Protein 2ICH (pdb70)

Nearest PDB structures (foldseek):
  2ich-assembly1_A  TM=1.003E+00  e=1.415E-58  Nitrosomonas europaea
  2ich-assembly2_B  TM=1.001E+00  e=3.469E-55  Nitrosomonas europaea
  3sy9-assembly4_D  TM=1.510E-01  e=5.036E-02  Pseudomonas aeruginosa
  3sy9-assembly1_A  TM=1.094E-01  e=2.149E-02  Pseudomonas aeruginosa
  3qq2-assembly1_A-2  TM=1.488E-01  e=9.314E-02  Bordetella pertussis

Sequence (635 aa):
LAPVVPGKALEFPQDFGAHNDFRIEWWYVTGWLETPTGKPLGFQITFFRTASHFAPDQLIIAHVALSDPAIGKLQHDQKIARAGFDLAYARTGNTDVKLDDWIFVRETDGRYRTRIEAEDFTLTFILTPSQPLLQGENGFSSRKGPGAPQASYYYSEPHLQVSGIINRQGEEDIPVTGTAWLDREWSSSEYLDPNAAGWDWISANLDDGSALAFQIRGKDDSKIWAYAALRDASGHTRLFTPDDQVSFHPIRTWRSARTQAVYPVATRVLTGETEWQITPLDDQELDSRASAGAVYWEGAVTTFTRDGQPAGRGYELTGYVLAPVVPGKALEFPQDFGAHNDFRIEWWYVTGWLETPTGKPLGFQITFFRTANPSHFAPDQLIIAHVALSDPAIGKLQHDQKIARAGFDLAYARTGNTDVKLDDWIFVRETDGRYRTRIEAEDFTLTFILTPSQPLLQGENGFSSRKGPGAPQASYYYSEPHLQVSGIIINRQGEDIPVTGTAWLDREWSSSEYLDPNAAGWDWISANLDDGSALAFQIRGKDDSKIWAYAALRDASGHTRLFTPDQVSFHPIRTWRSARTQAVYPVATRVLTGETEWQITPLDDQELDSRASAGAVYWEGAVTFTRDGQPAGRGYELTGYVR

Secondary structure (DSSP, 8-state):
-PPP-TT----TTGGGS--TTSSEEEEEEEEEEE-TT--EEEEEEEEEEE---S---EEEEEEEEEE-TTTSS-EEEEEEEEESS-TTTEEE-SSEEEETTEEEEE-TTS-EEEEEE-SSEEEEEEEE--S----TBTTEEE-SSSTT-EEEEEEEEEEEEEEEEEESS-EEEEEEEEEEEEEEESSPSPTTEEEEEE--EEETTS-B--EEEEETTS-EEEEEEEEE-TTSPEEEE-GGGEEEEEEEEEE-TTT--EEEEEEEEEETTEEEEEEE----EEE-TTBT--EEE---EEEEETTEEEEEE--EE---/-PPP-TT----TTGGGS--TTSSEEEEEEEEEEE-TT--EEEEEEEEEEE----SSS--EEEEEEEEEE-TTT-S-EEEEEEEEESS-TTTEEE-SSEEEETTEEEEE-TTS-EEEEEE-SSEEEEEEEE--S----TBTTEEE-SSSTT-EEEEEEEEEEEEEEEEEETTEEEEEEEEEEEEEEEESS-S-TTEEEEEE--EEETTS-B--EEEEETTS-EEEEEEEEE-TTS-EEEE-GGGEEEEEEEEEE-TTT--EEEEEEEEEETTEEEEEEE----EEE-TTBT--EEE---EEEEETTEEEEEE--EE----

CATH classification: 2.40.370.10 (+1 more: 2.40.370.10)

B-factor: mean 28.56, std 8.58, range [10.08, 81.12]

InterPro domains:
  IPR010791 AttH domain [PF07143] (47-218)
  IPR023374 AttH-like domain superfamily [G3DSA:2.40.370.10] (35-221)
  IPR023374 AttH-like domain superfamily [G3DSA:2.40.370.10] (222-356)

Radius of gyration: 27.07 Å; Cα contacts (8 Å, |Δi|>4): 1812; chains: 2; bounding box: 61×60×77 Å

Organism: Nitrosomonas europaea (strain ATCC 19718 / CIP 103999 / KCTC 2705 / NBRC 14298) (NCBI:txid228410)

Foldseek 3Di:
DDAQDPPDADDPPQVVADDVVAFKKKKKKWWWKQFPVRAIKIKIKIWMWGAPPDDQGIKIKMKMWMGHVVVPAIDMDIAMDRPPPDVVQADGGGFWGHHHPWIWGADPQGKIFTWDDDDFKIDTKIWAADDDKAPDPNQWAAAADDNRRTKRKIKGFFTWIWDWMAGPNDTTIIIITMMIMIITRRDDPDPQFLWKDDWWWCWPLRKIKWMFTAGPVRDTRFIWMWIQDNVRDIDIAGRVQKDKAAPDWDADPVPRFIDSQWIWIGRHPKIKTKHFVHHQWDAPVVNVDGIKRWTKIFIAIPRHGIGITIIIGNRD/DDAFDPPDADDPPQVVFDDVVAFKKKKKKWWWKQFPVGFIKIKMKIWMWGAVDDPDDQGIKIKIKMWIGHVVVPAIDMDIAMDREPPPVVQAYGGRFWGHHHHWIWGQDPVRWIWTWDDGDFKIDTKIWAADDDKAPDPNQWAAQFPDPQRTKRKMKRFFTWIWDWMAGPRDITIIITGMMIIIITRHDDPDPQWLWKDDWWWCWPLRKIKWMFTAGPVRDTRFMWMWIQDSVRDIDIAGRVQKDKAADDWDADPVQRFIGSQWIWMGRHPKIKTKDFVHHQWDAPVVNVDGIKRWTKIFIDIPNHGIGITIIIGNRGD

Solvent-accessible surface area: 25180 Å² total

Structure (mmCIF, N/CA/C/O backbone):
data_2ICH
#
_entry.id   2ICH
#
_cell.length_a   63.275
_cell.length_b   95.573
_cell.length_c   121.745
_cell.angle_alpha   90.000
_cell.angle_beta   90.000
_cell.angle_gamma   90.000
#
_symmetry.space_group_name_H-M   'P 21 21 21'
#
loop_
_entity.id
_entity.type
_entity.pdbx_description
1 polymer 'Putative AttH'
2 non-polymer 'SULFATE ION'
3 non-polymer '2-[N-CYCLOHEXYLAMINO]ETHANE SULFONIC ACID'
4 non-polymer GLYCEROL
5 water water
#
loop_
_atom_site.group_PDB
_atom_site.id
_atom_site.type_symbol
_atom_site.label_atom_id
_atom_site.label_alt_id
_atom_site.label_comp_id
_atom_site.label_asym_id
_atom_site.label_entity_id
_atom_site.label_seq_id
_atom_site.pdbx_PDB_ins_code
_atom_site.Cartn_x
_atom_site.Cartn_y
_atom_site.Cartn_z
_atom_site.occupancy
_atom_site.B_iso_or_equiv
_atom_site.auth_seq_id
_atom_site.auth_comp_id
_atom_site.auth_asym_id
_atom_site.auth_atom_id
_atom_site.pdbx_PDB_model_num
ATOM 1 N N . LEU A 1 3 ? -2.256 19.493 36.815 1.00 46.26 24 LEU A N 1
ATOM 2 C CA . LEU A 1 3 ? -3.370 18.726 37.467 1.00 45.97 24 LEU A CA 1
ATOM 3 C C . LEU A 1 3 ? -4.061 17.785 36.456 1.00 45.64 24 LEU A C 1
ATOM 4 O O . LEU A 1 3 ? -4.231 16.588 36.737 1.00 45.01 24 LEU A O 1
ATOM 5 N N . ALA A 1 4 ? -4.410 18.327 35.277 1.00 42.34 25 ALA A N 1
ATOM 6 C CA . ALA A 1 4 ? -5.343 17.672 34.342 1.00 39.55 25 ALA A CA 1
ATOM 7 C C . ALA A 1 4 ? -4.724 16.472 33.599 1.00 37.52 25 ALA A C 1
ATOM 8 O O . ALA A 1 4 ? -3.653 16.610 32.990 1.00 38.06 25 ALA A O 1
ATOM 10 N N . PRO A 1 5 ? -5.399 15.288 33.640 1.00 36.39 26 PRO A N 1
ATOM 11 C CA . PRO A 1 5 ? -4.882 14.091 32.953 1.00 33.67 26 PRO A CA 1
ATOM 12 C C . PRO A 1 5 ? -5.223 14.011 31.462 1.00 33.31 26 PRO A C 1
ATOM 13 O O . PRO A 1 5 ? -6.202 14.607 30.998 1.00 33.27 26 PRO A O 1
ATOM 17 N N . VAL A 1 6 ? -4.383 13.309 30.710 1.00 31.99 27 VAL A N 1
ATOM 18 C CA . VAL A 1 6 ? -4.647 13.067 29.302 1.00 30.37 27 VAL A CA 1
ATOM 19 C C . VAL A 1 6 ? -5.397 11.730 29.161 1.00 31.92 27 VAL A C 1
ATOM 20 O O . VAL A 1 6 ? -4.860 10.651 29.491 1.00 26.88 27 VAL A O 1
ATOM 24 N N . VAL A 1 7 ? -6.630 11.818 28.658 1.00 31.68 28 VAL A N 1
ATOM 25 C CA . VAL A 1 7 ? -7.489 10.635 28.500 1.00 31.51 28 VAL A CA 1
ATOM 26 C C . VAL A 1 7 ? -8.159 10.615 27.126 1.00 30.54 28 VAL A C 1
ATOM 27 O O . VAL A 1 7 ? -8.416 11.672 26.534 1.00 29.05 28 VAL A O 1
ATOM 31 N N . PRO A 1 8 ? -8.432 9.411 26.609 1.00 30.80 29 PRO A N 1
ATOM 32 C CA . PRO A 1 8 ? -9.091 9.365 25.330 1.00 29.28 29 PRO A CA 1
ATOM 33 C C . PRO A 1 8 ? -10.584 9.712 25.404 1.00 30.55 29 PRO A C 1
ATOM 34 O O . PRO A 1 8 ? -11.224 9.717 26.487 1.00 28.66 29 PRO A O 1
ATOM 38 N N . GLY A 1 9 ? -11.125 9.990 24.222 1.00 32.32 30 GLY A N 1
ATOM 39 C CA . GLY A 1 9 ? -12.526 10.359 24.067 1.00 32.49 30 GLY A CA 1
ATOM 40 C C . GLY A 1 9 ? -12.748 11.833 24.296 1.00 34.72 30 GLY A C 1
ATOM 41 O O . GLY A 1 9 ? -13.888 12.258 24.351 1.00 34.76 30 GLY A O 1
ATOM 42 N N . LYS A 1 10 ? -11.668 12.617 24.441 1.00 38.38 31 LYS A N 1
ATOM 43 C CA . LYS A 1 10 ? -11.805 14.072 24.562 1.00 41.69 31 LYS A CA 1
ATOM 44 C C . LYS A 1 10 ? -11.440 14.684 23.245 1.00 39.76 31 LYS A C 1
ATOM 45 O O . LYS A 1 10 ? -10.301 14.589 22.785 1.00 43.01 31 LYS A O 1
ATOM 51 N N . ALA A 1 11 ? -12.437 15.296 22.634 1.00 38.68 32 ALA A N 1
ATOM 52 C CA . ALA A 1 11 ? -12.305 15.862 21.308 1.00 39.03 32 ALA A CA 1
ATOM 53 C C . ALA A 1 11 ? -11.733 17.255 21.459 1.00 35.39 32 ALA A C 1
ATOM 54 O O . ALA A 1 11 ? -12.092 17.998 22.370 1.00 32.85 32 ALA A O 1
ATOM 56 N N . LEU A 1 12 ? -10.825 17.590 20.566 1.00 31.87 33 LEU A N 1
ATOM 57 C CA . LEU A 1 12 ? -10.249 18.895 20.558 1.00 30.48 33 LEU A CA 1
ATOM 58 C C . LEU A 1 12 ? -11.230 19.825 19.900 1.00 30.04 33 LEU A C 1
ATOM 59 O O . LEU A 1 12 ? -12.066 19.413 19.083 1.00 27.24 33 LEU A O 1
ATOM 64 N N . GLU A 1 13 ? -11.179 21.089 20.315 1.00 30.96 34 GLU A N 1
ATOM 65 C CA . GLU A 1 13 ? -12.105 22.080 19.775 1.00 31.30 34 GLU A CA 1
ATOM 66 C C . GLU A 1 13 ? -11.317 23.301 19.458 1.00 29.13 34 GLU A C 1
ATOM 67 O O . GLU A 1 13 ? -10.432 23.694 20.229 1.00 26.32 34 GLU A O 1
ATOM 73 N N . PHE A 1 14 ? -11.631 23.890 18.315 1.00 27.33 35 PHE A N 1
ATOM 74 C CA . PHE A 1 14 ? -10.902 25.041 17.854 1.00 28.42 35 PHE A CA 1
ATOM 75 C C . PHE A 1 14 ? -11.930 26.190 17.613 1.00 30.21 35 PHE A C 1
ATOM 76 O O . PHE A 1 14 ? -13.015 25.931 17.139 1.00 28.25 35 PHE A O 1
ATOM 84 N N . PRO A 1 15 ? -11.531 27.455 17.874 1.00 28.68 36 PRO A N 1
ATOM 85 C CA . PRO A 1 15 ? -10.120 27.801 18.132 1.00 29.38 36 PRO A CA 1
ATOM 86 C C . PRO A 1 15 ? -9.624 27.608 19.566 1.00 27.82 36 PRO A C 1
ATOM 87 O O . PRO A 1 15 ? -8.438 27.850 19.826 1.00 28.44 36 PRO A O 1
ATOM 91 N N . GLN A 1 16 ? -10.465 27.127 20.467 1.00 26.73 37 GLN A N 1
ATOM 92 C CA . GLN A 1 16 ? -10.054 27.013 21.873 1.00 30.00 37 GLN A CA 1
ATOM 93 C C . GLN A 1 16 ? -8.687 26.337 22.096 1.00 28.49 37 GLN A C 1
ATOM 94 O O . GLN A 1 16 ? -7.863 26.827 22.874 1.00 27.92 37 GLN A O 1
ATOM 100 N N . ASP A 1 17 ? -8.446 25.214 21.410 1.00 25.58 38 ASP A N 1
ATOM 101 C CA . ASP A 1 17 ? -7.254 24.399 21.658 1.00 23.33 38 ASP A CA 1
ATOM 102 C C . ASP A 1 17 ? -6.023 24.871 20.911 1.00 24.08 38 ASP A C 1
ATOM 103 O O . ASP A 1 17 ? -4.979 24.226 20.985 1.00 25.36 38 ASP A O 1
ATOM 108 N N . PHE A 1 18 ? -6.130 26.005 20.213 1.00 23.06 39 PHE A N 1
ATOM 109 C CA . PHE A 1 18 ? -4.928 26.760 19.796 1.00 24.14 39 PHE A CA 1
ATOM 110 C C . PHE A 1 18 ? -4.234 27.438 21.000 1.00 25.23 39 PHE A C 1
ATOM 111 O O . PHE A 1 18 ? -3.016 27.667 20.995 1.00 24.43 39 PHE A O 1
ATOM 119 N N . GLY A 1 19 ? -5.016 27.760 22.032 1.00 26.10 40 GLY A N 1
ATOM 120 C CA . GLY A 1 19 ? -4.515 28.547 23.176 1.00 25.65 40 GLY A CA 1
ATOM 121 C C . GLY A 1 19 ? -3.768 27.694 24.154 1.00 25.88 40 GLY A C 1
ATOM 122 O O . GLY A 1 19 ? -3.777 26.456 24.021 1.00 26.34 40 GLY A O 1
ATOM 123 N N . ALA A 1 20 ? -3.086 28.323 25.119 1.00 24.20 41 ALA A N 1
ATOM 124 C CA . ALA A 1 20 ? -2.327 27.540 26.094 1.00 24.89 41 ALA A CA 1
ATOM 125 C C . ALA A 1 20 ? -3.281 26.722 26.972 1.00 25.07 41 ALA A C 1
ATOM 126 O O . ALA A 1 20 ? -4.493 27.006 27.069 1.00 21.75 41 ALA A O 1
ATOM 128 N N . HIS A 1 21 ? -2.717 25.660 27.560 1.00 25.18 42 HIS A N 1
ATOM 129 C CA . HIS A 1 21 ? -3.460 24.720 28.364 1.00 22.95 42 HIS A CA 1
ATOM 130 C C . HIS A 1 21 ? -2.800 24.702 29.708 1.00 23.86 42 HIS A C 1
ATOM 131 O O . HIS A 1 21 ? -2.119 23.744 30.068 1.00 18.44 42 HIS A O 1
ATOM 138 N N . ASN A 1 22 ? -3.019 25.783 30.461 1.00 23.54 43 ASN A N 1
ATOM 139 C CA . ASN A 1 22 ? -2.308 26.005 31.709 1.00 25.74 43 ASN A CA 1
ATOM 140 C C . ASN A 1 22 ? -2.692 25.096 32.852 1.00 28.23 43 ASN A C 1
ATOM 141 O O . ASN A 1 22 ? -1.981 25.043 33.863 1.00 31.49 43 ASN A O 1
ATOM 146 N N . ASP A 1 23 ? -3.783 24.363 32.670 1.00 26.98 44 ASP A N 1
ATOM 147 C CA . ASP A 1 23 ? -4.188 23.308 33.591 1.00 31.63 44 ASP A CA 1
ATOM 148 C C . ASP A 1 23 ? -3.367 22.011 33.416 1.00 32.99 44 ASP A C 1
ATOM 149 O O . ASP A 1 23 ? -3.483 21.115 34.255 1.00 32.80 44 ASP A O 1
ATOM 154 N N . PHE A 1 24 ? -2.545 21.901 32.351 1.00 28.42 45 PHE A N 1
ATOM 155 C CA . PHE A 1 24 ? -1.665 20.740 32.198 1.00 27.02 45 PHE A CA 1
ATOM 156 C C . PHE A 1 24 ? -0.244 21.026 32.648 1.00 29.48 45 PHE A C 1
ATOM 157 O O . PHE A 1 24 ? 0.231 22.161 32.633 1.00 28.40 45 PHE A O 1
ATOM 165 N N . ARG A 1 25 ? 0.448 19.967 33.034 1.00 30.05 46 ARG A N 1
ATOM 166 C CA . ARG A 1 25 ? 1.773 20.112 33.547 1.00 31.42 46 ARG A CA 1
ATOM 167 C C . ARG A 1 25 ? 2.732 20.620 32.481 1.00 31.45 46 ARG A C 1
ATOM 168 O O . ARG A 1 25 ? 3.496 21.550 32.758 1.00 30.08 46 ARG A O 1
ATOM 176 N N . ILE A 1 26 ? 2.652 20.046 31.265 1.00 32.46 47 ILE A N 1
ATOM 177 C CA . ILE A 1 26 ? 3.609 20.271 30.175 1.00 29.90 47 ILE A CA 1
ATOM 178 C C . ILE A 1 26 ? 2.932 20.745 28.885 1.00 26.20 47 ILE A C 1
ATOM 179 O O . ILE A 1 26 ? 1.839 20.297 28.536 1.00 26.15 47 ILE A O 1
ATOM 184 N N . GLU A 1 27 ? 3.580 21.643 28.148 1.00 23.12 48 GLU A N 1
ATOM 185 C CA . GLU A 1 27 ? 3.043 22.057 26.839 1.00 23.82 48 GLU A CA 1
ATOM 186 C C . GLU A 1 27 ? 4.188 22.452 25.950 1.00 22.58 48 GLU A C 1
ATOM 187 O O . GLU A 1 27 ? 5.212 22.960 26.428 1.00 23.74 48 GLU A O 1
ATOM 193 N N . TRP A 1 28 ? 4.020 22.185 24.661 1.00 20.22 49 TRP A N 1
ATOM 194 C CA . TRP A 1 28 ? 5.040 22.463 23.656 1.00 20.66 49 TRP A CA 1
ATOM 195 C C . TRP A 1 28 ? 4.431 23.269 22.538 1.00 25.28 49 TRP A C 1
ATOM 196 O O . TRP A 1 28 ? 3.265 23.027 22.161 1.00 25.18 49 TRP A O 1
ATOM 207 N N . TRP A 1 29 ? 5.242 24.202 22.023 1.00 23.58 50 TRP A N 1
ATOM 208 C CA . TRP A 1 29 ? 5.024 24.848 20.743 1.00 21.75 50 TRP A CA 1
ATOM 209 C C . TRP A 1 29 ? 6.330 24.656 20.008 1.00 22.58 50 TRP A C 1
ATOM 210 O O . TRP A 1 29 ? 7.341 25.161 20.430 1.00 23.91 50 TRP A O 1
ATOM 221 N N . TYR A 1 30 ? 6.324 23.889 18.933 1.00 22.23 51 TYR A N 1
ATOM 222 C CA . TYR A 1 30 ? 7.581 23.513 18.234 1.00 20.84 51 TYR A CA 1
ATOM 223 C C . TYR A 1 30 ? 7.416 23.859 16.760 1.00 23.04 51 TYR A C 1
ATOM 224 O O . TYR A 1 30 ? 6.597 23.237 16.057 1.00 20.28 51 TYR A O 1
ATOM 233 N N . VAL A 1 31 ? 8.218 24.811 16.273 1.00 23.64 52 VAL A N 1
ATOM 234 C CA . VAL A 1 31 ? 8.179 25.223 14.847 1.00 22.97 52 VAL A CA 1
ATOM 235 C C . VAL A 1 31 ? 9.469 24.863 14.169 1.00 20.40 52 VAL A C 1
ATOM 236 O O . VAL A 1 31 ? 10.551 25.186 14.676 1.00 21.77 52 VAL A O 1
ATOM 240 N N . THR A 1 32 ? 9.345 24.170 13.038 1.00 23.73 53 THR A N 1
ATOM 241 C CA . THR A 1 32 ? 10.459 23.791 12.161 1.00 22.44 53 THR A CA 1
ATOM 242 C C . THR A 1 32 ? 10.180 24.205 10.708 1.00 24.37 53 THR A C 1
ATOM 243 O O . THR A 1 32 ? 9.023 24.203 10.231 1.00 24.93 53 THR A O 1
ATOM 247 N N . GLY A 1 33 ? 11.227 24.584 9.988 1.00 22.48 54 GLY A N 1
ATOM 248 C CA . GLY A 1 33 ? 11.030 24.946 8.607 1.00 23.66 54 GLY A CA 1
ATOM 249 C C . GLY A 1 33 ? 12.289 25.229 7.818 1.00 20.19 54 GLY A C 1
ATOM 250 O O . GLY A 1 33 ? 13.384 25.224 8.349 1.00 20.65 54 GLY A O 1
ATOM 251 N N . TRP A 1 34 ? 12.076 25.395 6.527 1.00 21.96 55 TRP A N 1
ATOM 252 C CA . TRP A 1 34 ? 13.099 25.742 5.538 1.00 24.19 55 TRP A CA 1
ATOM 253 C C . TRP A 1 34 ? 12.732 27.113 4.970 1.00 25.80 55 TRP A C 1
ATOM 254 O O . TRP A 1 34 ? 11.557 27.429 4.788 1.00 25.08 55 TRP A O 1
ATOM 265 N N . LEU A 1 35 ? 13.759 27.870 4.635 1.00 23.86 56 LEU A N 1
ATOM 266 C CA . LEU A 1 35 ? 13.616 29.194 4.077 1.00 24.44 56 LEU A CA 1
ATOM 267 C C . LEU A 1 35 ? 14.376 29.307 2.790 1.00 25.34 56 LEU A C 1
ATOM 268 O O . LEU A 1 35 ? 15.286 28.506 2.500 1.00 25.69 56 LEU A O 1
ATOM 273 N N . GLU A 1 36 ? 14.036 30.338 2.038 1.00 26.93 57 GLU A N 1
ATOM 274 C CA . GLU A 1 36 ? 14.783 30.700 0.832 1.00 27.02 57 GLU A CA 1
ATOM 275 C C . GLU A 1 36 ? 15.046 32.190 0.865 1.00 22.98 57 GLU A C 1
ATOM 276 O O . GLU A 1 36 ? 14.129 32.980 1.095 1.00 19.75 57 GLU A O 1
ATOM 282 N N . THR A 1 37 ? 16.307 32.562 0.657 1.00 21.93 58 THR A N 1
ATOM 283 C CA . THR A 1 37 ? 16.700 33.968 0.549 1.00 18.45 58 THR A CA 1
ATOM 284 C C . THR A 1 37 ? 16.536 34.484 -0.874 1.00 17.63 58 THR A C 1
ATOM 285 O O . THR A 1 37 ? 16.307 33.693 -1.782 1.00 20.32 58 THR A O 1
ATOM 289 N N . PRO A 1 38 ? 16.683 35.818 -1.077 1.00 18.29 59 PRO A N 1
ATOM 290 C CA . PRO A 1 38 ? 16.579 36.391 -2.394 1.00 21.13 59 PRO A CA 1
ATOM 291 C C . PRO A 1 38 ? 17.542 35.769 -3.400 1.00 20.74 59 PRO A C 1
ATOM 292 O O . PRO A 1 38 ? 17.271 35.848 -4.572 1.00 21.81 59 PRO A O 1
ATOM 296 N N . THR A 1 39 ? 18.656 35.177 -2.949 1.00 21.45 60 THR A N 1
ATOM 297 C CA . THR A 1 39 ? 19.645 34.578 -3.878 1.00 18.59 60 THR A CA 1
ATOM 298 C C . THR A 1 39 ? 19.300 33.117 -4.173 1.00 20.59 60 THR A C 1
ATOM 299 O O . THR A 1 39 ? 19.980 32.473 -4.960 1.00 24.38 60 THR A O 1
ATOM 303 N N . GLY A 1 40 ? 18.261 32.583 -3.519 1.00 21.22 61 GLY A N 1
ATOM 304 C CA . GLY A 1 40 ? 17.878 31.177 -3.685 1.00 20.61 61 GLY A CA 1
ATOM 305 C C . GLY A 1 40 ? 18.498 30.247 -2.673 1.00 20.61 61 GLY A C 1
ATOM 306 O O . GLY A 1 40 ? 18.204 29.053 -2.668 1.00 22.06 61 GLY A O 1
ATOM 307 N N . LYS A 1 41 ? 19.349 30.767 -1.791 1.00 21.28 62 LYS A N 1
ATOM 308 C CA . LYS A 1 41 ? 20.061 29.924 -0.860 1.00 21.89 62 LYS A CA 1
ATOM 309 C C . LYS A 1 41 ? 19.054 29.393 0.148 1.00 23.15 62 LYS A C 1
ATOM 310 O O . LYS A 1 41 ? 18.199 30.140 0.605 1.00 23.28 62 LYS A O 1
ATOM 316 N N . PRO A 1 42 ? 19.146 28.088 0.498 1.00 24.98 63 PRO A N 1
ATOM 317 C CA . PRO A 1 42 ? 18.342 27.576 1.616 1.00 25.75 63 PRO A CA 1
ATOM 318 C C . PRO A 1 42 ? 18.898 27.775 3.015 1.00 23.09 63 PRO A C 1
ATOM 319 O O . PRO A 1 42 ? 20.094 27.719 3.242 1.00 23.10 63 PRO A O 1
ATOM 323 N N . LEU A 1 43 ? 17.988 27.958 3.964 1.00 26.25 64 LEU A N 1
ATOM 324 C CA . LEU A 1 43 ? 18.330 27.949 5.389 1.00 23.41 64 LEU A CA 1
ATOM 325 C C . LEU A 1 43 ? 17.264 27.169 6.126 1.00 21.86 64 LEU A C 1
ATOM 326 O O . LEU A 1 43 ? 16.152 27.157 5.701 1.00 24.12 64 LEU A O 1
ATOM 331 N N . GLY A 1 44 ? 17.631 26.536 7.226 1.00 20.18 65 GLY A N 1
ATOM 332 C CA . GLY A 1 44 ? 16.697 25.860 8.072 1.00 19.61 65 GLY A CA 1
ATOM 333 C C . GLY A 1 44 ? 16.557 26.682 9.329 1.00 22.09 65 GLY A C 1
ATOM 334 O O . GLY A 1 44 ? 17.498 27.370 9.741 1.00 21.38 65 GLY A O 1
ATOM 335 N N . PHE A 1 45 ? 15.384 26.646 9.930 1.00 19.08 66 PHE A N 1
ATOM 336 C CA . PHE A 1 45 ? 15.273 27.195 11.269 1.00 22.95 66 PHE A CA 1
ATOM 337 C C . PHE A 1 45 ? 14.321 26.333 12.136 1.00 22.99 66 PHE A C 1
ATOM 338 O O . PHE A 1 45 ? 13.498 25.562 11.625 1.00 21.21 66 PHE A O 1
ATOM 346 N N . GLN A 1 46 ? 14.461 26.484 13.449 1.00 23.89 67 GLN A N 1
ATOM 347 C CA . GLN A 1 46 ? 13.477 26.005 14.380 1.00 23.10 67 GLN A CA 1
ATOM 348 C C . GLN A 1 46 ? 13.365 26.883 15.613 1.00 21.32 67 GLN A C 1
ATOM 349 O O . GLN A 1 46 ? 14.311 27.584 16.044 1.00 21.15 67 GLN A O 1
ATOM 355 N N . ILE A 1 47 ? 12.176 26.820 16.178 1.00 23.25 68 ILE A N 1
ATOM 356 C CA . ILE A 1 47 ? 11.846 27.531 17.415 1.00 21.91 68 ILE A CA 1
ATOM 357 C C . ILE A 1 47 ? 11.085 26.590 18.363 1.00 23.09 68 ILE A C 1
ATOM 358 O O . ILE A 1 47 ? 10.123 25.936 17.968 1.00 22.28 68 ILE A O 1
ATOM 363 N N . THR A 1 48 ? 11.542 26.521 19.609 1.00 19.32 69 THR A N 1
ATOM 364 C CA . THR A 1 48 ? 10.856 25.752 20.627 1.00 22.31 69 THR A CA 1
ATOM 365 C C . THR A 1 48 ? 10.532 26.610 21.822 1.00 22.68 69 THR A C 1
ATOM 366 O O . THR A 1 48 ? 11.406 27.332 22.328 1.00 23.88 69 THR A O 1
ATOM 370 N N . PHE A 1 49 ? 9.275 26.528 22.236 1.00 21.92 70 PHE A N 1
ATOM 371 C CA . PHE A 1 49 ? 8.817 26.905 23.604 1.00 24.26 70 PHE A CA 1
ATOM 372 C C . PHE A 1 49 ? 8.213 25.675 24.278 1.00 20.83 70 PHE A C 1
ATOM 373 O O . PHE A 1 49 ? 7.508 24.932 23.644 1.00 15.19 70 PHE A O 1
ATOM 381 N N . PHE A 1 50 ? 8.505 25.491 25.556 1.00 21.83 71 PHE A N 1
ATOM 382 C CA . PHE A 1 50 ? 8.122 24.313 26.345 1.00 23.94 71 PHE A CA 1
ATOM 383 C C . PHE A 1 50 ? 7.813 24.876 27.765 1.00 22.07 71 PHE A C 1
ATOM 384 O O . PHE A 1 50 ? 8.631 25.593 28.335 1.00 25.59 71 PHE A O 1
ATOM 392 N N . ARG A 1 51 ? 6.592 24.662 28.265 1.00 24.30 72 ARG A N 1
ATOM 393 C CA . ARG A 1 51 ? 6.216 25.060 29.636 1.00 24.07 72 ARG A CA 1
ATOM 394 C C . ARG A 1 51 ? 6.065 23.829 30.500 1.00 26.30 72 ARG A C 1
ATOM 395 O O . ARG A 1 51 ? 5.450 22.842 30.093 1.00 24.15 72 ARG A O 1
ATOM 403 N N . THR A 1 52 ? 6.607 23.884 31.698 1.00 26.73 73 THR A N 1
ATOM 404 C CA . THR A 1 52 ? 6.384 22.832 32.661 1.00 30.31 73 THR A CA 1
ATOM 405 C C . THR A 1 52 ? 6.191 23.430 34.083 1.00 32.20 73 THR A C 1
ATOM 406 O O . THR A 1 52 ? 6.642 24.531 34.361 1.00 29.61 73 THR A O 1
ATOM 410 N N . ALA A 1 53 ? 5.533 22.688 34.972 1.00 36.51 74 ALA A N 1
ATOM 411 C CA . ALA A 1 53 ? 5.050 23.215 36.262 1.00 38.68 74 ALA A CA 1
ATOM 412 C C . ALA A 1 53 ? 5.647 22.438 37.411 1.00 40.82 74 ALA A C 1
ATOM 413 O O . ALA A 1 53 ? 6.705 21.832 37.239 1.00 43.96 74 ALA A O 1
ATOM 415 N N . SER A 1 62 ? 5.722 33.432 43.931 1.00 53.84 83 SER A N 1
ATOM 416 C CA . SER A 1 62 ? 7.001 33.707 44.592 1.00 52.91 83 SER A CA 1
ATOM 417 C C . SER A 1 62 ? 7.853 34.693 43.777 1.00 53.64 83 SER A C 1
ATOM 418 O O . SER A 1 62 ? 8.044 34.485 42.572 1.00 51.95 83 SER A O 1
ATOM 421 N N . HIS A 1 63 ? 8.386 35.728 44.461 1.00 52.68 84 HIS A N 1
ATOM 422 C CA . HIS A 1 63 ? 9.229 36.812 43.855 1.00 51.19 84 HIS A CA 1
ATOM 423 C C . HIS A 1 63 ? 10.593 36.397 43.226 1.00 49.24 84 HIS A C 1
ATOM 424 O O . HIS A 1 63 ? 11.254 37.232 42.605 1.00 47.16 84 HIS A O 1
ATOM 431 N N . PHE A 1 64 ? 11.002 35.134 43.418 1.00 50.26 85 PHE A N 1
ATOM 432 C CA . PHE A 1 64 ? 12.259 34.566 42.840 1.00 50.24 85 PHE A CA 1
ATOM 433 C C . PHE A 1 64 ? 12.251 33.014 42.540 1.00 49.64 85 PHE A C 1
ATOM 434 O O . PHE A 1 64 ? 13.079 32.542 41.731 1.00 45.64 85 PHE A O 1
ATOM 442 N N . ALA A 1 65 ? 11.344 32.255 43.199 1.00 49.89 86 ALA A N 1
ATOM 443 C CA . ALA A 1 65 ? 11.332 30.761 43.210 1.00 49.29 86 ALA A CA 1
ATOM 444 C C . ALA A 1 65 ? 10.889 30.073 41.889 1.00 49.18 86 ALA A C 1
ATOM 445 O O . ALA A 1 65 ? 9.801 30.350 41.365 1.00 49.21 86 ALA A O 1
ATOM 447 N N . PRO A 1 66 ? 11.720 29.147 41.356 1.00 49.95 87 PRO A N 1
ATOM 448 C CA . PRO A 1 66 ? 11.420 28.545 40.016 1.00 49.62 87 PRO A CA 1
ATOM 449 C C . PRO A 1 66 ? 10.276 27.499 39.934 1.00 48.85 87 PRO A C 1
ATOM 450 O O . PRO A 1 66 ? 10.562 26.333 39.638 1.00 47.12 87 PRO A O 1
ATOM 454 N N . ASP A 1 67 ? 9.014 27.927 40.120 1.00 48.63 88 ASP A N 1
ATOM 455 C CA . ASP A 1 67 ? 7.847 26.995 40.309 1.00 47.57 88 ASP A CA 1
ATOM 456 C C . ASP A 1 67 ? 7.207 26.516 38.991 1.00 46.51 88 ASP A C 1
ATOM 457 O O . ASP A 1 67 ? 7.038 25.315 38.780 1.00 47.69 88 ASP A O 1
ATOM 462 N N . GLN A 1 68 ? 6.839 27.471 38.128 1.00 43.66 89 GLN A N 1
ATOM 463 C CA . GLN A 1 68 ? 6.406 27.223 36.748 1.00 40.78 89 GLN A CA 1
ATOM 464 C C . GLN A 1 68 ? 7.429 27.837 35.764 1.00 32.48 89 GLN A C 1
ATOM 465 O O . GLN A 1 68 ? 7.922 28.939 35.994 1.00 28.13 89 GLN A O 1
ATOM 471 N N . LEU A 1 69 ? 7.758 27.108 34.696 1.00 26.95 90 LEU A N 1
ATOM 472 C CA . LEU A 1 69 ? 8.869 27.464 33.831 1.00 25.54 90 LEU A CA 1
ATOM 473 C C . LEU A 1 69 ? 8.560 27.448 32.366 1.00 26.24 90 LEU A C 1
ATOM 474 O O . LEU A 1 69 ? 7.926 26.517 31.881 1.00 25.26 90 LEU A O 1
ATOM 479 N N . ILE A 1 70 ? 9.067 28.458 31.659 1.00 22.34 91 ILE A N 1
ATOM 480 C CA . ILE A 1 70 ? 9.020 28.467 30.229 1.00 22.21 91 ILE A CA 1
ATOM 481 C C . ILE A 1 70 ? 10.439 28.458 29.716 1.00 20.40 91 ILE A C 1
ATOM 482 O O . ILE A 1 70 ? 11.253 29.336 30.060 1.00 19.80 91 ILE A O 1
ATOM 487 N N . ILE A 1 71 ? 10.708 27.458 28.873 1.00 21.41 92 ILE A N 1
ATOM 488 C CA . ILE A 1 71 ? 12.022 27.188 28.326 1.00 23.19 92 ILE A CA 1
ATOM 489 C C . ILE A 1 71 ? 11.893 27.332 26.824 1.00 24.40 92 ILE A C 1
ATOM 490 O O . ILE A 1 71 ? 10.899 26.885 26.233 1.00 25.66 92 ILE A O 1
ATOM 495 N N . ALA A 1 72 ? 12.868 27.992 26.204 1.00 24.27 93 ALA A N 1
ATOM 496 C CA . ALA A 1 72 ? 12.827 28.175 24.758 1.00 24.57 93 ALA A CA 1
ATOM 497 C C . ALA A 1 72 ? 14.221 28.093 24.137 1.00 22.04 93 ALA A C 1
ATOM 498 O O . ALA A 1 72 ? 15.248 28.388 24.757 1.00 26.59 93 ALA A O 1
ATOM 500 N N . HIS A 1 73 ? 14.242 27.659 22.894 1.00 24.57 94 HIS A N 1
ATOM 501 C CA . HIS A 1 73 ? 15.436 27.703 22.130 1.00 23.49 94 HIS A CA 1
ATOM 502 C C . HIS A 1 73 ? 15.102 27.941 20.665 1.00 24.46 94 HIS A C 1
ATOM 503 O O . HIS A 1 73 ? 13.970 27.742 20.225 1.00 25.14 94 HIS A O 1
ATOM 510 N N . VAL A 1 74 ? 16.073 28.498 19.960 1.00 21.75 95 VAL A N 1
ATOM 511 C CA . VAL A 1 74 ? 15.929 28.802 18.576 1.00 23.06 95 VAL A CA 1
ATOM 512 C C . VAL A 1 74 ? 17.248 28.445 17.909 1.00 18.93 95 VAL A C 1
ATOM 513 O O . VAL A 1 74 ? 18.281 28.470 18.575 1.00 18.48 95 VAL A O 1
ATOM 517 N N . ALA A 1 75 ? 17.193 28.146 16.610 1.00 19.82 96 ALA A N 1
ATOM 518 C CA . ALA A 1 75 ? 18.394 27.909 15.778 1.00 23.55 96 ALA A CA 1
ATOM 519 C C . ALA A 1 75 ? 18.195 28.244 14.323 1.00 24.71 96 ALA A C 1
ATOM 520 O O . ALA A 1 75 ? 17.087 28.153 13.816 1.00 20.49 96 ALA A O 1
ATOM 522 N N . LEU A 1 76 ? 19.307 28.592 13.681 1.00 20.24 97 LEU A N 1
ATOM 523 C CA . LEU A 1 76 ? 19.376 28.824 12.275 1.00 25.85 97 LEU A CA 1
ATOM 524 C C . LEU A 1 76 ? 20.467 27.937 11.724 1.00 23.41 97 LEU A C 1
ATOM 525 O O . LEU A 1 76 ? 21.627 27.879 12.267 1.00 20.85 97 LEU A O 1
ATOM 530 N N . SER A 1 77 ? 20.090 27.243 10.656 1.00 21.89 98 SER A N 1
ATOM 531 C CA . SER A 1 77 ? 20.962 26.314 9.980 1.00 20.32 98 SER A CA 1
ATOM 532 C C . SER A 1 77 ? 21.353 26.866 8.571 1.00 23.42 98 SER A C 1
ATOM 533 O O . SER A 1 77 ? 20.574 26.859 7.631 1.00 23.81 98 SER A O 1
ATOM 536 N N . ASP A 1 78 ? 22.601 27.319 8.505 1.00 22.46 99 ASP A N 1
ATOM 537 C CA . ASP A 1 78 ? 23.215 27.879 7.327 1.00 24.10 99 ASP A CA 1
ATOM 538 C C . ASP A 1 78 ? 24.412 27.018 6.955 1.00 22.38 99 ASP A C 1
ATOM 539 O O . ASP A 1 78 ? 25.370 26.922 7.743 1.00 23.55 99 ASP A O 1
ATOM 544 N N . PRO A 1 79 ? 24.381 26.340 5.778 1.00 26.24 100 PRO A N 1
ATOM 545 C CA . PRO A 1 79 ? 25.532 25.491 5.416 1.00 27.83 100 PRO A CA 1
ATOM 546 C C . PRO A 1 79 ? 26.815 26.271 5.257 1.00 24.67 100 PRO A C 1
ATOM 547 O O . PRO A 1 79 ? 27.896 25.698 5.291 1.00 28.62 100 PRO A O 1
ATOM 551 N N . ALA A 1 80 ? 26.702 27.553 5.002 1.00 24.26 101 ALA A N 1
ATOM 552 C CA . ALA A 1 80 ? 27.902 28.372 4.834 1.00 25.16 101 ALA A CA 1
ATOM 553 C C . ALA A 1 80 ? 28.606 28.515 6.184 1.00 26.05 101 ALA A C 1
ATOM 554 O O . ALA A 1 80 ? 29.779 28.716 6.186 1.00 26.97 101 ALA A O 1
ATOM 556 N N . ILE A 1 81 ? 27.876 28.394 7.312 1.00 28.17 102 ILE A N 1
ATOM 557 C CA . ILE A 1 81 ? 28.484 28.384 8.659 1.00 26.45 102 ILE A CA 1
ATOM 558 C C . ILE A 1 81 ? 28.954 26.978 9.038 1.00 26.09 102 ILE A C 1
ATOM 559 O O . ILE A 1 81 ? 30.025 26.809 9.672 1.00 25.33 102 ILE A O 1
ATOM 564 N N . GLY A 1 82 ? 28.184 25.965 8.671 1.00 22.70 103 GLY A N 1
ATOM 565 C CA . GLY A 1 82 ? 28.602 24.577 8.945 1.00 21.62 103 GLY A CA 1
ATOM 566 C C . GLY A 1 82 ? 28.288 24.067 10.350 1.00 26.06 103 GLY A C 1
ATOM 567 O O . GLY A 1 82 ? 28.611 22.915 10.688 1.00 25.90 103 GLY A O 1
ATOM 568 N N . LYS A 1 83 ? 27.640 24.913 11.155 1.00 22.75 104 LYS A N 1
ATOM 569 C CA . LYS A 1 83 ? 27.140 24.553 12.478 1.00 23.39 104 LYS A CA 1
ATOM 570 C C . LYS A 1 83 ? 26.031 25.530 12.831 1.00 23.93 104 LYS A C 1
ATOM 571 O O . LYS A 1 83 ? 25.813 26.550 12.164 1.00 26.33 104 LYS A O 1
ATOM 577 N N . LEU A 1 84 ? 25.267 25.192 13.853 1.00 27.04 105 LEU A N 1
ATOM 578 C CA . LEU A 1 84 ? 24.104 26.007 14.183 1.00 24.75 105 LEU A CA 1
ATOM 579 C C . LEU A 1 84 ? 24.546 27.356 14.690 1.00 23.14 105 LEU A C 1
ATOM 580 O O . LEU A 1 84 ? 25.573 27.483 15.362 1.00 24.17 105 LEU A O 1
ATOM 585 N N . GLN A 1 85 ? 23.733 28.345 14.407 1.00 22.95 106 GLN A N 1
ATOM 586 C CA . GLN A 1 85 ? 23.685 29.534 15.231 1.00 24.02 106 GLN A CA 1
ATOM 587 C C . GLN A 1 85 ? 22.452 29.319 16.097 1.00 22.64 106 GLN A C 1
ATOM 588 O O . GLN A 1 85 ? 21.395 28.992 15.581 1.00 22.83 106 GLN A O 1
ATOM 594 N N . HIS A 1 86 ? 22.594 29.462 17.404 1.00 20.52 107 HIS A N 1
ATOM 595 C CA . HIS A 1 86 ? 21.509 29.158 18.297 1.00 22.71 107 HIS A CA 1
ATOM 596 C C . HIS A 1 86 ? 21.502 30.054 19.529 1.00 23.13 107 HIS A C 1
ATOM 597 O O . HIS A 1 86 ? 22.478 30.680 19.850 1.00 24.34 107 HIS A O 1
ATOM 604 N N . ASP A 1 87 ? 20.365 30.082 20.203 1.00 24.36 108 ASP A N 1
ATOM 605 C CA . ASP A 1 87 ? 20.222 30.797 21.445 1.00 24.56 108 ASP A CA 1
ATOM 606 C C . ASP A 1 87 ? 19.143 30.042 22.223 1.00 21.76 108 ASP A C 1
ATOM 607 O O . ASP A 1 87 ? 18.382 29.250 21.652 1.00 21.32 108 ASP A O 1
ATOM 612 N N . GLN A 1 88 ? 19.107 30.295 23.521 1.00 23.05 109 GLN A N 1
ATOM 613 C CA . GLN A 1 88 ? 18.304 29.540 24.457 1.00 22.54 109 GLN A CA 1
ATOM 614 C C . GLN A 1 88 ? 18.085 30.340 25.732 1.00 21.12 109 GLN A C 1
ATOM 615 O O . GLN A 1 88 ? 18.911 31.142 26.111 1.00 19.33 109 GLN A O 1
ATOM 621 N N . LYS A 1 89 ? 16.901 30.167 26.334 1.00 22.55 110 LYS A N 1
ATOM 622 C CA . LYS A 1 89 ? 16.458 30.989 27.486 1.00 22.23 110 LYS A CA 1
ATOM 623 C C . LYS A 1 89 ? 15.500 30.202 28.365 1.00 22.78 110 LYS A C 1
ATOM 624 O O . LYS A 1 89 ? 14.877 29.237 27.919 1.00 23.11 110 LYS A O 1
ATOM 630 N N . ILE A 1 90 ? 15.393 30.626 29.620 1.00 22.34 111 ILE A N 1
ATOM 631 C CA . ILE A 1 90 ? 14.378 30.122 30.489 1.00 22.68 111 ILE A CA 1
ATOM 632 C C . ILE A 1 90 ? 13.937 31.162 31.482 1.00 21.88 111 ILE A C 1
ATOM 633 O O . ILE A 1 90 ? 14.776 31.886 32.061 1.00 21.18 111 ILE A O 1
ATOM 638 N N . ALA A 1 91 ? 12.615 31.219 31.708 1.00 23.17 112 ALA A N 1
ATOM 639 C CA . ALA A 1 91 ? 12.053 32.120 32.706 1.00 21.47 112 ALA A CA 1
ATOM 640 C C . ALA A 1 91 ? 11.047 31.442 33.601 1.00 23.69 112 ALA A C 1
ATOM 641 O O . ALA A 1 91 ? 10.380 30.520 33.202 1.00 25.51 112 ALA A O 1
ATOM 643 N N . ARG A 1 92 ? 10.937 31.946 34.815 1.00 23.04 113 ARG A N 1
ATOM 644 C CA . ARG A 1 92 ? 9.827 31.627 35.705 1.00 26.25 113 ARG A CA 1
ATOM 645 C C . ARG A 1 92 ? 8.540 32.262 35.150 1.00 24.60 113 ARG A C 1
ATOM 646 O O . ARG A 1 92 ? 8.537 33.430 34.787 1.00 22.77 113 ARG A O 1
ATOM 654 N N . ALA A 1 93 ? 7.478 31.471 35.044 1.00 25.56 114 ALA A N 1
ATOM 655 C CA . ALA A 1 93 ? 6.197 31.957 34.538 1.00 29.46 114 ALA A CA 1
ATOM 656 C C . ALA A 1 93 ? 5.214 32.038 35.674 1.00 32.86 114 ALA A C 1
ATOM 657 O O . ALA A 1 93 ? 5.473 31.498 36.755 1.00 33.80 114 ALA A O 1
ATOM 659 N N . GLY A 1 94 ? 4.109 32.745 35.455 1.00 35.51 115 GLY A N 1
ATOM 660 C CA . GLY A 1 94 ? 3.139 33.001 36.520 1.00 38.80 115 GLY A CA 1
ATOM 661 C C . GLY A 1 94 ? 3.382 34.233 37.401 1.00 39.85 115 GLY A C 1
ATOM 662 O O . GLY A 1 94 ? 2.483 34.664 38.131 1.00 40.66 115 GLY A O 1
ATOM 663 N N . PHE A 1 95 ? 4.584 34.808 37.318 1.00 41.42 116 PHE A N 1
ATOM 664 C CA . PHE A 1 95 ? 5.008 35.881 38.226 1.00 42.37 116 PHE A CA 1
ATOM 665 C C . PHE A 1 95 ? 4.801 37.294 37.617 1.00 40.30 116 PHE A C 1
ATOM 666 O O . PHE A 1 95 ? 4.184 38.178 38.222 1.00 39.20 116 PHE A O 1
ATOM 674 N N . ASP A 1 96 ? 5.376 37.498 36.441 1.00 35.30 117 ASP A N 1
ATOM 675 C CA . ASP A 1 96 ? 5.224 38.726 35.705 1.00 33.82 117 ASP A CA 1
ATOM 676 C C . ASP A 1 96 ? 4.772 38.339 34.282 1.00 32.29 117 ASP A C 1
ATOM 677 O O . ASP A 1 96 ? 5.589 38.049 33.421 1.00 28.76 117 ASP A O 1
ATOM 682 N N . LEU A 1 97 ? 3.460 38.326 34.068 1.00 30.96 118 LEU A N 1
ATOM 683 C CA . LEU A 1 97 ? 2.885 37.893 32.792 1.00 34.71 118 LEU A CA 1
ATOM 684 C C . LEU A 1 97 ? 3.359 38.782 31.636 1.00 32.76 118 LEU A C 1
ATOM 685 O O . LEU A 1 97 ? 3.479 38.331 30.514 1.00 31.94 118 LEU A O 1
ATOM 690 N N . ALA A 1 98 ? 3.696 40.027 31.941 1.00 31.29 119 ALA A N 1
ATOM 691 C CA . ALA A 1 98 ? 4.328 40.902 30.973 1.00 30.20 119 ALA A CA 1
ATOM 692 C C . ALA A 1 98 ? 5.680 40.341 30.501 1.00 30.85 119 ALA A C 1
ATOM 693 O O . ALA A 1 98 ? 5.996 40.457 29.318 1.00 32.77 119 ALA A O 1
ATOM 695 N N . TYR A 1 99 ? 6.463 39.741 31.408 1.00 26.07 120 TYR A N 1
ATOM 696 C CA . TYR A 1 99 ? 7.784 39.201 31.050 1.00 26.84 120 TYR A CA 1
ATOM 697 C C . TYR A 1 99 ? 7.762 37.823 30.384 1.00 26.38 120 TYR A C 1
ATOM 698 O O . TYR A 1 99 ? 8.439 37.580 29.349 1.00 26.45 120 TYR A O 1
ATOM 707 N N . ALA A 1 100 ? 7.022 36.902 31.017 1.00 26.52 121 ALA A N 1
ATOM 708 C CA . ALA A 1 100 ? 6.946 35.518 30.553 1.00 24.54 121 ALA A CA 1
ATOM 709 C C . ALA A 1 100 ? 5.594 34.875 30.894 1.00 24.68 121 ALA A C 1
ATOM 710 O O . ALA A 1 100 ? 5.162 34.873 32.045 1.00 26.83 121 ALA A O 1
ATOM 712 N N . ARG A 1 101 ? 4.921 34.366 29.861 1.00 24.65 122 ARG A N 1
ATOM 713 C CA . ARG A 1 101 ? 3.567 33.806 29.935 1.00 21.30 122 ARG A CA 1
ATOM 714 C C . ARG A 1 101 ? 3.250 32.870 28.729 1.00 23.60 122 ARG A C 1
ATOM 715 O O . ARG A 1 101 ? 3.884 32.944 27.662 1.00 22.46 122 ARG A O 1
ATOM 723 N N . THR A 1 102 ? 2.294 31.973 28.950 1.00 22.51 123 THR A N 1
ATOM 724 C CA . THR A 1 102 ? 1.640 31.178 27.915 1.00 25.07 123 THR A CA 1
ATOM 725 C C . THR A 1 102 ? 0.170 31.418 28.135 1.00 24.21 123 THR A C 1
ATOM 726 O O . THR A 1 102 ? -0.382 31.097 29.208 1.00 26.11 123 THR A O 1
ATOM 730 N N . GLY A 1 103 ? -0.480 32.072 27.184 1.00 25.82 124 GLY A N 1
ATOM 731 C CA . GLY A 1 103 ? -1.883 32.431 27.392 1.00 23.36 124 GLY A CA 1
ATOM 732 C C . GLY A 1 103 ? -2.767 32.029 26.221 1.00 23.79 124 GLY A C 1
ATOM 733 O O . GLY A 1 103 ? -2.430 31.131 25.473 1.00 24.39 124 GLY A O 1
ATOM 734 N N . ASN A 1 104 ? -3.845 32.778 26.027 1.00 23.35 125 ASN A N 1
ATOM 735 C CA . ASN A 1 104 ? -4.884 32.431 25.066 1.00 25.91 125 ASN A CA 1
ATOM 736 C C . ASN A 1 104 ? -4.437 32.664 23.635 1.00 25.06 125 ASN A C 1
ATOM 737 O O . ASN A 1 104 ? -4.860 31.961 22.741 1.00 27.49 125 ASN A O 1
ATOM 742 N N . THR A 1 105 ? -3.576 33.640 23.406 1.00 23.76 126 THR A N 1
ATOM 743 C CA . THR A 1 105 ? -3.168 33.943 22.035 1.00 26.49 126 THR A CA 1
ATOM 744 C C . THR A 1 105 ? -1.678 33.953 21.823 1.00 26.55 126 THR A C 1
ATOM 745 O O . THR A 1 105 ? -1.251 33.939 20.697 1.00 27.39 126 THR A O 1
ATOM 749 N N . ASP A 1 106 ? -0.876 33.963 22.893 1.00 26.60 127 ASP A N 1
ATOM 750 C CA . ASP A 1 106 ? 0.539 33.965 22.716 1.00 28.13 127 ASP A CA 1
ATOM 751 C C . ASP A 1 106 ? 1.355 33.260 23.801 1.00 26.95 127 ASP A C 1
ATOM 752 O O . ASP A 1 106 ? 0.862 32.802 24.854 1.00 24.40 127 ASP A O 1
ATOM 757 N N . VAL A 1 107 ? 2.628 33.182 23.460 1.00 24.05 128 VAL A N 1
ATOM 758 C CA . VAL A 1 107 ? 3.693 32.711 24.320 1.00 25.79 128 VAL A CA 1
ATOM 759 C C . VAL A 1 107 ? 4.762 33.756 24.220 1.00 24.68 128 VAL A C 1
ATOM 760 O O . VAL A 1 107 ? 5.037 34.192 23.092 1.00 21.75 128 VAL A O 1
ATOM 764 N N . LYS A 1 108 ? 5.401 34.086 25.356 1.00 22.92 129 LYS A N 1
ATOM 765 C CA . LYS A 1 108 ? 6.393 35.139 25.481 1.00 23.48 129 LYS A CA 1
ATOM 766 C C . LYS A 1 108 ? 7.422 34.714 26.552 1.00 22.87 129 LYS A C 1
ATOM 767 O O . LYS A 1 108 ? 7.059 34.252 27.641 1.00 22.33 129 LYS A O 1
ATOM 773 N N . LEU A 1 109 ? 8.685 34.795 26.193 1.00 19.54 130 LEU A N 1
ATOM 774 C CA . LEU A 1 109 ? 9.808 34.702 27.150 1.00 21.98 130 LEU A CA 1
ATOM 775 C C . LEU A 1 109 ? 10.675 35.927 26.890 1.00 19.35 130 LEU A C 1
ATOM 776 O O . LEU A 1 109 ? 11.328 36.044 25.825 1.00 20.15 130 LEU A O 1
ATOM 781 N N . ASP A 1 110 ? 10.696 36.861 27.834 1.00 22.73 131 ASP A N 1
ATOM 782 C CA . ASP A 1 110 ? 11.408 38.142 27.644 1.00 22.25 131 ASP A CA 1
ATOM 783 C C . ASP A 1 110 ? 10.915 38.735 26.321 1.00 21.14 131 ASP A C 1
ATOM 784 O O . ASP A 1 110 ? 9.708 38.825 26.137 1.00 21.72 131 ASP A O 1
ATOM 789 N N . ASP A 1 111 ? 11.794 39.075 25.377 1.00 23.33 132 ASP A N 1
ATOM 790 C CA . ASP A 1 111 ? 11.336 39.656 24.093 1.00 24.35 132 ASP A CA 1
ATOM 791 C C . ASP A 1 111 ? 10.916 38.568 23.114 1.00 24.78 132 ASP A C 1
ATOM 792 O O . ASP A 1 111 ? 10.323 38.866 22.092 1.00 21.83 132 ASP A O 1
ATOM 797 N N . TRP A 1 112 ? 11.305 37.316 23.357 1.00 25.38 133 TRP A N 1
ATOM 798 C CA . TRP A 1 112 ? 10.938 36.254 22.412 1.00 24.46 133 TRP A CA 1
ATOM 799 C C . TRP A 1 112 ? 9.442 36.049 22.428 1.00 25.36 133 TRP A C 1
ATOM 800 O O . TRP A 1 112 ? 8.881 35.740 23.474 1.00 25.67 133 TRP A O 1
ATOM 811 N N . ILE A 1 113 ? 8.772 36.204 21.286 1.00 26.50 134 ILE A N 1
ATOM 812 C CA . ILE A 1 113 ? 7.333 36.015 21.281 1.00 26.21 134 ILE A CA 1
ATOM 813 C C . ILE A 1 113 ? 6.739 35.205 20.110 1.00 25.49 134 ILE A C 1
ATOM 814 O O . ILE A 1 113 ? 7.198 35.249 18.959 1.00 26.42 134 ILE A O 1
ATOM 819 N N . PHE A 1 114 ? 5.673 34.483 20.411 1.00 24.34 135 PHE A N 1
ATOM 820 C CA . PHE A 1 114 ? 4.992 33.674 19.439 1.00 23.71 135 PHE A CA 1
ATOM 821 C C . PHE A 1 114 ? 3.495 33.822 19.674 1.00 23.64 135 PHE A C 1
ATOM 822 O O . PHE A 1 114 ? 3.003 33.533 20.749 1.00 22.02 135 PHE A O 1
ATOM 830 N N . VAL A 1 115 ? 2.777 34.278 18.645 1.00 23.39 136 VAL A N 1
ATOM 831 C CA . VAL A 1 115 ? 1.424 34.813 18.803 1.00 24.73 136 VAL A CA 1
ATOM 832 C C . VAL A 1 115 ? 0.541 34.246 17.715 1.00 22.97 136 VAL A C 1
ATOM 833 O O . VAL A 1 115 ? 0.962 34.221 16.543 1.00 22.97 136 VAL A O 1
ATOM 837 N N . ARG A 1 116 ? -0.671 33.816 18.059 1.00 23.96 137 ARG A N 1
ATOM 838 C CA . ARG A 1 116 ? -1.656 33.461 17.003 1.00 22.42 137 ARG A CA 1
ATOM 839 C C . ARG A 1 116 ? -2.697 34.544 16.807 1.00 22.52 137 ARG A C 1
ATOM 840 O O . ARG A 1 116 ? -3.486 34.839 17.712 1.00 23.73 137 ARG A O 1
ATOM 848 N N . GLU A 1 117 ? -2.723 35.074 15.594 1.00 24.42 138 GLU A N 1
ATOM 849 C CA . GLU A 1 117 ? -3.738 36.060 15.190 1.00 30.14 138 GLU A CA 1
ATOM 850 C C . GLU A 1 117 ? -5.129 35.419 15.056 1.00 28.98 138 GLU A C 1
ATOM 851 O O . GLU A 1 117 ? -5.256 34.208 14.909 1.00 26.31 138 GLU A O 1
ATOM 857 N N . THR A 1 118 ? -6.161 3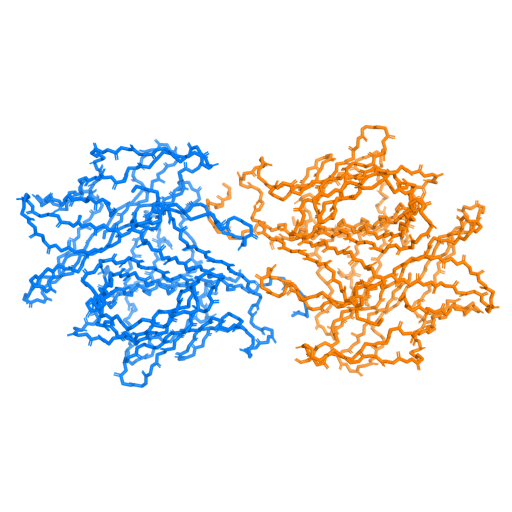6.247 15.111 1.00 29.52 139 THR A N 1
ATOM 858 C CA . THR A 1 118 ? -7.541 35.786 14.944 1.00 31.75 139 THR A CA 1
ATOM 859 C C . THR A 1 118 ? -7.753 35.064 13.621 1.00 30.45 139 THR A C 1
ATOM 860 O O . THR A 1 118 ? -8.469 34.073 13.566 1.00 33.30 139 THR A O 1
ATOM 864 N N . ASP A 1 119 ? -7.126 35.555 12.560 1.00 28.16 140 ASP A N 1
ATOM 865 C CA . ASP A 1 119 ? -7.246 34.906 11.248 1.00 25.96 140 ASP A CA 1
ATOM 866 C C . ASP A 1 119 ? -6.467 33.605 11.078 1.00 24.13 140 ASP A C 1
ATOM 867 O O . ASP A 1 119 ? -6.601 32.964 10.054 1.00 23.42 140 ASP A O 1
ATOM 872 N N . GLY A 1 120 ? -5.650 33.209 12.062 1.00 24.24 141 GLY A N 1
ATOM 873 C CA . GLY A 1 120 ? -4.977 31.908 12.015 1.00 23.46 141 GLY A CA 1
ATOM 874 C C . GLY A 1 120 ? -3.508 31.995 11.720 1.00 23.33 141 GLY A C 1
ATOM 875 O O . GLY A 1 120 ? -2.768 31.006 11.885 1.00 23.41 141 GLY A O 1
ATOM 876 N N . ARG A 1 121 ? -3.071 33.169 11.280 1.00 22.99 142 ARG A N 1
ATOM 877 C CA . ARG A 1 121 ? -1.680 33.376 11.016 1.00 24.40 142 ARG A CA 1
ATOM 878 C C . ARG A 1 121 ? -0.886 33.443 12.353 1.00 23.23 142 ARG A C 1
ATOM 879 O O . ARG A 1 121 ? -1.369 33.992 13.359 1.00 23.32 142 ARG A O 1
ATOM 887 N N . TYR A 1 122 ? 0.334 32.908 12.336 1.00 22.43 143 TYR A N 1
ATOM 888 C CA . TYR A 1 122 ? 1.248 33.010 13.471 1.00 22.14 143 TYR A CA 1
ATOM 889 C C . TYR A 1 122 ? 2.223 34.109 13.110 1.00 24.60 143 TYR A C 1
ATOM 890 O O . TYR A 1 122 ? 2.696 34.195 11.953 1.00 22.95 143 TYR A O 1
ATOM 899 N N . ARG A 1 123 ? 2.483 34.980 14.073 1.00 28.44 144 ARG A N 1
ATOM 900 C CA . ARG A 1 123 ? 3.580 35.951 14.010 1.00 31.20 144 ARG A CA 1
ATOM 901 C C . ARG A 1 123 ? 4.576 35.672 15.138 1.00 29.97 144 ARG A C 1
ATOM 902 O O . ARG A 1 123 ? 4.201 35.377 16.289 1.00 29.47 144 ARG A O 1
ATOM 907 N N . THR A 1 124 ? 5.848 35.799 14.814 1.00 27.03 145 THR A N 1
ATOM 908 C CA . THR A 1 124 ? 6.876 35.545 15.791 1.00 28.41 145 THR A CA 1
ATOM 909 C C . THR A 1 124 ? 8.053 36.495 15.613 1.00 26.73 145 THR A C 1
ATOM 910 O O . THR A 1 124 ? 8.447 36.810 14.500 1.00 25.00 145 THR A O 1
ATOM 914 N N . ARG A 1 125 ? 8.546 37.002 16.738 1.00 26.07 146 ARG A N 1
ATOM 915 C CA . ARG A 1 125 ? 9.766 37.764 16.766 1.00 27.51 146 ARG A CA 1
ATOM 916 C C . ARG A 1 125 ? 10.697 37.109 17.789 1.00 25.33 146 ARG A C 1
ATOM 917 O O . ARG A 1 125 ? 10.345 36.967 18.960 1.00 23.43 146 ARG A O 1
ATOM 925 N N . ILE A 1 126 ? 11.870 36.698 17.300 1.00 24.98 147 ILE A N 1
ATOM 926 C CA . ILE A 1 126 ? 12.843 36.017 18.095 1.00 23.92 147 ILE A CA 1
ATOM 927 C C . ILE A 1 126 ? 14.162 36.668 17.816 1.00 25.64 147 ILE A C 1
ATOM 928 O O . ILE A 1 126 ? 14.872 36.325 16.831 1.00 22.55 147 ILE A O 1
ATOM 933 N N . GLU A 1 127 ? 14.520 37.590 18.701 1.00 27.95 148 GLU A N 1
ATOM 934 C CA . GLU A 1 127 ? 15.816 38.252 18.627 1.00 29.79 148 GLU A CA 1
ATOM 935 C C . GLU A 1 127 ? 16.867 37.476 19.406 1.00 27.95 148 GLU A C 1
ATOM 936 O O . GLU A 1 127 ? 16.913 37.542 20.638 1.00 25.14 148 GLU A O 1
ATOM 942 N N . ALA A 1 128 ? 17.753 36.803 18.678 1.00 25.45 149 ALA A N 1
ATOM 943 C CA . ALA A 1 128 ? 18.827 36.040 19.275 1.00 25.65 149 ALA A CA 1
ATOM 944 C C . ALA A 1 128 ? 20.131 36.791 19.190 1.00 25.95 149 ALA A C 1
ATOM 945 O O . ALA A 1 128 ? 20.204 37.880 18.654 1.00 26.57 149 ALA A O 1
ATOM 947 N N . GLU A 1 129 ? 21.175 36.190 19.724 1.00 29.01 150 GLU A N 1
ATOM 948 C CA . GLU A 1 129 ? 22.496 36.812 19.718 1.00 32.91 150 GLU A CA 1
ATOM 949 C C . GLU A 1 129 ? 23.008 37.205 18.329 1.00 32.86 150 GLU A C 1
ATOM 950 O O . GLU A 1 129 ? 23.478 38.333 18.139 1.00 32.27 150 GLU A O 1
ATOM 956 N N . ASP A 1 130 ? 22.926 36.284 17.377 1.00 30.75 151 ASP A N 1
ATOM 957 C CA . ASP A 1 130 ? 23.538 36.479 16.061 1.00 32.69 151 ASP A CA 1
ATOM 958 C C . ASP A 1 130 ? 22.545 36.578 14.902 1.00 28.03 151 ASP A C 1
ATOM 959 O O . ASP A 1 130 ? 22.942 36.778 13.763 1.00 28.34 151 ASP A O 1
ATOM 964 N N . PHE A 1 131 ? 21.267 36.418 15.184 1.00 26.15 152 PHE A N 1
ATOM 965 C CA . PHE A 1 131 ? 20.236 36.664 14.195 1.00 26.25 152 PHE A CA 1
ATOM 966 C C . PHE A 1 131 ? 18.939 37.061 14.883 1.00 28.34 152 PHE A C 1
ATOM 967 O O . PHE A 1 131 ? 18.764 36.803 16.096 1.00 24.95 152 PHE A O 1
ATOM 975 N N . THR A 1 132 ? 18.042 37.660 14.088 1.00 23.21 153 THR A N 1
ATOM 976 C CA . THR A 1 132 ? 16.640 37.884 14.494 1.00 25.54 153 THR A CA 1
ATOM 977 C C . THR A 1 132 ? 15.706 37.255 13.440 1.00 24.73 153 THR A C 1
ATOM 978 O O . THR A 1 132 ? 15.911 37.459 12.218 1.00 25.19 153 THR A O 1
ATOM 982 N N . LEU A 1 133 ? 14.713 36.516 13.914 1.00 25.79 154 LEU A N 1
ATOM 983 C CA . LEU A 1 133 ? 13.622 36.036 13.090 1.00 26.70 154 LEU A CA 1
ATOM 984 C C . LEU A 1 133 ? 12.321 36.818 13.335 1.00 27.01 154 LEU A C 1
ATOM 985 O O . LEU A 1 133 ? 11.778 36.813 14.423 1.00 29.90 154 LEU A O 1
ATOM 990 N N . THR A 1 134 ? 11.789 37.432 12.284 1.00 27.04 155 THR A N 1
ATOM 991 C CA . THR A 1 134 ? 10.505 38.101 12.355 1.00 24.40 155 THR A CA 1
ATOM 992 C C . THR A 1 134 ? 9.602 37.604 11.249 1.00 23.52 155 THR A C 1
ATOM 993 O O . THR A 1 134 ? 9.644 38.083 10.147 1.00 22.47 155 THR A O 1
ATOM 997 N N . PHE A 1 135 ? 8.756 36.640 11.558 1.00 23.49 156 PHE A N 1
ATOM 998 C CA . PHE A 1 135 ? 8.084 35.875 10.537 1.00 22.88 156 PHE A CA 1
ATOM 999 C C . PHE A 1 135 ? 6.610 35.852 10.730 1.00 24.62 156 PHE A C 1
ATOM 1000 O O . PHE A 1 135 ? 6.095 35.900 11.869 1.00 23.32 156 PHE A O 1
ATOM 1008 N N . ILE A 1 136 ? 5.931 35.664 9.602 1.00 23.13 157 ILE A N 1
ATOM 1009 C CA . ILE A 1 136 ? 4.538 35.284 9.614 1.00 24.66 157 ILE A CA 1
ATOM 1010 C C . ILE A 1 136 ? 4.440 33.868 9.048 1.00 24.37 157 ILE A C 1
ATOM 1011 O O . ILE A 1 136 ? 5.053 33.536 8.012 1.00 24.93 157 ILE A O 1
ATOM 1016 N N . LEU A 1 137 ? 3.660 33.030 9.720 1.00 24.02 158 LEU A N 1
ATOM 1017 C CA . LEU A 1 137 ? 3.480 31.645 9.317 1.00 20.02 158 LEU A CA 1
ATOM 1018 C C . LEU A 1 137 ? 1.992 31.455 9.007 1.00 23.17 158 LEU A C 1
ATOM 1019 O O . LEU A 1 137 ? 1.185 31.601 9.907 1.00 24.02 158 LEU A O 1
ATOM 1024 N N . THR A 1 138 ? 1.637 31.198 7.740 1.00 19.79 159 THR A N 1
ATOM 1025 C CA . THR A 1 138 ? 0.221 31.259 7.306 1.00 21.88 159 THR A CA 1
ATOM 1026 C C . THR A 1 138 ? -0.238 29.855 6.968 1.00 22.31 159 THR A C 1
ATOM 1027 O O . THR A 1 138 ? 0.356 29.195 6.080 1.00 21.00 159 THR A O 1
ATOM 1031 N N . PRO A 1 139 ? -1.243 29.354 7.689 1.00 22.41 160 PRO A N 1
ATOM 1032 C CA . PRO A 1 139 ? -1.736 28.025 7.359 1.00 24.77 160 PRO A CA 1
ATOM 1033 C C . PRO A 1 139 ? -2.213 27.897 5.943 1.00 25.72 160 PRO A C 1
ATOM 1034 O O . PRO A 1 139 ? -2.715 28.866 5.374 1.00 26.66 160 PRO A O 1
ATOM 1038 N N . SER A 1 140 ? -2.061 26.704 5.384 1.00 27.34 161 SER A N 1
ATOM 1039 C CA . SER A 1 140 ? -2.551 26.413 4.048 1.00 26.85 161 SER A CA 1
ATOM 1040 C C . SER A 1 140 ? -3.453 25.184 3.953 1.00 27.52 161 SER A C 1
ATOM 1041 O O . SER A 1 140 ? -4.032 24.959 2.920 1.00 26.37 161 SER A O 1
ATOM 1044 N N . GLN A 1 141 ? -3.547 24.401 5.018 1.00 26.95 162 GLN A N 1
ATOM 1045 C CA . GLN A 1 141 ? -4.351 23.207 5.071 1.00 25.20 162 GLN A CA 1
ATOM 1046 C C . GLN A 1 141 ? -5.066 23.114 6.407 1.00 26.42 162 GLN A C 1
ATOM 1047 O O . GLN A 1 141 ? -4.655 23.767 7.393 1.00 23.52 162 GLN A O 1
ATOM 1053 N N . PRO A 1 142 ? -6.111 22.265 6.473 1.00 23.78 163 PRO A N 1
ATOM 1054 C CA . PRO A 1 142 ? -6.640 21.990 7.811 1.00 24.93 163 PRO A CA 1
ATOM 1055 C C . PRO A 1 142 ? -5.526 21.409 8.718 1.00 26.85 163 PRO A C 1
ATOM 1056 O O . PRO A 1 142 ? -4.559 20.818 8.249 1.00 25.80 163 PRO A O 1
ATOM 1060 N N . LEU A 1 143 ? -5.653 21.649 10.011 1.00 24.91 164 LEU A N 1
ATOM 1061 C CA . LEU A 1 143 ? -4.706 21.171 10.958 1.00 25.18 164 LEU A CA 1
ATOM 1062 C C . LEU A 1 143 ? -4.826 19.632 10.971 1.00 25.76 164 LEU A C 1
ATOM 1063 O O . LEU A 1 143 ? -5.827 19.079 10.530 1.00 23.50 164 LEU A O 1
ATOM 1076 N N . LEU A 1 145 ? -4.735 16.445 13.306 1.00 22.26 166 LEU A N 1
ATOM 1077 C CA . LEU A 1 145 ? -4.800 15.759 14.580 1.00 23.07 166 LEU A CA 1
ATOM 1078 C C . LEU A 1 145 ? -3.819 14.623 14.528 1.00 25.25 166 LEU A C 1
ATOM 1079 O O . LEU A 1 145 ? -3.726 13.956 13.495 1.00 27.93 166 LEU A O 1
ATOM 1084 N N . GLN A 1 146 ? -3.050 14.408 15.594 1.00 25.47 167 GLN A N 1
ATOM 1085 C CA . GLN A 1 146 ? -2.257 13.156 15.695 1.00 24.97 167 GLN A CA 1
ATOM 1086 C C . GLN A 1 146 ? -2.973 12.146 16.537 1.00 25.62 167 GLN A C 1
ATOM 1087 O O . GLN A 1 146 ? -3.931 12.456 17.274 1.00 24.95 167 GLN A O 1
ATOM 1093 N N . GLY A 1 147 ? -2.516 10.905 16.401 1.00 28.64 168 GLY A N 1
ATOM 1094 C CA . GLY A 1 147 ? -3.150 9.751 17.030 1.00 28.45 168 GLY A CA 1
ATOM 1095 C C . GLY A 1 147 ? -4.641 9.596 16.753 1.00 30.83 168 GLY A C 1
ATOM 1096 O O . GLY A 1 147 ? -5.111 9.755 15.615 1.00 29.21 168 GLY A O 1
ATOM 1097 N N . GLU A 1 148 ? -5.371 9.272 17.823 1.00 27.22 169 GLU A N 1
ATOM 1098 C CA . GLU A 1 148 ? -6.770 9.016 17.781 1.00 29.92 169 GLU A CA 1
ATOM 1099 C C . GLU A 1 148 ? -7.468 10.303 18.106 1.00 30.80 169 GLU A C 1
ATOM 1100 O O . GLU A 1 148 ? -7.774 10.597 19.269 1.00 32.21 169 GLU A O 1
ATOM 1103 N N . ASN A 1 149 ? -7.728 11.087 17.070 1.00 30.57 170 ASN A N 1
ATOM 1104 C CA . ASN A 1 149 ? -8.420 12.365 17.200 1.00 30.05 170 ASN A CA 1
ATOM 1105 C C . ASN A 1 149 ? -7.728 13.306 18.209 1.00 28.85 170 ASN A C 1
ATOM 1106 O O . ASN A 1 149 ? -8.368 14.006 18.999 1.00 28.96 170 ASN A O 1
ATOM 1111 N N . GLY A 1 150 ? -6.400 13.295 18.174 1.00 26.46 171 GLY A N 1
ATOM 1112 C CA . GLY A 1 150 ? -5.616 14.146 19.020 1.00 22.09 171 GLY A CA 1
ATOM 1113 C C . GLY A 1 150 ? -5.087 13.449 20.248 1.00 24.79 171 GLY A C 1
ATOM 1114 O O . GLY A 1 150 ? -4.239 14.013 20.921 1.00 27.18 171 GLY A O 1
ATOM 1115 N N . PHE A 1 151 ? -5.606 12.267 20.594 1.00 25.05 172 PHE A N 1
ATOM 1116 C CA . PHE A 1 151 ? -5.046 11.496 21.723 1.00 25.45 172 PHE A CA 1
ATOM 1117 C C . PHE A 1 151 ? -3.927 10.674 21.168 1.00 24.29 172 PHE A C 1
ATOM 1118 O O . PHE A 1 151 ? -4.155 9.756 20.400 1.00 26.51 172 PHE A O 1
ATOM 1126 N N A SER A 1 152 ? -2.703 11.001 21.542 0.50 23.41 173 SER A N 1
ATOM 1127 N N B SER A 1 152 ? -2.710 11.013 21.566 0.50 24.35 173 SER A N 1
ATOM 1128 C CA A SER A 1 152 ? -1.542 10.361 20.962 0.50 23.69 173 SER A CA 1
ATOM 1129 C CA B SER A 1 152 ? -1.491 10.458 21.007 0.50 25.45 173 SER A CA 1
ATOM 1130 C C A SER A 1 152 ? -0.656 9.716 22.037 0.50 25.69 173 SER A C 1
ATOM 1131 C C B SER A 1 152 ? -0.687 9.717 22.091 0.50 26.45 173 SER A C 1
ATOM 1132 O O A SER A 1 152 ? -0.082 10.395 22.907 0.50 23.86 173 SER A O 1
ATOM 1133 O O B SER A 1 152 ? -0.184 10.348 23.033 0.50 24.48 173 SER A O 1
ATOM 1138 N N . ARG A 1 153 ? -0.574 8.392 21.955 1.00 24.89 174 ARG A N 1
ATOM 1139 C CA . ARG A 1 153 ? 0.106 7.573 22.918 1.00 26.40 174 ARG A CA 1
ATOM 1140 C C . ARG A 1 153 ? 1.631 7.634 22.651 1.00 26.60 174 ARG A C 1
ATOM 1141 O O . ARG A 1 153 ? 2.048 7.834 21.499 1.00 25.19 174 ARG A O 1
ATOM 1149 N N . LYS A 1 154 ? 2.429 7.502 23.720 1.00 25.08 175 LYS A N 1
ATOM 1150 C CA . LYS A 1 154 ? 3.886 7.667 23.665 1.00 25.38 175 LYS A CA 1
ATOM 1151 C C . LYS A 1 154 ? 4.609 6.628 24.495 1.00 26.91 175 LYS A C 1
ATOM 1152 O O . LYS A 1 154 ? 5.803 6.757 24.788 1.00 27.79 175 LYS A O 1
ATOM 1158 N N . GLY A 1 155 ? 3.891 5.571 24.851 1.00 27.01 176 GLY A N 1
ATOM 1159 C CA . GLY A 1 155 ? 4.445 4.509 25.677 1.00 26.68 176 GLY A CA 1
ATOM 1160 C C . GLY A 1 155 ? 3.361 3.508 25.992 1.00 28.53 176 GLY A C 1
ATOM 1161 O O . GLY A 1 155 ? 2.178 3.810 25.858 1.00 26.54 176 GLY A O 1
ATOM 1162 N N . PRO A 1 156 ? 3.748 2.331 26.482 1.00 31.53 177 PRO A N 1
ATOM 1163 C CA . PRO A 1 156 ? 2.749 1.306 26.770 1.00 33.73 177 PRO A CA 1
ATOM 1164 C C . PRO A 1 156 ? 1.879 1.579 28.011 1.00 35.10 177 PRO A C 1
ATOM 1165 O O . PRO A 1 156 ? 0.759 1.105 28.051 1.00 35.43 177 PRO A O 1
ATOM 1169 N N . GLY A 1 157 ? 2.393 2.306 29.006 1.00 37.48 178 GLY A N 1
ATOM 1170 C CA . GLY A 1 157 ? 1.603 2.618 30.189 1.00 38.66 178 GLY A CA 1
ATOM 1171 C C . GLY A 1 157 ? 0.360 3.444 29.852 1.00 40.17 178 GLY A C 1
ATOM 1172 O O . GLY A 1 157 ? 0.394 4.297 28.968 1.00 34.73 178 GLY A O 1
ATOM 1173 N N . ALA A 1 158 ? -0.728 3.209 30.587 1.00 41.61 179 ALA A N 1
ATOM 1174 C CA . ALA A 1 158 ? -2.012 3.880 30.329 1.00 42.10 179 ALA A CA 1
ATOM 1175 C C . ALA A 1 158 ? -1.889 5.405 30.349 1.00 40.69 179 ALA A C 1
ATOM 1176 O O . ALA A 1 158 ? -2.440 6.107 29.489 1.00 40.48 179 ALA A O 1
ATOM 1178 N N . PRO A 1 159 ? -1.154 5.927 31.336 1.00 38.99 180 PRO A N 1
ATOM 1179 C CA . PRO A 1 159 ? -0.991 7.375 31.390 1.00 37.67 180 PRO A CA 1
ATOM 1180 C C . PRO A 1 159 ? -0.049 7.972 30.351 1.00 35.06 180 PRO A C 1
ATOM 1181 O O . PRO A 1 159 ? 0.099 9.184 30.331 1.00 33.85 180 PRO A O 1
ATOM 1185 N N . GLN A 1 160 ? 0.603 7.147 29.531 1.00 34.16 181 GLN A N 1
ATOM 1186 C CA . GLN A 1 160 ? 1.702 7.632 28.672 1.00 31.69 181 GLN A CA 1
ATOM 1187 C C . GLN A 1 160 ? 1.151 8.116 27.370 1.00 27.84 181 GLN A C 1
ATOM 1188 O O . GLN A 1 160 ? 1.220 7.422 26.355 1.00 29.39 181 GLN A O 1
ATOM 1194 N N . ALA A 1 161 ? 0.612 9.327 27.425 1.00 24.32 182 ALA A N 1
ATOM 1195 C CA . ALA A 1 161 ? -0.026 9.972 26.266 1.00 24.80 182 ALA A CA 1
ATOM 1196 C C . ALA A 1 161 ? -0.051 11.518 26.338 1.00 24.42 182 ALA A C 1
ATOM 1197 O O . ALA A 1 161 ? 0.175 12.141 27.419 1.00 21.42 182 ALA A O 1
ATOM 1199 N N . SER A 1 162 ? -0.306 12.115 25.170 1.00 23.38 183 SER A N 1
ATOM 1200 C CA . SER A 1 162 ? -0.343 13.574 24.986 1.00 22.13 183 SER A CA 1
ATOM 1201 C C . SER A 1 162 ? -1.545 13.894 24.180 1.00 21.32 183 SER A C 1
ATOM 1202 O O . SER A 1 162 ? -2.050 13.028 23.479 1.00 18.31 183 SER A O 1
ATOM 1205 N N . TYR A 1 163 ? -2.069 15.106 24.343 1.00 23.27 184 TYR A N 1
ATOM 1206 C CA . TYR A 1 163 ? -2.919 15.695 23.296 1.00 24.06 184 TYR A CA 1
ATOM 1207 C C . TYR A 1 163 ? -1.953 16.371 22.347 1.00 23.85 184 TYR A C 1
ATOM 1208 O O . TYR A 1 163 ? -0.987 17.001 22.792 1.00 23.60 184 TYR A O 1
ATOM 1217 N N . TYR A 1 164 ? -2.196 16.219 21.054 1.00 23.21 185 TYR A N 1
ATOM 1218 C CA . TYR A 1 164 ? -1.183 16.507 20.034 1.00 21.42 185 TYR A CA 1
ATOM 1219 C C . TYR A 1 164 ? -1.833 16.736 18.656 1.00 22.71 185 TYR A C 1
ATOM 1220 O O . TYR A 1 164 ? -2.642 15.921 18.171 1.00 20.15 185 TYR A O 1
ATOM 1229 N N . TYR A 1 165 ? -1.538 17.896 18.065 1.00 22.25 186 TYR A N 1
ATOM 1230 C CA . TYR A 1 165 ? -1.891 18.149 16.695 1.00 21.87 186 TYR A CA 1
ATOM 1231 C C . TYR A 1 165 ? -0.750 18.898 16.066 1.00 21.32 186 TYR A C 1
ATOM 1232 O O . TYR A 1 165 ? 0.182 19.388 16.759 1.00 22.15 186 TYR A O 1
ATOM 1241 N N . SER A 1 166 ? -0.844 18.999 14.747 1.00 21.16 187 SER A N 1
ATOM 1242 C CA . SER A 1 166 ? 0.141 19.717 13.960 1.00 22.12 187 SER A CA 1
ATOM 1243 C C . SER A 1 166 ? -0.564 20.662 12.957 1.00 24.91 187 SER A C 1
ATOM 1244 O O . SER A 1 166 ? -1.727 20.402 12.520 1.00 23.34 187 SER A O 1
ATOM 1247 N N . GLU A 1 167 ? 0.146 21.742 12.605 1.00 24.30 188 GLU A N 1
ATOM 1248 C CA . GLU A 1 167 ? -0.183 22.542 11.418 1.00 24.18 188 GLU A CA 1
ATOM 1249 C C . GLU A 1 167 ? 0.961 22.429 10.418 1.00 23.30 188 GLU A C 1
ATOM 1250 O O . GLU A 1 167 ? 2.028 23.048 10.565 1.00 21.86 188 GLU A O 1
ATOM 1256 N N . PRO A 1 168 ? 0.761 21.565 9.425 1.00 23.52 189 PRO A N 1
ATOM 1257 C CA . PRO A 1 168 ? 1.755 21.358 8.403 1.00 23.44 189 PRO A CA 1
ATOM 1258 C C . PRO A 1 168 ? 1.631 22.400 7.304 1.00 23.59 189 PRO A C 1
ATOM 1259 O O . PRO A 1 168 ? 0.600 23.074 7.182 1.00 21.03 189 PRO A O 1
ATOM 1263 N N . HIS A 1 169 ? 2.649 22.510 6.467 1.00 24.70 190 HIS A N 1
ATOM 1264 C CA . HIS A 1 169 ? 2.558 23.364 5.270 1.00 20.36 190 HIS A CA 1
ATOM 1265 C C . HIS A 1 169 ? 2.210 24.836 5.569 1.00 24.53 190 HIS A C 1
ATOM 1266 O O . HIS A 1 169 ? 1.427 25.503 4.857 1.00 24.64 190 HIS A O 1
ATOM 1273 N N . LEU A 1 170 ? 2.792 25.335 6.644 1.00 20.50 191 LEU A N 1
ATOM 1274 C CA . LEU A 1 170 ? 2.750 26.738 6.954 1.00 20.49 191 LEU A CA 1
ATOM 1275 C C . LEU A 1 170 ? 3.572 27.479 5.943 1.00 23.99 191 LEU A C 1
ATOM 1276 O O . LEU A 1 170 ? 4.744 27.136 5.742 1.00 25.50 191 LEU A O 1
ATOM 1281 N N . GLN A 1 171 ? 2.993 28.515 5.339 1.00 23.41 192 GLN A N 1
ATOM 1282 C CA . GLN A 1 171 ? 3.748 29.375 4.455 1.00 23.25 192 GLN A CA 1
ATOM 1283 C C . GLN A 1 171 ? 4.461 30.457 5.255 1.00 23.60 192 GLN A C 1
ATOM 1284 O O . GLN A 1 171 ? 3.867 31.111 6.133 1.00 26.01 192 GLN A O 1
ATOM 1290 N N . VAL A 1 172 ? 5.761 30.613 4.971 1.00 23.30 193 VAL A N 1
ATOM 1291 C CA . VAL A 1 172 ? 6.612 31.538 5.689 1.00 23.43 193 VAL A CA 1
ATOM 1292 C C . VAL A 1 172 ? 6.873 32.776 4.884 1.00 24.11 193 VAL A C 1
ATOM 1293 O O . VAL A 1 172 ? 7.313 32.717 3.685 1.00 21.23 193 VAL A O 1
ATOM 1297 N N . SER A 1 173 ? 6.617 33.915 5.541 1.00 25.42 194 SER A N 1
ATOM 1298 C CA . SER A 1 173 ? 7.076 35.193 5.003 1.00 25.46 194 SER A CA 1
ATOM 1299 C C . SER A 1 173 ? 7.749 35.976 6.087 1.00 24.01 194 SER A C 1
ATOM 1300 O O . SER A 1 173 ? 7.626 35.655 7.271 1.00 26.55 194 SER A O 1
ATOM 1303 N N . GLY A 1 174 ? 8.522 36.966 5.677 1.00 22.64 195 GLY A N 1
ATOM 1304 C CA . GLY A 1 174 ? 9.076 37.915 6.646 1.00 22.86 195 GLY A CA 1
ATOM 1305 C C . GLY A 1 174 ? 10.561 38.109 6.485 1.00 23.00 195 GLY A C 1
ATOM 1306 O O . GLY A 1 174 ? 11.056 37.978 5.380 1.00 23.83 195 GLY A O 1
ATOM 1307 N N . ILE A 1 175 ? 11.241 38.425 7.600 1.00 19.48 196 ILE A N 1
ATOM 1308 C CA . ILE A 1 175 ? 12.594 39.029 7.581 1.00 22.50 196 ILE A CA 1
ATOM 1309 C C . ILE A 1 175 ? 13.524 38.384 8.593 1.00 22.05 196 ILE A C 1
ATOM 1310 O O . ILE A 1 175 ? 13.120 38.214 9.752 1.00 21.46 196 ILE A O 1
ATOM 1315 N N . ILE A 1 176 ? 14.743 38.050 8.156 1.00 26.91 197 ILE A N 1
ATOM 1316 C CA . ILE A 1 176 ? 15.822 37.606 9.041 1.00 28.64 197 ILE A CA 1
ATOM 1317 C C . ILE A 1 176 ? 16.820 38.735 9.074 1.00 27.20 197 ILE A C 1
ATOM 1318 O O . ILE A 1 176 ? 17.179 39.242 8.022 1.00 24.55 197 ILE A O 1
ATOM 1323 N N . ASN A 1 177 ? 17.279 39.111 10.275 1.00 26.72 198 ASN A N 1
ATOM 1324 C CA . ASN A 1 177 ? 18.378 40.034 10.444 1.00 24.65 198 ASN A CA 1
ATOM 1325 C C . ASN A 1 177 ? 19.594 39.247 10.874 1.00 28.73 198 ASN A C 1
ATOM 1326 O O . ASN A 1 177 ? 19.515 38.508 11.833 1.00 25.87 198 ASN A O 1
ATOM 1331 N N . ARG A 1 178 ? 20.699 39.393 10.159 1.00 29.97 199 ARG A N 1
ATOM 1332 C CA . ARG A 1 178 ? 21.988 38.824 10.565 1.00 34.67 199 ARG A CA 1
ATOM 1333 C C . ARG A 1 178 ? 23.085 39.832 10.186 1.00 40.51 199 ARG A C 1
ATOM 1334 O O . ARG A 1 178 ? 23.008 40.454 9.134 1.00 41.53 199 ARG A O 1
ATOM 1342 N N . GLN A 1 179 ? 24.101 39.999 11.034 1.00 45.46 200 GLN A N 1
ATOM 1343 C CA . GLN A 1 179 ? 25.236 40.909 10.724 1.00 47.28 200 GLN A CA 1
ATOM 1344 C C . GLN A 1 179 ? 24.676 42.313 10.541 1.00 48.20 200 GLN A C 1
ATOM 1345 O O . GLN A 1 179 ? 25.184 43.105 9.724 1.00 47.23 200 GLN A O 1
ATOM 1347 N N . GLY A 1 180 ? 23.610 42.597 11.297 1.00 48.37 201 GLY A N 1
ATOM 1348 C CA . GLY A 1 180 ? 22.886 43.864 11.178 1.00 48.74 201 GLY A CA 1
ATOM 1349 C C . GLY A 1 180 ? 22.484 44.129 9.733 1.00 46.96 201 GLY A C 1
ATOM 1350 O O . GLY A 1 180 ? 22.786 45.205 9.178 1.00 47.85 201 GLY A O 1
ATOM 1351 N N A GLU A 1 181 ? 21.818 43.150 9.120 0.50 44.30 202 GLU A N 1
ATOM 1352 N N B GLU A 1 181 ? 21.836 43.133 9.128 0.50 43.72 202 GLU A N 1
ATOM 1353 C CA A GLU A 1 181 ? 21.380 43.257 7.725 0.50 41.23 202 GLU A CA 1
ATOM 1354 C CA B GLU A 1 181 ? 21.371 43.209 7.743 0.50 40.23 202 GLU A CA 1
ATOM 1355 C C A GLU A 1 181 ? 20.083 42.481 7.513 0.50 38.14 202 GLU A C 1
ATOM 1356 C C B GLU A 1 181 ? 20.043 42.490 7.621 0.50 37.29 202 GLU A C 1
ATOM 1357 O O A GLU A 1 181 ? 20.041 41.265 7.679 0.50 35.30 202 GLU A O 1
ATOM 1358 O O B GLU A 1 181 ? 19.947 41.305 7.929 0.50 33.40 202 GLU A O 1
ATOM 1369 N N . ASP A 1 182 ? 19.032 43.210 7.153 1.00 36.33 203 ASP A N 1
ATOM 1370 C CA . ASP A 1 182 ? 17.708 42.641 6.986 1.00 35.52 203 ASP A CA 1
ATOM 1371 C C . ASP A 1 182 ? 17.572 41.933 5.598 1.00 31.35 203 ASP A C 1
ATOM 1372 O O . ASP A 1 182 ? 17.839 42.491 4.545 1.00 25.20 203 ASP A O 1
ATOM 1377 N N . ILE A 1 183 ? 17.161 40.679 5.619 1.00 28.18 204 ILE A N 1
ATOM 1378 C CA . ILE A 1 183 ? 16.896 39.948 4.398 1.00 29.99 204 ILE A CA 1
ATOM 1379 C C . ILE A 1 183 ? 15.460 39.358 4.444 1.00 26.35 204 ILE A C 1
ATOM 1380 O O . ILE A 1 183 ? 15.116 38.681 5.383 1.00 25.65 204 ILE A O 1
ATOM 1385 N N . PRO A 1 184 ? 14.647 39.584 3.402 1.00 23.97 205 PRO A N 1
ATOM 1386 C CA . PRO A 1 184 ? 13.357 38.924 3.280 1.00 24.27 205 PRO A CA 1
ATOM 1387 C C . PRO A 1 184 ? 13.491 37.497 2.734 1.00 23.75 205 PRO A C 1
ATOM 1388 O O . PRO A 1 184 ? 14.326 37.208 1.867 1.00 22.23 205 PRO A O 1
ATOM 1392 N N . VAL A 1 185 ? 12.622 36.638 3.258 1.00 23.75 206 VAL A N 1
ATOM 1393 C CA . VAL A 1 185 ? 12.676 35.201 3.027 1.00 22.99 206 VAL A CA 1
ATOM 1394 C C . VAL A 1 185 ? 11.269 34.689 2.725 1.00 25.24 206 VAL A C 1
ATOM 1395 O O . VAL A 1 185 ? 10.290 35.302 3.087 1.00 26.57 206 VAL A O 1
ATOM 1399 N N . THR A 1 186 ? 11.207 33.566 2.038 1.00 23.51 207 THR A N 1
ATOM 1400 C CA . THR A 1 186 ? 10.012 32.791 1.916 1.00 24.14 207 THR A CA 1
ATOM 1401 C C . THR A 1 186 ? 10.394 31.410 2.443 1.00 24.10 207 THR A C 1
ATOM 1402 O O . THR A 1 186 ? 11.538 31.172 2.742 1.00 26.11 207 THR A O 1
ATOM 1406 N N . GLY A 1 187 ? 9.427 30.513 2.534 1.00 24.28 208 GLY A N 1
ATOM 1407 C CA . GLY A 1 187 ? 9.672 29.214 3.082 1.00 24.02 208 GLY A CA 1
ATOM 1408 C C . GLY A 1 187 ? 8.409 28.463 3.442 1.00 23.88 208 GLY A C 1
ATOM 1409 O O . GLY A 1 187 ? 7.269 28.911 3.208 1.00 24.11 208 GLY A O 1
ATOM 1410 N N . THR A 1 188 ? 8.631 27.284 3.996 1.00 25.41 209 THR A N 1
ATOM 1411 C CA . THR A 1 188 ? 7.553 26.428 4.466 1.00 26.42 209 THR A CA 1
ATOM 1412 C C . THR A 1 188 ? 8.000 25.844 5.779 1.00 25.91 209 THR A C 1
ATOM 1413 O O . THR A 1 188 ? 9.201 25.555 5.989 1.00 24.04 209 THR A O 1
ATOM 1417 N N . ALA A 1 189 ? 7.010 25.700 6.659 1.00 25.23 210 ALA A N 1
ATOM 1418 C CA . ALA A 1 189 ? 7.222 25.345 8.026 1.00 26.08 210 ALA A CA 1
ATOM 1419 C C . ALA A 1 189 ? 6.154 24.375 8.535 1.00 24.31 210 ALA A C 1
ATOM 1420 O O . ALA A 1 189 ? 5.171 24.083 7.858 1.00 23.53 210 ALA A O 1
ATOM 1422 N N . TRP A 1 190 ? 6.373 23.932 9.758 1.00 21.11 211 TRP A N 1
ATOM 1423 C CA . TRP A 1 190 ? 5.567 22.932 10.418 1.00 23.99 211 TRP A CA 1
ATOM 1424 C C . TRP A 1 190 ? 5.483 23.318 11.903 1.00 24.03 211 TRP A C 1
ATOM 1425 O O . TRP A 1 190 ? 6.507 23.657 12.513 1.00 23.48 211 TRP A O 1
ATOM 1436 N N . LEU A 1 191 ? 4.274 23.258 12.460 1.00 23.32 212 LEU A N 1
ATOM 1437 C CA . LEU A 1 191 ? 4.015 23.559 13.878 1.00 24.92 212 LEU A CA 1
ATOM 1438 C C . LEU A 1 191 ? 3.456 22.297 14.589 1.00 23.88 212 LEU A C 1
ATOM 1439 O O . LEU A 1 191 ? 2.433 21.773 14.149 1.00 23.61 212 LEU A O 1
ATOM 1444 N N . ASP A 1 192 ? 4.108 21.854 15.660 1.00 19.39 213 ASP A N 1
ATOM 1445 C CA . ASP A 1 192 ? 3.575 20.792 16.533 1.00 22.30 213 ASP A CA 1
ATOM 1446 C C . ASP A 1 192 ? 3.055 21.486 17.782 1.00 23.31 213 ASP A C 1
ATOM 1447 O O . ASP A 1 192 ? 3.672 22.375 18.317 1.00 22.85 213 ASP A O 1
ATOM 1452 N N . ARG A 1 193 ? 1.941 21.012 18.264 1.00 25.07 214 ARG A N 1
ATOM 1453 C CA . ARG A 1 193 ? 1.363 21.508 19.500 1.00 25.17 214 ARG A CA 1
ATOM 1454 C C . ARG A 1 193 ? 1.012 20.237 20.305 1.00 25.49 214 ARG A C 1
ATOM 1455 O O . ARG A 1 193 ? 0.236 19.423 19.832 1.00 21.95 214 ARG A O 1
ATOM 1463 N N . GLU A 1 194 ? 1.546 20.139 21.518 1.00 23.11 215 GLU A N 1
ATOM 1464 C CA . GLU A 1 194 ? 1.443 18.962 22.342 1.00 25.79 215 GLU A CA 1
ATOM 1465 C C . GLU A 1 194 ? 1.325 19.408 23.794 1.00 24.87 215 GLU A C 1
ATOM 1466 O O . GLU A 1 194 ? 2.020 20.340 24.217 1.00 24.24 215 GLU A O 1
ATOM 1472 N N . TRP A 1 195 ? 0.422 18.792 24.553 1.00 25.11 216 TRP A N 1
ATOM 1473 C CA . TRP A 1 195 ? 0.351 19.020 26.001 1.00 25.53 216 TRP A CA 1
ATOM 1474 C C . TRP A 1 195 ? 0.001 17.718 26.701 1.00 27.69 216 TRP A C 1
ATOM 1475 O O . TRP A 1 195 ? -0.664 16.871 26.120 1.00 26.91 216 TRP A O 1
ATOM 1486 N N . SER A 1 196 ? 0.447 17.600 27.951 1.00 26.47 217 SER A N 1
ATOM 1487 C CA . SER A 1 196 ? 0.245 16.397 28.760 1.00 28.76 217 SER A CA 1
ATOM 1488 C C . SER A 1 196 ? 0.483 16.610 30.264 1.00 26.41 217 SER A C 1
ATOM 1489 O O . SER A 1 196 ? 1.028 17.626 30.688 1.00 25.19 217 SER A O 1
ATOM 1492 N N A SER A 1 197 ? 0.049 15.686 31.112 0.50 27.48 218 SER A N 1
ATOM 1493 N N B SER A 1 197 ? 0.053 15.592 31.009 0.50 27.45 218 SER A N 1
ATOM 1494 C CA A SER A 1 197 ? 0.450 15.797 32.522 0.50 28.03 218 SER A CA 1
ATOM 1495 C CA B SER A 1 197 ? 0.197 15.478 32.457 0.50 28.23 218 SER A CA 1
ATOM 1496 C C A SER A 1 197 ? 1.463 14.700 32.911 0.50 29.01 218 SER A C 1
ATOM 1497 C C B SER A 1 197 ? 1.489 14.757 32.872 0.50 28.96 218 SER A C 1
ATOM 1498 O O A SER A 1 197 ? 1.679 14.451 34.095 0.50 28.41 218 SER A O 1
ATOM 1499 O O B SER A 1 197 ? 1.912 14.828 34.027 0.50 27.82 218 SER A O 1
ATOM 1504 N N . GLU A 1 198 ? 2.114 14.078 31.922 1.00 27.33 219 GLU A N 1
ATOM 1505 C CA . GLU A 1 198 ? 3.160 13.108 32.224 1.00 30.45 219 GLU A CA 1
ATOM 1506 C C . GLU A 1 198 ? 4.272 13.241 31.183 1.00 29.96 219 GLU A C 1
ATOM 1507 O O . GLU A 1 198 ? 3.972 13.322 29.957 1.00 30.17 219 GLU A O 1
ATOM 1513 N N . TYR A 1 199 ? 5.536 13.294 31.637 1.00 26.89 220 TYR A N 1
ATOM 1514 C CA . TYR A 1 199 ? 6.663 13.221 30.680 1.00 31.59 220 TYR A CA 1
ATOM 1515 C C . TYR A 1 199 ? 6.786 11.776 30.167 1.00 31.92 220 TYR A C 1
ATOM 1516 O O . TYR A 1 199 ? 6.229 10.881 30.776 1.00 33.98 220 TYR A O 1
ATOM 1525 N N . LEU A 1 200 ? 7.568 11.545 29.104 1.00 35.26 221 LEU A N 1
ATOM 1526 C CA . LEU A 1 200 ? 7.964 10.189 28.714 1.00 37.25 221 LEU A CA 1
ATOM 1527 C C . LEU A 1 200 ? 8.519 9.412 29.891 1.00 39.34 221 LEU A C 1
ATOM 1528 O O . LEU A 1 200 ? 9.157 10.011 30.749 1.00 36.05 221 LEU A O 1
ATOM 1533 N N . ASP A 1 201 ? 8.311 8.085 29.896 1.00 43.44 222 ASP A N 1
ATOM 1534 C CA . ASP A 1 201 ? 8.865 7.184 30.919 1.00 46.80 222 ASP A CA 1
ATOM 1535 C C . ASP A 1 201 ? 10.345 7.469 31.083 1.00 47.13 222 ASP A C 1
ATOM 1536 O O . ASP A 1 201 ? 11.039 7.784 30.118 1.00 45.18 222 ASP A O 1
ATOM 1538 N N . PRO A 1 202 ? 10.850 7.302 32.300 1.00 50.04 223 PRO A N 1
ATOM 1539 C CA . PRO A 1 202 ? 12.216 7.758 32.562 1.00 48.06 223 PRO A CA 1
ATOM 1540 C C . PRO A 1 202 ? 13.237 6.634 32.229 1.00 44.99 223 PRO A C 1
ATOM 1541 O O . PRO A 1 202 ? 14.444 6.826 32.377 1.00 43.79 223 PRO A O 1
ATOM 1545 N N . ASN A 1 203 ? 12.737 5.482 31.766 1.00 41.25 224 ASN A N 1
ATOM 1546 C CA . ASN A 1 203 ? 13.575 4.460 31.115 1.00 40.95 224 ASN A CA 1
ATOM 1547 C C . ASN A 1 203 ? 13.876 4.777 29.671 1.00 35.67 224 ASN A C 1
ATOM 1548 O O . ASN A 1 203 ? 14.603 4.012 28.990 1.00 34.08 224 ASN A O 1
ATOM 1553 N N . ALA A 1 204 ? 13.298 5.879 29.197 1.00 31.25 225 ALA A N 1
ATOM 1554 C CA . ALA A 1 204 ? 13.578 6.360 27.851 1.00 28.88 225 ALA A CA 1
ATOM 1555 C C . ALA A 1 204 ? 14.915 7.084 27.863 1.00 26.12 225 ALA A C 1
ATOM 1556 O O . ALA A 1 204 ? 15.170 7.912 28.713 1.00 26.99 225 ALA A O 1
ATOM 1558 N N . ALA A 1 205 ? 15.811 6.695 26.975 1.00 24.80 226 ALA A N 1
ATOM 1559 C CA . ALA A 1 205 ? 17.045 7.458 26.771 1.00 24.17 226 ALA A CA 1
ATOM 1560 C C . ALA A 1 205 ? 16.747 8.741 26.045 1.00 22.97 226 ALA A C 1
ATOM 1561 O O . ALA A 1 205 ? 17.421 9.741 26.266 1.00 23.43 226 ALA A O 1
ATOM 1563 N N . GLY A 1 206 ? 15.701 8.723 25.203 1.00 22.18 227 GLY A N 1
ATOM 1564 C CA . GLY A 1 206 ? 15.419 9.844 24.340 1.00 21.65 227 GLY A CA 1
ATOM 1565 C C . GLY A 1 206 ? 14.460 9.538 23.200 1.00 22.20 227 GLY A C 1
ATOM 1566 O O . GLY A 1 206 ? 13.844 8.476 23.140 1.00 21.44 227 GLY A O 1
ATOM 1567 N N . TRP A 1 207 ? 14.337 10.482 22.285 1.00 21.39 228 TRP A N 1
ATOM 1568 C CA . TRP A 1 207 ? 13.476 10.264 21.122 1.00 21.76 228 TRP A CA 1
ATOM 1569 C C . TRP A 1 207 ? 14.145 10.654 19.813 1.00 21.95 228 TRP A C 1
ATOM 1570 O O . TRP A 1 207 ? 15.156 11.367 19.783 1.00 21.35 228 TRP A O 1
ATOM 1581 N N . ASP A 1 208 ? 13.596 10.116 18.728 1.00 22.85 229 ASP A N 1
ATOM 1582 C CA . ASP A 1 208 ? 13.895 10.602 17.401 1.00 22.54 229 ASP A CA 1
ATOM 1583 C C . ASP A 1 208 ? 12.550 10.980 16.821 1.00 24.26 229 ASP A C 1
ATOM 1584 O O . ASP A 1 208 ? 11.579 10.214 16.932 1.00 24.52 229 ASP A O 1
ATOM 1589 N N . TRP A 1 209 ? 12.499 12.149 16.193 1.00 24.25 230 TRP A N 1
ATOM 1590 C CA . TRP A 1 209 ? 11.284 12.705 15.609 1.00 23.74 230 TRP A CA 1
ATOM 1591 C C . TRP A 1 209 ? 11.605 13.263 14.250 1.00 24.81 230 TRP A C 1
ATOM 1592 O O . TRP A 1 209 ? 12.684 13.840 14.071 1.00 24.54 230 TRP A O 1
ATOM 1603 N N . ILE A 1 210 ? 10.692 13.057 13.301 1.00 22.93 231 ILE A N 1
ATOM 1604 C CA . ILE A 1 210 ? 10.819 13.660 11.986 1.00 23.54 231 ILE A CA 1
ATOM 1605 C C . ILE A 1 210 ? 9.478 14.226 11.599 1.00 22.02 231 ILE A C 1
ATOM 1606 O O . ILE A 1 210 ? 8.474 13.696 11.999 1.00 24.08 231 ILE A O 1
ATOM 1611 N N . SER A 1 211 ? 9.462 15.306 10.823 1.00 23.05 232 SER A N 1
ATOM 1612 C CA . SER A 1 211 ? 8.233 15.634 10.044 1.00 21.02 232 SER A CA 1
ATOM 1613 C C . SER A 1 211 ? 8.614 16.159 8.680 1.00 20.40 232 SER A C 1
ATOM 1614 O O . SER A 1 211 ? 9.732 16.607 8.505 1.00 23.17 232 SER A O 1
ATOM 1617 N N . ALA A 1 212 ? 7.687 16.046 7.721 1.00 20.17 233 ALA A N 1
ATOM 1618 C CA . ALA A 1 212 ? 7.964 16.353 6.318 1.00 22.07 233 ALA A CA 1
ATOM 1619 C C . ALA A 1 212 ? 6.771 16.992 5.642 1.00 19.82 233 ALA A C 1
ATOM 1620 O O . ALA A 1 212 ? 5.636 16.533 5.766 1.00 24.31 233 ALA A O 1
ATOM 1622 N N . ASN A 1 213 ? 7.073 18.101 4.985 1.00 22.20 234 ASN A N 1
ATOM 1623 C CA . ASN A 1 213 ? 6.182 18.817 4.106 1.00 20.26 234 ASN A CA 1
ATOM 1624 C C . ASN A 1 213 ? 6.491 18.247 2.761 1.00 22.03 234 ASN A C 1
ATOM 1625 O O . ASN A 1 213 ? 7.474 18.578 2.176 1.00 23.43 234 ASN A O 1
ATOM 1630 N N . LEU A 1 214 ? 5.622 17.380 2.269 1.00 23.01 235 LEU A N 1
ATOM 1631 C CA . LEU A 1 214 ? 5.892 16.696 1.018 1.00 22.66 235 LEU A CA 1
ATOM 1632 C C . LEU A 1 214 ? 5.353 17.573 -0.134 1.00 24.03 235 LEU A C 1
ATOM 1633 O O . LEU A 1 214 ? 4.411 18.375 0.030 1.00 18.89 235 LEU A O 1
ATOM 1638 N N . ASP A 1 215 ? 6.017 17.428 -1.267 1.00 26.36 236 ASP A N 1
ATOM 1639 C CA . ASP A 1 215 ? 5.855 18.278 -2.403 1.00 26.93 236 ASP A CA 1
ATOM 1640 C C . ASP A 1 215 ? 4.464 18.186 -2.962 1.00 27.07 236 ASP A C 1
ATOM 1641 O O . ASP A 1 215 ? 3.966 19.154 -3.487 1.00 24.20 236 ASP A O 1
ATOM 1646 N N . ASP A 1 216 ? 3.862 17.008 -2.887 1.00 26.32 237 ASP A N 1
ATOM 1647 C CA . ASP A 1 216 ? 2.536 16.830 -3.420 1.00 26.46 237 ASP A CA 1
ATOM 1648 C C . ASP A 1 216 ? 1.472 17.352 -2.477 1.00 28.18 237 ASP A C 1
ATOM 1649 O O . ASP A 1 216 ? 0.292 17.231 -2.791 1.00 22.62 237 ASP A O 1
ATOM 1654 N N . GLY A 1 217 ? 1.865 17.857 -1.303 1.00 23.51 238 GLY A N 1
ATOM 1655 C CA . GLY A 1 217 ? 0.853 18.351 -0.359 1.00 26.67 238 GLY A CA 1
ATOM 1656 C C . GLY A 1 217 ? 0.652 17.501 0.869 1.00 23.71 238 GLY A C 1
ATOM 1657 O O . GLY A 1 217 ? 0.098 17.961 1.885 1.00 25.30 238 GLY A O 1
ATOM 1658 N N . SER A 1 218 ? 1.109 16.262 0.767 1.00 22.80 239 SER A N 1
ATOM 1659 C CA . SER A 1 218 ? 1.115 15.324 1.888 1.00 22.48 239 SER A CA 1
ATOM 1660 C C . SER A 1 218 ? 1.964 15.809 3.049 1.00 21.91 239 SER A C 1
ATOM 1661 O O . SER A 1 218 ? 2.830 16.639 2.905 1.00 17.72 239 SER A O 1
ATOM 1664 N N . ALA A 1 219 ? 1.675 15.276 4.217 1.00 22.84 240 ALA A N 1
ATOM 1665 C CA . ALA A 1 219 ? 2.330 15.685 5.469 1.00 21.63 240 ALA A CA 1
ATOM 1666 C C . ALA A 1 219 ? 2.648 14.383 6.195 1.00 22.61 240 ALA A C 1
ATOM 1667 O O . ALA A 1 219 ? 1.761 13.489 6.281 1.00 26.63 240 ALA A O 1
ATOM 1669 N N . LEU A 1 220 ? 3.878 14.273 6.708 1.00 22.65 241 LEU A N 1
ATOM 1670 C CA . LEU A 1 220 ? 4.336 13.103 7.413 1.00 18.08 241 LEU A CA 1
ATOM 1671 C C . LEU A 1 220 ? 4.951 13.472 8.732 1.00 23.91 241 LEU A C 1
ATOM 1672 O O . LEU A 1 220 ? 5.744 14.395 8.797 1.00 22.06 241 LEU A O 1
ATOM 1685 N N . ALA A 1 222 ? 6.705 11.298 12.250 1.00 20.51 243 ALA A N 1
ATOM 1686 C CA . ALA A 1 222 ? 6.938 10.014 12.882 1.00 20.00 243 ALA A CA 1
ATOM 1687 C C . ALA A 1 222 ? 7.858 10.208 14.021 1.00 18.92 243 ALA A C 1
ATOM 1688 O O . ALA A 1 222 ? 8.600 11.195 14.043 1.00 20.80 243 ALA A O 1
ATOM 1690 N N . PHE A 1 223 ? 7.870 9.248 14.928 1.00 19.14 244 PHE A N 1
ATOM 1691 C CA . PHE A 1 223 ? 8.817 9.265 16.040 1.00 20.48 244 PHE A CA 1
ATOM 1692 C C . PHE A 1 223 ? 9.034 7.857 16.618 1.00 20.96 244 PHE A C 1
ATOM 1693 O O . PHE A 1 223 ? 8.297 6.945 16.311 1.00 18.09 244 PHE A O 1
ATOM 1701 N N . GLN A 1 224 ? 10.114 7.696 17.390 1.00 21.60 245 GLN A N 1
ATOM 1702 C CA . GLN A 1 224 ? 10.289 6.541 18.209 1.00 21.18 245 GLN A CA 1
ATOM 1703 C C . GLN A 1 224 ? 10.861 7.005 19.515 1.00 24.13 245 GLN A C 1
ATOM 1704 O O . GLN A 1 224 ? 11.593 8.042 19.560 1.00 19.73 245 GLN A O 1
ATOM 1710 N N . ILE A 1 225 ? 10.537 6.236 20.569 1.00 25.87 246 ILE A N 1
ATOM 1711 C CA . ILE A 1 225 ? 11.102 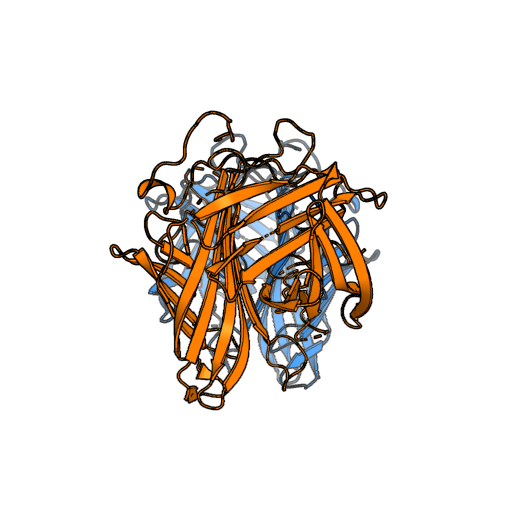6.421 21.903 1.00 22.94 246 ILE A CA 1
ATOM 1712 C C . ILE A 1 225 ? 12.129 5.331 22.124 1.00 21.94 246 ILE A C 1
ATOM 1713 O O . ILE A 1 225 ? 11.799 4.174 22.090 1.00 23.48 246 ILE A O 1
ATOM 1718 N N . ARG A 1 226 ? 13.384 5.722 22.375 1.00 23.62 247 ARG A N 1
ATOM 1719 C CA . ARG A 1 226 ? 14.484 4.789 22.592 1.00 20.93 247 ARG A CA 1
ATOM 1720 C C . ARG A 1 226 ? 14.679 4.472 24.051 1.00 21.81 247 ARG A C 1
ATOM 1721 O O . ARG A 1 226 ? 14.721 5.381 24.869 1.00 23.46 247 ARG A O 1
ATOM 1729 N N . GLY A 1 227 ? 14.722 3.176 24.361 1.00 22.64 248 GLY A N 1
ATOM 1730 C CA . GLY A 1 227 ? 15.041 2.688 25.704 1.00 22.45 248 GLY A CA 1
ATOM 1731 C C . GLY A 1 227 ? 16.536 2.817 25.947 1.00 24.94 248 GLY A C 1
ATOM 1732 O O . GLY A 1 227 ? 17.339 2.872 25.011 1.00 21.61 248 GLY A O 1
ATOM 1733 N N . LYS A 1 228 ? 16.905 2.902 27.208 1.00 24.78 249 LYS A N 1
ATOM 1734 C CA . LYS A 1 228 ? 18.295 2.932 27.599 1.00 28.56 249 LYS A CA 1
ATOM 1735 C C . LYS A 1 228 ? 18.987 1.609 27.228 1.00 29.52 249 LYS A C 1
ATOM 1736 O O . LYS A 1 228 ? 20.193 1.545 27.089 1.00 28.08 249 LYS A O 1
ATOM 1742 N N . ASP A 1 229 ? 18.198 0.559 27.064 1.00 30.99 250 ASP A N 1
ATOM 1743 C CA . ASP A 1 229 ? 18.709 -0.754 26.652 1.00 28.50 250 ASP A CA 1
ATOM 1744 C C . ASP A 1 229 ? 18.630 -0.926 25.145 1.00 28.54 250 ASP A C 1
ATOM 1745 O O . ASP A 1 229 ? 18.805 -2.034 24.627 1.00 27.04 250 ASP A O 1
ATOM 1750 N N . ASP A 1 230 ? 18.336 0.164 24.445 1.00 24.95 251 ASP A N 1
ATOM 1751 C CA . ASP A 1 230 ? 18.299 0.171 23.002 1.00 27.47 251 ASP A CA 1
ATOM 1752 C C . ASP A 1 230 ? 17.160 -0.616 22.425 1.00 23.39 251 ASP A C 1
ATOM 1753 O O . ASP A 1 230 ? 17.207 -0.933 21.276 1.00 29.06 251 ASP A O 1
ATOM 1758 N N . SER A 1 231 ? 16.156 -0.907 23.247 1.00 23.43 252 SER A N 1
ATOM 1759 C CA . SER A 1 231 ? 14.823 -1.307 22.812 1.00 23.47 252 SER A CA 1
ATOM 1760 C C . SER A 1 231 ? 14.005 -0.130 22.307 1.00 22.00 252 SER A C 1
ATOM 1761 O O . SER A 1 231 ? 14.247 1.039 22.628 1.00 21.45 252 SER A O 1
ATOM 1764 N N . LYS A 1 232 ? 12.965 -0.463 21.561 1.00 21.32 253 LYS A N 1
ATOM 1765 C CA . LYS A 1 232 ? 12.056 0.523 21.033 1.00 21.44 253 LYS A CA 1
ATOM 1766 C C . LYS A 1 232 ? 10.898 0.603 21.995 1.00 22.03 253 LYS A C 1
ATOM 1767 O O . LYS A 1 232 ? 9.996 -0.235 21.941 1.00 22.11 253 LYS A O 1
ATOM 1773 N N . ILE A 1 233 ? 10.926 1.586 22.905 1.00 19.90 254 ILE A N 1
ATOM 1774 C CA . ILE A 1 233 ? 9.826 1.724 23.870 1.00 20.29 254 ILE A CA 1
ATOM 1775 C C . ILE A 1 233 ? 8.450 1.978 23.185 1.00 21.00 254 ILE A C 1
ATOM 1776 O O . ILE A 1 233 ? 7.438 1.392 23.557 1.00 17.45 254 ILE A O 1
ATOM 1781 N N . TRP A 1 234 ? 8.451 2.839 22.174 1.00 20.62 255 TRP A N 1
ATOM 1782 C CA . TRP A 1 234 ? 7.250 3.130 21.405 1.00 20.66 255 TRP A CA 1
ATOM 1783 C C . TRP A 1 234 ? 7.602 3.727 20.056 1.00 19.74 255 TRP A C 1
ATOM 1784 O O . TRP A 1 234 ? 8.691 4.219 19.862 1.00 20.29 255 TRP A O 1
ATOM 1795 N N . ALA A 1 235 ? 6.691 3.673 19.106 1.00 20.24 256 ALA A N 1
ATOM 1796 C CA . ALA A 1 235 ? 6.900 4.369 17.871 1.00 16.62 256 ALA A CA 1
ATOM 1797 C C . ALA A 1 235 ? 5.562 4.683 17.246 1.00 19.92 256 ALA A C 1
ATOM 1798 O O . ALA A 1 235 ? 4.504 4.119 17.632 1.00 18.89 256 ALA A O 1
ATOM 1800 N N . TYR A 1 236 ? 5.587 5.669 16.355 1.00 19.28 257 TYR A N 1
ATOM 1801 C CA . TYR A 1 236 ? 4.355 6.206 15.765 1.00 21.29 257 TYR A CA 1
ATOM 1802 C C . TYR A 1 236 ? 4.627 6.840 14.413 1.00 22.30 257 TYR A C 1
ATOM 1803 O O . TYR A 1 236 ? 5.712 7.353 14.202 1.00 24.20 257 TYR A O 1
ATOM 1812 N N . ALA A 1 237 ? 3.655 6.804 13.509 1.00 20.65 258 ALA A N 1
ATOM 1813 C CA . ALA A 1 237 ? 3.708 7.671 12.321 1.00 20.75 258 ALA A CA 1
ATOM 1814 C C . ALA A 1 237 ? 2.340 7.903 11.776 1.00 21.05 258 ALA A C 1
ATOM 1815 O O . ALA A 1 237 ? 1.398 7.125 11.990 1.00 18.23 258 ALA A O 1
ATOM 1817 N N . ALA A 1 238 ? 2.253 8.984 11.026 1.00 23.17 259 ALA A N 1
ATOM 1818 C CA . ALA A 1 238 ? 1.011 9.417 10.432 1.00 22.35 259 ALA A CA 1
ATOM 1819 C C . ALA A 1 238 ? 1.385 10.078 9.120 1.00 21.53 259 ALA A C 1
ATOM 1820 O O . ALA A 1 238 ? 2.277 10.947 9.092 1.00 23.48 259 ALA A O 1
ATOM 1822 N N . LEU A 1 239 ? 0.756 9.619 8.041 1.00 22.43 260 LEU A N 1
ATOM 1823 C CA . LEU A 1 239 ? 0.815 10.269 6.725 1.00 22.73 260 LEU A CA 1
ATOM 1824 C C . LEU A 1 239 ? -0.579 10.742 6.277 1.00 22.58 260 LEU A C 1
ATOM 1825 O O . LEU A 1 239 ? -1.505 9.943 6.089 1.00 22.30 260 LEU A O 1
ATOM 1830 N N . ARG A 1 240 ? -0.724 12.034 6.092 1.00 21.68 261 ARG A N 1
ATOM 1831 C CA . ARG A 1 240 ? -1.908 12.574 5.489 1.00 21.47 261 ARG A CA 1
ATOM 1832 C C . ARG A 1 240 ? -1.601 12.799 3.999 1.00 25.09 261 ARG A C 1
ATOM 1833 O O . ARG A 1 240 ? -0.741 13.604 3.642 1.00 21.00 261 ARG A O 1
ATOM 1841 N N . ASP A 1 241 ? -2.297 12.057 3.135 1.00 25.18 262 ASP A N 1
ATOM 1842 C CA . ASP A 1 241 ? -2.013 12.121 1.717 1.00 25.46 262 ASP A CA 1
ATOM 1843 C C . ASP A 1 241 ? -2.707 13.324 1.050 1.00 25.56 262 ASP A C 1
ATOM 1844 O O . ASP A 1 241 ? -3.388 14.117 1.706 1.00 25.18 262 ASP A O 1
ATOM 1849 N N . ALA A 1 242 ? -2.505 13.468 -0.243 1.00 25.67 263 ALA A N 1
ATOM 1850 C CA . ALA A 1 242 ? -3.034 14.609 -0.988 1.00 28.45 263 ALA A CA 1
ATOM 1851 C C . ALA A 1 242 ? -4.566 14.586 -1.112 1.00 28.55 263 ALA A C 1
ATOM 1852 O O . ALA A 1 242 ? -5.179 15.630 -1.424 1.00 30.19 263 ALA A O 1
ATOM 1854 N N . SER A 1 243 ? -5.184 13.416 -0.912 1.00 25.31 264 SER A N 1
ATOM 1855 C CA . SER A 1 243 ? -6.651 13.349 -0.800 1.00 24.56 264 SER A CA 1
ATOM 1856 C C . SER A 1 243 ? -7.147 13.813 0.590 1.00 25.71 264 SER A C 1
ATOM 1857 O O . SER A 1 243 ? -8.347 13.916 0.810 1.00 24.30 264 SER A O 1
ATOM 1860 N N . GLY A 1 244 ? -6.216 14.054 1.518 1.00 21.25 265 GLY A N 1
ATOM 1861 C CA . GLY A 1 244 ? -6.575 14.463 2.863 1.00 24.44 265 GLY A CA 1
ATOM 1862 C C . GLY A 1 244 ? -6.855 13.296 3.817 1.00 23.76 265 GLY A C 1
ATOM 1863 O O . GLY A 1 244 ? -7.288 13.499 4.964 1.00 24.57 265 GLY A O 1
ATOM 1864 N N . HIS A 1 245 ? -6.621 12.077 3.349 1.00 23.10 266 HIS A N 1
ATOM 1865 C CA . HIS A 1 245 ? -6.751 10.887 4.197 1.00 24.59 266 HIS A CA 1
ATOM 1866 C C . HIS A 1 245 ? -5.491 10.729 5.064 1.00 26.23 266 HIS A C 1
ATOM 1867 O O . HIS A 1 245 ? -4.370 10.788 4.544 1.00 25.65 266 HIS A O 1
ATOM 1874 N N . THR A 1 246 ? -5.680 10.510 6.367 1.00 26.15 267 THR A N 1
ATOM 1875 C CA . THR A 1 246 ? -4.567 10.227 7.273 1.00 26.95 267 THR A CA 1
ATOM 1876 C C . THR A 1 246 ? -4.463 8.711 7.516 1.00 24.98 267 THR A C 1
ATOM 1877 O O . THR A 1 246 ? -5.434 8.067 7.850 1.00 25.55 267 THR A O 1
ATOM 1881 N N . ARG A 1 247 ? -3.291 8.145 7.284 1.00 22.71 268 ARG A N 1
ATOM 1882 C CA . ARG A 1 247 ? -3.010 6.773 7.626 1.00 22.42 268 ARG A CA 1
ATOM 1883 C C . ARG A 1 247 ? -2.175 6.777 8.872 1.00 24.71 268 ARG A C 1
ATOM 1884 O O . ARG A 1 247 ? -1.161 7.496 8.938 1.00 22.03 268 ARG A O 1
ATOM 1892 N N . LEU A 1 248 ? -2.569 5.959 9.859 1.00 25.59 269 LEU A N 1
ATOM 1893 C CA . LEU A 1 248 ? -1.790 5.803 11.104 1.00 23.91 269 LEU A CA 1
ATOM 1894 C C . LEU A 1 248 ? -1.030 4.479 11.193 1.00 24.86 269 LEU A C 1
ATOM 1895 O O . LEU A 1 248 ? -1.487 3.442 10.709 1.00 20.88 269 LEU A O 1
ATOM 1900 N N . PHE A 1 249 ? 0.161 4.552 11.782 1.00 23.03 270 PHE A N 1
ATOM 1901 C CA . PHE A 1 249 ? 1.024 3.396 11.921 1.00 24.00 270 PHE A CA 1
ATOM 1902 C C . PHE A 1 249 ? 1.244 3.079 13.395 1.00 22.71 270 PHE A C 1
ATOM 1903 O O . PHE A 1 249 ? 1.440 3.996 14.222 1.00 21.42 270 PHE A O 1
ATOM 1911 N N . THR A 1 250 ? 1.151 1.791 13.714 1.00 20.60 271 THR A N 1
ATOM 1912 C CA . THR A 1 250 ? 1.347 1.292 15.069 1.00 22.78 271 THR A CA 1
ATOM 1913 C C . THR A 1 250 ? 2.845 1.135 15.383 1.00 22.63 271 THR A C 1
ATOM 1914 O O . THR A 1 250 ? 3.708 1.200 14.455 1.00 19.31 271 THR A O 1
ATOM 1918 N N . PRO A 1 251 ? 3.194 0.935 16.672 1.00 21.59 272 PRO A N 1
ATOM 1919 C CA . PRO A 1 251 ? 4.661 0.853 16.871 1.00 21.73 272 PRO A CA 1
ATOM 1920 C C . PRO A 1 251 ? 5.375 -0.224 16.047 1.00 22.41 272 PRO A C 1
ATOM 1921 O O . PRO A 1 251 ? 6.503 -0.014 15.635 1.00 26.08 272 PRO A O 1
ATOM 1925 N N A ASP A 1 252 ? 4.694 -1.353 15.856 0.50 23.21 273 ASP A N 1
ATOM 1926 N N B ASP A 1 252 ? 4.734 -1.367 15.821 0.50 22.54 273 ASP A N 1
ATOM 1927 C CA A ASP A 1 252 ? 5.155 -2.482 15.043 0.50 24.37 273 ASP A CA 1
ATOM 1928 C CA B ASP A 1 252 ? 5.354 -2.464 15.077 0.50 23.23 273 ASP A CA 1
ATOM 1929 C C A ASP A 1 252 ? 5.548 -2.128 13.612 0.50 23.81 273 ASP A C 1
ATOM 1930 C C B ASP A 1 252 ? 5.487 -2.194 13.567 0.50 23.08 273 ASP A C 1
ATOM 1931 O O A ASP A 1 252 ? 6.399 -2.775 13.036 0.50 23.86 273 ASP A O 1
ATOM 1932 O O B ASP A 1 252 ? 6.080 -2.991 12.872 0.50 22.12 273 ASP A O 1
ATOM 1941 N N . GLN A 1 253 ? 4.918 -1.101 13.062 1.00 25.80 274 GLN A N 1
ATOM 1942 C CA . GLN A 1 253 ? 5.033 -0.722 11.649 1.00 25.50 274 GLN A CA 1
ATOM 1943 C C . GLN A 1 253 ? 6.019 0.420 11.382 1.00 24.54 274 GLN A C 1
ATOM 1944 O O . GLN A 1 253 ? 6.176 0.826 10.254 1.00 25.59 274 GLN A O 1
ATOM 1950 N N . VAL A 1 254 ? 6.690 0.919 12.416 1.00 22.44 275 VAL A N 1
ATOM 1951 C CA . VAL A 1 254 ? 7.579 2.070 12.304 1.00 19.69 275 VAL A CA 1
ATOM 1952 C C . VAL A 1 254 ? 8.923 1.659 12.840 1.00 22.65 275 VAL A C 1
ATOM 1953 O O . VAL A 1 254 ? 9.022 1.094 13.935 1.00 25.39 275 VAL A O 1
ATOM 1957 N N . SER A 1 255 ? 9.956 1.856 12.042 1.00 20.42 276 SER A N 1
ATOM 1958 C CA . SER A 1 255 ? 11.303 1.590 12.510 1.00 23.64 276 SER A CA 1
ATOM 1959 C C . SER A 1 255 ? 12.318 2.500 11.795 1.00 20.05 276 SER A C 1
ATOM 1960 O O . SER A 1 255 ? 12.076 2.893 10.670 1.00 20.82 276 SER A O 1
ATOM 1963 N N . PHE A 1 256 ? 13.462 2.683 12.461 1.00 23.82 277 PHE A N 1
ATOM 1964 C CA . PHE A 1 256 ? 14.584 3.551 12.103 1.00 22.98 277 PHE A CA 1
ATOM 1965 C C . PHE A 1 256 ? 15.855 2.761 11.849 1.00 22.24 277 PHE A C 1
ATOM 1966 O O . PHE A 1 256 ? 16.177 1.823 12.594 1.00 24.70 277 PHE A O 1
ATOM 1974 N N . HIS A 1 257 ? 16.570 3.159 10.794 1.00 21.39 278 HIS A N 1
ATOM 1975 C CA . HIS A 1 257 ? 17.656 2.395 10.200 1.00 22.30 278 HIS A CA 1
ATOM 1976 C C . HIS A 1 257 ? 18.740 3.365 9.686 1.00 24.90 278 HIS A C 1
ATOM 1977 O O . HIS A 1 257 ? 18.712 3.797 8.518 1.00 29.16 278 HIS A O 1
ATOM 1984 N N . PRO A 1 258 ? 19.663 3.756 10.571 1.00 22.42 279 PRO A N 1
ATOM 1985 C CA . PRO A 1 258 ? 20.786 4.637 10.222 1.00 23.54 279 PRO A CA 1
ATOM 1986 C C . PRO A 1 258 ? 21.502 4.269 8.917 1.00 22.80 279 PRO A C 1
ATOM 1987 O O . PRO A 1 258 ? 21.728 3.109 8.638 1.00 24.08 279 PRO A O 1
ATOM 1991 N N . ILE A 1 259 ? 21.857 5.295 8.154 1.00 23.38 280 ILE A N 1
ATOM 1992 C CA . ILE A 1 259 ? 22.583 5.186 6.876 1.00 23.74 280 ILE A CA 1
ATOM 1993 C C . ILE A 1 259 ? 23.981 5.705 7.165 1.00 23.25 280 ILE A C 1
ATOM 1994 O O . ILE A 1 259 ? 24.924 5.146 6.683 1.00 21.47 280 ILE A O 1
ATOM 1999 N N . ARG A 1 260 ? 24.093 6.730 7.995 1.00 23.80 281 ARG A N 1
ATOM 2000 C CA . ARG A 1 260 ? 25.387 7.404 8.282 1.00 25.66 281 ARG A CA 1
ATOM 2001 C C . ARG A 1 260 ? 25.337 8.172 9.589 1.00 25.70 281 ARG A C 1
ATOM 2002 O O . ARG A 1 260 ? 24.375 8.909 9.844 1.00 26.67 281 ARG A O 1
ATOM 2010 N N . THR A 1 261 ? 26.404 8.017 10.396 1.00 27.69 282 THR A N 1
ATOM 2011 C CA . THR A 1 261 ? 26.533 8.668 11.694 1.00 29.63 282 THR A CA 1
ATOM 2012 C C . THR A 1 261 ? 27.587 9.762 11.703 1.00 29.45 282 THR A C 1
ATOM 2013 O O . THR A 1 261 ? 28.542 9.714 10.955 1.00 28.19 282 THR A O 1
ATOM 2017 N N . TRP A 1 262 ? 27.342 10.777 12.531 1.00 27.12 283 TRP A N 1
ATOM 2018 C CA . TRP A 1 262 ? 28.235 11.878 12.748 1.00 25.17 283 TRP A CA 1
ATOM 2019 C C . TRP A 1 262 ? 28.445 12.033 14.261 1.00 26.28 283 TRP A C 1
ATOM 2020 O O . TRP A 1 262 ? 27.464 12.001 15.081 1.00 26.94 283 TRP A O 1
ATOM 2031 N N . ARG A 1 263 ? 29.720 12.217 14.605 1.00 26.68 284 ARG A N 1
ATOM 2032 C CA . ARG A 1 263 ? 30.197 12.475 15.959 1.00 28.11 284 ARG A CA 1
ATOM 2033 C C . ARG A 1 263 ? 30.553 13.947 16.204 1.00 26.18 284 ARG A C 1
ATOM 2034 O O . ARG A 1 263 ? 31.406 14.524 15.513 1.00 28.52 284 ARG A O 1
ATOM 2042 N N . SER A 1 264 ? 29.931 14.520 17.221 1.00 23.31 285 SER A N 1
ATOM 2043 C CA . SER A 1 264 ? 30.133 15.900 17.612 1.00 25.19 285 SER A CA 1
ATOM 2044 C C . SER A 1 264 ? 31.445 15.995 18.322 1.00 22.66 285 SER A C 1
ATOM 2045 O O . SER A 1 264 ? 31.680 15.293 19.295 1.00 20.21 285 SER A O 1
ATOM 2048 N N . ALA A 1 265 ? 32.290 16.912 17.868 1.00 26.49 286 ALA A N 1
ATOM 2049 C CA . ALA A 1 265 ? 33.515 17.188 18.583 1.00 26.84 286 ALA A CA 1
ATOM 2050 C C . ALA A 1 265 ? 33.247 17.991 19.875 1.00 28.89 286 ALA A C 1
ATOM 2051 O O . ALA A 1 265 ? 34.071 17.966 20.795 1.00 31.43 286 ALA A O 1
ATOM 2053 N N . ARG A 1 266 ? 32.082 18.635 19.997 1.00 30.79 287 ARG A N 1
ATOM 2054 C CA . ARG A 1 266 ? 31.769 19.404 21.215 1.00 31.16 287 ARG A CA 1
ATOM 2055 C C . ARG A 1 266 ? 31.340 18.466 22.343 1.00 30.27 287 ARG A C 1
ATOM 2056 O O . ARG A 1 266 ? 31.881 18.542 23.434 1.00 29.06 287 ARG A O 1
ATOM 2064 N N . THR A 1 267 ? 30.453 17.509 22.062 1.00 28.90 288 THR A N 1
ATOM 2065 C CA . THR A 1 267 ? 29.856 16.665 23.113 1.00 27.44 288 THR A CA 1
ATOM 2066 C C . THR A 1 267 ? 30.249 15.161 23.067 1.00 27.67 288 THR A C 1
ATOM 2067 O O . THR A 1 267 ? 29.869 14.378 23.946 1.00 23.41 288 THR A O 1
ATOM 2071 N N . GLN A 1 268 ? 30.952 14.768 22.013 1.00 24.33 289 GLN A N 1
ATOM 2072 C CA . GLN A 1 268 ? 31.249 13.373 21.738 1.00 28.81 289 GLN A CA 1
ATOM 2073 C C . GLN A 1 268 ? 30.045 12.508 21.444 1.00 26.48 289 GLN A C 1
ATOM 2074 O O . GLN A 1 268 ? 30.181 11.304 21.331 1.00 28.31 289 GLN A O 1
ATOM 2080 N N . ALA A 1 269 ? 28.880 13.094 21.236 1.00 27.53 290 ALA A N 1
ATOM 2081 C CA . ALA A 1 269 ? 27.734 12.289 20.912 1.00 27.66 290 ALA A CA 1
ATOM 2082 C C . ALA A 1 269 ? 27.768 11.873 19.447 1.00 26.85 290 ALA A C 1
ATOM 2083 O O . ALA A 1 269 ? 28.231 12.614 18.570 1.00 26.52 290 ALA A O 1
ATOM 2085 N N . VAL A 1 270 ? 27.182 10.709 19.185 1.00 28.49 291 VAL A N 1
ATOM 2086 C CA . VAL A 1 270 ? 27.163 10.093 17.862 1.00 25.62 291 VAL A CA 1
ATOM 2087 C C . VAL A 1 270 ? 25.703 9.967 17.435 1.00 23.83 291 VAL A C 1
ATOM 2088 O O . VAL A 1 270 ? 24.942 9.218 18.062 1.00 24.41 291 VAL A O 1
ATOM 2092 N N . TYR A 1 271 ? 25.350 10.678 16.350 1.00 24.59 292 TYR A N 1
ATOM 2093 C CA . TYR A 1 271 ? 24.005 10.800 15.801 1.00 22.41 292 TYR A CA 1
ATOM 2094 C C . TYR A 1 271 ? 23.845 10.165 14.439 1.00 23.91 292 TYR A C 1
ATOM 2095 O O . TYR A 1 271 ? 24.715 10.322 13.586 1.00 25.24 292 TYR A O 1
ATOM 2104 N N . PRO A 1 272 ? 22.693 9.518 14.209 1.00 21.93 293 PRO A N 1
ATOM 2105 C CA . PRO A 1 272 ? 22.290 9.059 12.907 1.00 21.99 293 PRO A CA 1
ATOM 2106 C C . PRO A 1 272 ? 21.713 10.193 12.067 1.00 24.17 293 PRO A C 1
ATOM 2107 O O . PRO A 1 272 ? 20.481 10.258 11.836 1.00 21.32 293 PRO A O 1
ATOM 2111 N N . VAL A 1 273 ? 22.606 11.037 11.566 1.00 21.55 294 VAL A N 1
ATOM 2112 C CA . VAL A 1 273 ? 22.191 12.199 10.792 1.00 22.15 294 VAL A CA 1
ATOM 2113 C C . VAL A 1 273 ? 21.514 11.868 9.435 1.00 21.50 294 VAL A C 1
ATOM 2114 O O . VAL A 1 273 ? 20.777 12.671 8.871 1.00 22.57 294 VAL A O 1
ATOM 2118 N N . ALA A 1 274 ? 21.810 10.699 8.909 1.00 24.16 295 ALA A N 1
ATOM 2119 C CA . ALA A 1 274 ? 21.188 10.162 7.711 1.00 23.19 295 ALA A CA 1
ATOM 2120 C C . ALA A 1 274 ? 20.606 8.834 8.074 1.00 21.47 295 ALA A C 1
ATOM 2121 O O . ALA A 1 274 ? 21.239 8.047 8.748 1.00 21.63 295 ALA A O 1
ATOM 2123 N N . THR A 1 275 ? 19.356 8.619 7.711 1.00 21.48 296 THR A N 1
ATOM 2124 C CA . THR A 1 275 ? 18.666 7.440 8.120 1.00 23.42 296 THR A CA 1
ATOM 2125 C C . THR A 1 275 ? 17.552 7.118 7.155 1.00 24.25 296 THR A C 1
ATOM 2126 O O . THR A 1 275 ? 17.188 7.948 6.320 1.00 25.33 296 THR A O 1
ATOM 2130 N N . ARG A 1 276 ? 17.109 5.874 7.241 1.00 22.56 297 ARG A N 1
ATOM 2131 C CA . ARG A 1 276 ? 15.975 5.310 6.488 1.00 27.93 297 ARG A CA 1
ATOM 2132 C C . ARG A 1 276 ? 14.871 5.020 7.516 1.00 25.55 297 ARG A C 1
ATOM 2133 O O . ARG A 1 276 ? 15.148 4.469 8.604 1.00 28.52 297 ARG A O 1
ATOM 2141 N N . VAL A 1 277 ? 13.656 5.486 7.270 1.00 25.64 298 VAL A N 1
ATOM 2142 C CA . VAL A 1 277 ? 12.568 5.267 8.204 1.00 22.28 298 VAL A CA 1
ATOM 2143 C C . VAL A 1 277 ? 11.489 4.492 7.431 1.00 25.10 298 VAL A C 1
ATOM 2144 O O . VAL A 1 277 ? 11.097 4.912 6.355 1.00 24.21 298 VAL A O 1
ATOM 2148 N N . LEU A 1 278 ? 11.041 3.370 7.994 1.00 21.94 299 LEU A N 1
ATOM 2149 C CA . LEU A 1 278 ? 10.065 2.507 7.424 1.00 24.04 299 LEU A CA 1
ATOM 2150 C C . LEU A 1 278 ? 8.746 2.755 8.109 1.00 25.30 299 LEU A C 1
ATOM 2151 O O . LEU A 1 278 ? 8.683 2.593 9.314 1.00 27.50 299 LEU A O 1
ATOM 2156 N N . THR A 1 279 ? 7.709 3.092 7.349 1.00 23.90 300 THR A N 1
ATOM 2157 C CA . THR A 1 279 ? 6.352 3.191 7.861 1.00 23.80 300 THR A CA 1
ATOM 2158 C C . THR A 1 279 ? 5.525 2.202 7.081 1.00 24.38 300 THR A C 1
ATOM 2159 O O . THR A 1 279 ? 5.150 2.470 5.932 1.00 27.28 300 THR A O 1
ATOM 2163 N N . GLY A 1 280 ? 5.257 1.050 7.659 1.00 21.82 301 GLY A N 1
ATOM 2164 C CA . GLY A 1 280 ? 4.666 -0.029 6.845 1.00 25.76 301 GLY A CA 1
ATOM 2165 C C . GLY A 1 280 ? 5.633 -0.520 5.763 1.00 25.94 301 GLY A C 1
ATOM 2166 O O . GLY A 1 280 ? 6.782 -0.833 6.065 1.00 24.39 301 GLY A O 1
ATOM 2167 N N . GLU A 1 281 ? 5.194 -0.538 4.509 1.00 23.16 302 GLU A N 1
ATOM 2168 C CA . GLU A 1 281 ? 6.078 -0.916 3.396 1.00 29.20 302 GLU A CA 1
ATOM 2169 C C . GLU A 1 281 ? 6.752 0.274 2.692 1.00 29.10 302 GLU A C 1
ATOM 2170 O O . GLU A 1 281 ? 7.419 0.113 1.674 1.00 29.72 302 GLU A O 1
ATOM 2176 N N . THR A 1 282 ? 6.587 1.468 3.233 1.00 30.66 303 THR A N 1
ATOM 2177 C CA . THR A 1 282 ? 7.132 2.658 2.608 1.00 29.33 303 THR A CA 1
ATOM 2178 C C . THR A 1 282 ? 8.441 3.029 3.280 1.00 26.91 303 THR A C 1
ATOM 2179 O O . THR A 1 282 ? 8.527 3.134 4.502 1.00 25.62 303 THR A O 1
ATOM 2183 N N . GLU A 1 283 ? 9.456 3.276 2.453 1.00 27.83 304 GLU A N 1
ATOM 2184 C CA . GLU A 1 283 ? 10.781 3.637 2.934 1.00 27.08 304 GLU A CA 1
ATOM 2185 C C . GLU A 1 283 ? 11.115 5.098 2.648 1.00 28.25 304 GLU A C 1
ATOM 2186 O O . GLU A 1 283 ? 11.198 5.512 1.461 1.00 27.67 304 GLU A O 1
ATOM 2192 N N . TRP A 1 284 ? 11.348 5.857 3.722 1.00 23.32 305 TRP A N 1
ATOM 2193 C CA . TRP A 1 284 ? 11.705 7.286 3.615 1.00 22.41 305 TRP A CA 1
ATOM 2194 C C . TRP A 1 284 ? 13.188 7.403 3.911 1.00 24.18 305 TRP A C 1
ATOM 2195 O O . TRP A 1 284 ? 13.687 6.774 4.847 1.00 24.26 305 TRP A O 1
ATOM 2206 N N . GLN A 1 285 ? 13.905 8.129 3.075 1.00 25.39 306 GLN A N 1
ATOM 2207 C CA . GLN A 1 285 ? 15.299 8.402 3.338 1.00 27.47 306 GLN A CA 1
ATOM 2208 C C . GLN A 1 285 ? 15.497 9.877 3.625 1.00 24.98 306 GLN A C 1
ATOM 2209 O O . GLN A 1 285 ? 14.997 10.767 2.913 1.00 24.70 306 GLN A O 1
ATOM 2215 N N . ILE A 1 286 ? 16.241 10.083 4.690 1.00 25.03 307 ILE A N 1
ATOM 2216 C CA . ILE A 1 286 ? 16.503 11.358 5.330 1.00 24.53 307 ILE A CA 1
ATOM 2217 C C . ILE A 1 286 ? 17.968 11.748 5.147 1.00 25.24 307 ILE A C 1
ATOM 2218 O O . ILE A 1 286 ? 18.853 11.012 5.571 1.00 26.73 307 ILE A O 1
ATOM 2223 N N . THR A 1 287 ? 18.206 12.868 4.454 1.00 24.76 308 THR A N 1
ATOM 2224 C CA . THR A 1 287 ? 19.516 13.429 4.223 1.00 22.17 308 THR A CA 1
ATOM 2225 C C . THR A 1 287 ? 19.597 14.807 4.886 1.00 21.85 308 THR A C 1
ATOM 2226 O O . THR A 1 287 ? 18.739 15.676 4.672 1.00 20.33 308 THR A O 1
ATOM 2230 N N . PRO A 1 288 ? 20.636 15.011 5.718 1.00 23.22 309 PRO A N 1
ATOM 2231 C CA . PRO A 1 288 ? 20.802 16.268 6.463 1.00 22.45 309 PRO A CA 1
ATOM 2232 C C . PRO A 1 288 ? 21.310 17.418 5.599 1.00 23.22 309 PRO A C 1
ATOM 2233 O O . PRO A 1 288 ? 22.124 17.202 4.707 1.00 19.70 309 PRO A O 1
ATOM 2237 N N . LEU A 1 289 ? 20.844 18.642 5.865 1.00 23.71 310 LEU A N 1
ATOM 2238 C CA . LEU A 1 289 ? 21.369 19.821 5.125 1.00 26.85 310 LEU A CA 1
ATOM 2239 C C . LEU A 1 289 ? 22.837 20.011 5.431 1.00 25.91 310 LEU A C 1
ATOM 2240 O O . LEU A 1 289 ? 23.664 20.365 4.580 1.00 27.58 310 LEU A O 1
ATOM 2253 N N . ASP A 1 291 ? 25.689 18.307 8.642 1.00 20.37 312 ASP A N 1
ATOM 2254 C CA . ASP A 1 291 ? 25.857 17.327 9.692 1.00 24.18 312 ASP A CA 1
ATOM 2255 C C . ASP A 1 291 ? 25.786 17.927 11.078 1.00 24.40 312 ASP A C 1
ATOM 2256 O O . ASP A 1 291 ? 25.151 17.358 11.967 1.00 22.34 312 ASP A O 1
ATOM 2261 N N . ASP A 1 292 ? 26.484 19.043 11.280 1.00 22.07 313 ASP A N 1
ATOM 2262 C CA . ASP A 1 292 ? 26.516 19.598 12.614 1.00 23.87 313 ASP A CA 1
ATOM 2263 C C . ASP A 1 292 ? 25.302 20.515 12.873 1.00 23.24 313 ASP A C 1
ATOM 2264 O O . ASP A 1 292 ? 25.364 21.744 12.652 1.00 20.29 313 ASP A O 1
ATOM 2269 N N . GLN A 1 293 ? 24.199 19.906 13.304 1.00 21.13 314 GLN A N 1
ATOM 2270 C CA . GLN A 1 293 ? 23.007 20.664 13.683 1.00 21.53 314 GLN A CA 1
ATOM 2271 C C . GLN A 1 293 ? 22.679 20.403 15.165 1.00 21.94 314 GLN A C 1
ATOM 2272 O O . GLN A 1 293 ? 21.529 20.370 15.569 1.00 19.45 314 GLN A O 1
ATOM 2278 N N . GLU A 1 294 ? 23.738 20.275 15.965 1.00 23.94 315 GLU A N 1
ATOM 2279 C CA . GLU A 1 294 ? 23.632 20.019 17.399 1.00 21.85 315 GLU A CA 1
ATOM 2280 C C . GLU A 1 294 ? 23.431 21.308 18.191 1.00 21.61 315 GLU A C 1
ATOM 2281 O O . GLU A 1 294 ? 24.087 22.309 17.945 1.00 22.03 315 GLU A O 1
ATOM 2287 N N . LEU A 1 295 ? 22.487 21.260 19.134 1.00 24.17 316 LEU A N 1
ATOM 2288 C CA . LEU A 1 295 ? 22.106 22.431 19.910 1.00 24.09 316 LEU A CA 1
ATOM 2289 C C . LEU A 1 295 ? 22.218 22.090 21.377 1.00 23.11 316 LEU A C 1
ATOM 2290 O O . LEU A 1 295 ? 21.415 21.327 21.921 1.00 21.44 316 LEU A O 1
ATOM 2295 N N . ASP A 1 296 ? 23.261 22.628 22.010 1.00 23.27 317 ASP A N 1
ATOM 2296 C CA . ASP A 1 296 ? 23.514 22.429 23.448 1.00 23.86 317 ASP A CA 1
ATOM 2297 C C . ASP A 1 296 ? 22.889 23.577 24.257 1.00 24.92 317 ASP A C 1
ATOM 2298 O O . ASP A 1 296 ? 23.441 24.677 24.309 1.00 22.42 317 ASP A O 1
ATOM 2303 N N . SER A 1 297 ? 21.757 23.309 24.903 1.00 25.17 318 SER A N 1
ATOM 2304 C CA . SER A 1 297 ? 21.063 24.288 25.751 1.00 24.78 318 SER A CA 1
ATOM 2305 C C . SER A 1 297 ? 21.144 23.884 27.229 1.00 24.58 318 SER A C 1
ATOM 2306 O O . SER A 1 297 ? 20.333 24.311 28.008 1.00 23.72 318 SER A O 1
ATOM 2309 N N . ARG A 1 298 ? 22.136 23.072 27.613 1.00 25.67 319 ARG A N 1
ATOM 2310 C CA . ARG A 1 298 ? 22.225 22.588 28.994 1.00 24.57 319 ARG A CA 1
ATOM 2311 C C . ARG A 1 298 ? 22.356 23.710 30.015 1.00 23.81 319 ARG A C 1
ATOM 2312 O O . ARG A 1 298 ? 21.840 23.588 31.117 1.00 23.85 319 ARG A O 1
ATOM 2320 N N . ALA A 1 299 ? 23.018 24.807 29.635 1.00 23.22 320 ALA A N 1
ATOM 2321 C CA . ALA A 1 299 ? 23.222 25.954 30.547 1.00 21.28 320 ALA A CA 1
ATOM 2322 C C . ALA A 1 299 ? 22.062 26.920 30.626 1.00 22.08 320 ALA A C 1
ATOM 2323 O O . ALA A 1 299 ? 22.161 27.957 31.316 1.00 22.43 320 ALA A O 1
ATOM 2325 N N . SER A 1 300 ? 20.973 26.580 29.934 1.00 21.86 321 SER A N 1
ATOM 2326 C CA . SER A 1 300 ? 19.674 27.204 30.126 1.00 22.27 321 SER A CA 1
ATOM 2327 C C . SER A 1 300 ? 18.627 26.150 30.510 1.00 21.73 321 SER A C 1
ATOM 2328 O O . SER A 1 300 ? 17.469 26.235 30.132 1.00 21.42 321 SER A O 1
ATOM 2331 N N . ALA A 1 301 ? 19.065 25.196 31.321 1.00 21.62 322 ALA A N 1
ATOM 2332 C CA . ALA A 1 301 ? 18.215 24.145 31.892 1.00 24.83 322 ALA A CA 1
ATOM 2333 C C . ALA A 1 301 ? 17.690 23.196 30.841 1.00 25.03 322 ALA A C 1
ATOM 2334 O O . ALA A 1 301 ? 16.707 22.520 31.086 1.00 22.87 322 ALA A O 1
ATOM 2336 N N . GLY A 1 302 ? 18.361 23.151 29.687 1.00 24.34 323 GLY A N 1
ATOM 2337 C CA . GLY A 1 302 ? 17.944 22.281 28.594 1.00 25.81 323 GLY A CA 1
ATOM 2338 C C . GLY A 1 302 ? 18.783 21.025 28.524 1.00 24.49 323 GLY A C 1
ATOM 2339 O O . GLY A 1 302 ? 19.158 20.432 29.545 1.00 24.42 323 GLY A O 1
ATOM 2340 N N . ALA A 1 303 ? 19.111 20.637 27.301 1.00 25.81 324 ALA A N 1
ATOM 2341 C CA . ALA A 1 303 ? 19.825 19.399 27.026 1.00 23.81 324 ALA A CA 1
ATOM 2342 C C . ALA A 1 303 ? 20.498 19.524 25.646 1.00 24.69 324 ALA A C 1
ATOM 2343 O O . ALA A 1 303 ? 20.460 20.588 25.023 1.00 23.13 324 ALA A O 1
ATOM 2345 N N . VAL A 1 304 ? 21.154 18.463 25.203 1.00 22.35 325 VAL A N 1
ATOM 2346 C CA . VAL A 1 304 ? 21.835 18.475 23.924 1.00 24.80 325 VAL A CA 1
ATOM 2347 C C . VAL A 1 304 ? 20.904 17.763 22.929 1.00 23.70 325 VAL A C 1
ATOM 2348 O O . VAL A 1 304 ? 20.589 16.572 23.083 1.00 23.53 325 VAL A O 1
ATOM 2352 N N . TYR A 1 305 ? 20.406 18.552 21.981 1.00 26.04 326 TYR A N 1
ATOM 2353 C CA . TYR A 1 305 ? 19.453 18.130 20.914 1.00 27.78 326 TYR A CA 1
ATOM 2354 C C . TYR A 1 305 ? 20.130 18.289 19.593 1.00 25.39 326 TYR A C 1
ATOM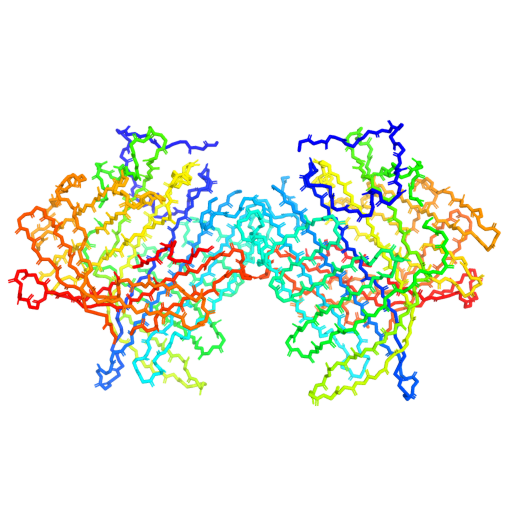 2355 O O . TYR A 1 305 ? 20.915 19.224 19.415 1.00 30.13 326 TYR A O 1
ATOM 2364 N N . TRP A 1 306 ? 19.809 17.409 18.652 1.00 24.49 327 TRP A N 1
ATOM 2365 C CA . TRP A 1 306 ? 20.146 17.638 17.257 1.00 22.63 327 TRP A CA 1
ATOM 2366 C C . TRP A 1 306 ? 18.886 18.155 16.588 1.00 23.96 327 TRP A C 1
ATOM 2367 O O . TRP A 1 306 ? 17.921 17.439 16.513 1.00 22.12 327 TRP A O 1
ATOM 2378 N N . GLU A 1 307 ? 18.913 19.393 16.085 1.00 22.04 328 GLU A N 1
ATOM 2379 C CA . GLU A 1 307 ? 17.744 20.045 15.490 1.00 21.00 328 GLU A CA 1
ATOM 2380 C C . GLU A 1 307 ? 18.114 20.372 14.041 1.00 23.81 328 GLU A C 1
ATOM 2381 O O . GLU A 1 307 ? 18.624 21.439 13.749 1.00 25.01 328 GLU A O 1
ATOM 2387 N N . GLY A 1 308 ? 17.848 19.460 13.122 1.00 19.64 329 GLY A N 1
ATOM 2388 C CA . GLY A 1 308 ? 18.437 19.576 11.795 1.00 23.30 329 GLY A CA 1
ATOM 2389 C C . GLY A 1 308 ? 17.386 19.566 10.716 1.00 22.82 329 GLY A C 1
ATOM 2390 O O . GLY A 1 308 ? 16.440 18.761 10.727 1.00 20.73 329 GLY A O 1
ATOM 2391 N N . ALA A 1 309 ? 17.562 20.503 9.799 1.00 24.12 330 ALA A N 1
ATOM 2392 C CA . ALA A 1 309 ? 16.845 20.538 8.575 1.00 22.66 330 ALA A CA 1
ATOM 2393 C C . ALA A 1 309 ? 17.328 19.376 7.733 1.00 21.84 330 ALA A C 1
ATOM 2394 O O . ALA A 1 309 ? 18.534 19.156 7.625 1.00 23.57 330 ALA A O 1
ATOM 2396 N N . VAL A 1 310 ? 16.375 18.621 7.185 1.00 22.67 331 VAL A N 1
ATOM 2397 C CA . VAL A 1 310 ? 16.607 17.442 6.361 1.00 18.75 331 VAL A CA 1
ATOM 2398 C C . VAL A 1 310 ? 15.730 17.387 5.108 1.00 21.70 331 VAL A C 1
ATOM 2399 O O . VAL A 1 310 ? 14.644 17.983 5.076 1.00 22.57 331 VAL A O 1
ATOM 2403 N N A THR A 1 311 ? 16.229 16.704 4.061 0.50 22.18 332 THR A N 1
ATOM 2404 N N B THR A 1 311 ? 16.189 16.620 4.115 0.50 22.72 332 THR A N 1
ATOM 2405 C CA A THR A 1 311 ? 15.445 16.411 2.854 0.50 23.15 332 THR A CA 1
ATOM 2406 C CA B THR A 1 311 ? 15.438 16.381 2.898 0.50 24.24 332 THR A CA 1
ATOM 2407 C C A THR A 1 311 ? 15.023 14.936 2.883 0.50 22.01 332 THR A C 1
ATOM 2408 C C B THR A 1 311 ? 15.050 14.910 2.820 0.50 22.39 332 THR A C 1
ATOM 2409 O O A THR A 1 311 ? 15.730 14.088 3.424 0.50 21.35 332 THR A O 1
ATOM 2410 O O B THR A 1 311 ? 15.811 14.034 3.213 0.50 22.11 332 THR A O 1
ATOM 2417 N N . PHE A 1 312 ? 13.827 14.668 2.358 1.00 24.67 333 PHE A N 1
ATOM 2418 C CA . PHE A 1 312 ? 13.257 13.328 2.263 1.00 24.09 333 PHE A CA 1
ATOM 2419 C C . PHE A 1 312 ? 13.104 12.836 0.829 1.00 23.14 333 PHE A C 1
ATOM 2420 O O . PHE A 1 312 ? 12.760 13.604 -0.080 1.00 23.56 333 PHE A O 1
ATOM 2428 N N . THR A 1 313 ? 13.419 11.557 0.629 1.00 23.11 334 THR A N 1
ATOM 2429 C CA . THR A 1 313 ? 13.033 10.826 -0.562 1.00 25.73 334 THR A CA 1
ATOM 2430 C C . THR A 1 313 ? 12.044 9.745 -0.145 1.00 27.48 334 THR A C 1
ATOM 2431 O O . THR A 1 313 ? 11.984 9.389 1.022 1.00 28.50 334 THR A O 1
ATOM 2435 N N . ARG A 1 314 ? 11.202 9.294 -1.075 1.00 29.79 335 ARG A N 1
ATOM 2436 C CA . ARG A 1 314 ? 10.220 8.246 -0.755 1.00 31.43 335 ARG A CA 1
ATOM 2437 C C . ARG A 1 314 ? 10.283 7.171 -1.793 1.00 33.45 335 ARG A C 1
ATOM 2438 O O . ARG A 1 314 ? 10.290 7.459 -2.995 1.00 33.86 335 ARG A O 1
ATOM 2446 N N . ASP A 1 315 ? 10.332 5.931 -1.306 1.00 36.64 336 ASP A N 1
ATOM 2447 C CA . ASP A 1 315 ? 10.747 4.772 -2.106 1.00 37.71 336 ASP A CA 1
ATOM 2448 C C . ASP A 1 315 ? 11.714 5.228 -3.222 1.00 37.39 336 ASP A C 1
ATOM 2449 O O . ASP A 1 315 ? 11.453 4.983 -4.402 1.00 33.58 336 ASP A O 1
ATOM 2454 N N . GLY A 1 316 ? 12.791 5.923 -2.824 1.00 34.85 337 GLY A N 1
ATOM 2455 C CA . GLY A 1 316 ? 13.865 6.313 -3.739 1.00 33.17 337 GLY A CA 1
ATOM 2456 C C . GLY A 1 316 ? 13.674 7.551 -4.614 1.00 36.08 337 GLY A C 1
ATOM 2457 O O . GLY A 1 316 ? 14.578 7.896 -5.395 1.00 38.31 337 GLY A O 1
ATOM 2458 N N . GLN A 1 317 ? 12.523 8.227 -4.501 1.00 34.64 338 GLN A N 1
ATOM 2459 C CA . GLN A 1 317 ? 12.247 9.467 -5.290 1.00 36.87 338 GLN A CA 1
ATOM 2460 C C . GLN A 1 317 ? 12.200 10.718 -4.389 1.00 33.91 338 GLN A C 1
ATOM 2461 O O . GLN A 1 317 ? 11.813 10.609 -3.242 1.00 30.62 338 GLN A O 1
ATOM 2467 N N . PRO A 1 318 ? 12.550 11.904 -4.924 1.00 33.25 339 PRO A N 1
ATOM 2468 C CA . PRO A 1 318 ? 12.438 13.152 -4.153 1.00 31.07 339 PRO A CA 1
ATOM 2469 C C . PRO A 1 318 ? 11.005 13.391 -3.664 1.00 29.78 339 PRO A C 1
ATOM 2470 O O . PRO A 1 318 ? 10.068 13.273 -4.453 1.00 30.82 339 PRO A O 1
ATOM 2474 N N . ALA A 1 319 ? 10.834 13.758 -2.404 1.00 25.19 340 ALA A N 1
ATOM 2475 C CA . ALA A 1 319 ? 9.481 13.791 -1.807 1.00 24.20 340 ALA A CA 1
ATOM 2476 C C . ALA A 1 319 ? 9.154 15.059 -1.063 1.00 21.63 340 ALA A C 1
ATOM 2477 O O . ALA A 1 319 ? 8.042 15.542 -1.161 1.00 25.89 340 ALA A O 1
ATOM 2479 N N . GLY A 1 320 ? 10.111 15.608 -0.325 1.00 22.81 341 GLY A N 1
ATOM 2480 C CA . GLY A 1 320 ? 9.935 16.874 0.362 1.00 22.27 341 GLY A CA 1
ATOM 2481 C C . GLY A 1 320 ? 11.060 17.216 1.352 1.00 24.98 341 GLY A C 1
ATOM 2482 O O . GLY A 1 320 ? 12.180 16.719 1.244 1.00 24.39 341 GLY A O 1
ATOM 2483 N N . ARG A 1 321 ? 10.733 18.116 2.287 1.00 25.55 342 ARG A N 1
ATOM 2484 C CA . ARG A 1 321 ? 11.682 18.743 3.191 1.00 23.16 342 ARG A CA 1
ATOM 2485 C C . ARG A 1 321 ? 11.056 18.858 4.538 1.00 22.99 342 ARG A C 1
ATOM 2486 O O . ARG A 1 321 ? 9.825 18.960 4.676 1.00 21.91 342 ARG A O 1
ATOM 2494 N N . GLY A 1 322 ? 11.896 18.859 5.566 1.00 21.75 343 GLY A N 1
ATOM 2495 C CA . GLY A 1 322 ? 11.401 18.963 6.920 1.00 22.46 343 GLY A CA 1
ATOM 2496 C C . GLY A 1 322 ? 12.541 19.018 7.917 1.00 21.93 343 GLY A C 1
ATOM 2497 O O . GLY A 1 322 ? 13.637 19.485 7.583 1.00 15.47 343 GLY A O 1
ATOM 2498 N N . TYR A 1 323 ? 12.262 18.504 9.110 1.00 21.20 344 TYR A N 1
ATOM 2499 C CA . TYR A 1 323 ? 13.211 18.479 10.228 1.00 22.22 344 TYR A CA 1
ATOM 2500 C C . TYR A 1 323 ? 13.280 17.104 10.869 1.00 22.03 344 TYR A C 1
ATOM 2501 O O . TYR A 1 323 ? 12.354 16.307 10.774 1.00 20.66 344 TYR A O 1
ATOM 2518 N N . GLU A 1 325 ? 14.642 15.716 14.766 1.00 21.26 346 GLU A N 1
ATOM 2519 C CA . GLU A 1 325 ? 15.092 16.075 16.086 1.00 23.83 346 GLU A CA 1
ATOM 2520 C C . GLU A 1 325 ? 15.472 14.794 16.769 1.00 23.59 346 GLU A C 1
ATOM 2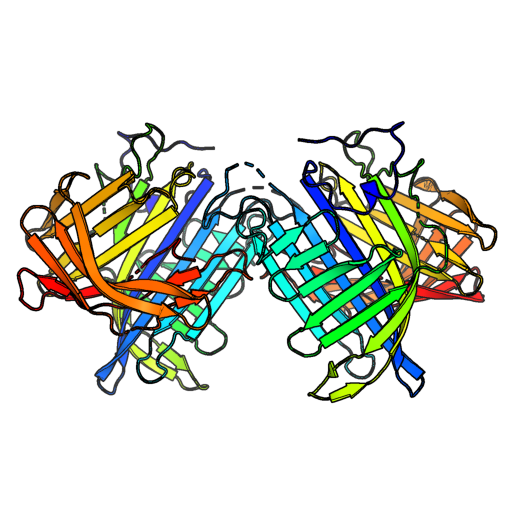521 O O . GLU A 1 325 ? 14.706 13.831 16.719 1.00 23.20 346 GLU A O 1
ATOM 2527 N N . LEU A 1 326 ? 16.664 14.789 17.360 1.00 21.47 347 LEU A N 1
ATOM 2528 C CA . LEU A 1 326 ? 17.228 13.632 18.017 1.00 21.55 347 LEU A CA 1
ATOM 2529 C C . LEU A 1 326 ? 17.620 14.064 19.429 1.00 24.91 347 LEU A C 1
ATOM 2530 O O . LEU A 1 326 ? 18.302 15.077 19.557 1.00 20.78 347 LEU A O 1
ATOM 2535 N N . THR A 1 327 ? 17.140 13.362 20.468 1.00 21.77 348 THR A N 1
ATOM 2536 C CA . THR A 1 327 ? 17.506 13.684 21.821 1.00 20.38 348 THR A CA 1
ATOM 2537 C C . THR A 1 327 ? 18.143 12.464 22.544 1.00 20.23 348 THR A C 1
ATOM 2538 O O . THR A 1 327 ? 17.926 11.332 22.156 1.00 21.62 348 THR A O 1
ATOM 2542 N N . GLY A 1 328 ? 18.922 12.701 23.592 1.00 22.74 349 GLY A N 1
ATOM 2543 C CA . GLY A 1 328 ? 19.352 11.627 24.493 1.00 23.80 349 GLY A CA 1
ATOM 2544 C C . GLY A 1 328 ? 20.528 10.817 23.982 1.00 23.09 349 GLY A C 1
ATOM 2545 O O . GLY A 1 328 ? 20.710 9.637 24.360 1.00 23.83 349 GLY A O 1
ATOM 2546 N N . TYR A 1 329 ? 21.324 11.454 23.138 1.00 25.95 350 TYR A N 1
ATOM 2547 C CA . TYR A 1 329 ? 22.555 10.848 22.578 1.00 27.33 350 TYR A CA 1
ATOM 2548 C C . TYR A 1 329 ? 23.863 11.209 23.336 1.00 28.92 350 TYR A C 1
ATOM 2549 O O . TYR A 1 329 ? 24.904 10.642 23.059 1.00 32.48 350 TYR A O 1
ATOM 2558 N N . VAL A 1 330 ? 23.838 12.117 24.285 1.00 31.02 351 VAL A N 1
ATOM 2559 C CA . VAL A 1 330 ? 25.059 12.369 25.061 1.00 33.66 351 VAL A CA 1
ATOM 2560 C C . VAL A 1 330 ? 25.367 11.274 26.112 1.00 35.26 351 VAL A C 1
ATOM 2561 O O . VAL A 1 330 ? 24.515 10.909 26.902 1.00 30.21 351 VAL A O 1
ATOM 2565 N N . LEU B 1 3 ? 11.907 13.744 51.590 1.00 42.41 24 LEU B N 1
ATOM 2566 C CA . LEU B 1 3 ? 11.465 15.146 51.415 1.00 43.93 24 LEU B CA 1
ATOM 2567 C C . LEU B 1 3 ? 11.832 15.974 52.663 1.00 44.30 24 LEU B C 1
ATOM 2568 O O . LEU B 1 3 ? 10.944 16.513 53.315 1.00 46.64 24 LEU B O 1
ATOM 2570 N N . ALA B 1 4 ? 13.129 16.117 52.957 1.00 43.04 25 ALA B N 1
ATOM 2571 C CA . ALA B 1 4 ? 13.605 16.306 54.351 1.00 39.85 25 ALA B CA 1
ATOM 2572 C C . ALA B 1 4 ? 13.261 17.660 55.016 1.00 38.68 25 ALA B C 1
ATOM 2573 O O . ALA B 1 4 ? 13.513 18.719 54.416 1.00 37.46 25 ALA B O 1
ATOM 2575 N N . PRO B 1 5 ? 12.631 17.629 56.228 1.00 34.67 26 PRO B N 1
ATOM 2576 C CA . PRO B 1 5 ? 12.282 18.859 56.954 1.00 35.73 26 PRO B CA 1
ATOM 2577 C C . PRO B 1 5 ? 13.352 19.397 57.938 1.00 34.81 26 PRO B C 1
ATOM 2578 O O . PRO B 1 5 ? 14.271 18.665 58.382 1.00 35.14 26 PRO B O 1
ATOM 2582 N N . VAL B 1 6 ? 13.244 20.702 58.202 1.00 33.41 27 VAL B N 1
ATOM 2583 C CA . VAL B 1 6 ? 14.169 21.429 59.047 1.00 30.94 27 VAL B CA 1
ATOM 2584 C C . VAL B 1 6 ? 13.673 21.378 60.490 1.00 29.16 27 VAL B C 1
ATOM 2585 O O . VAL B 1 6 ? 12.592 21.875 60.788 1.00 26.78 27 VAL B O 1
ATOM 2589 N N . VAL B 1 7 ? 14.434 20.756 61.388 1.00 29.91 28 VAL B N 1
ATOM 2590 C CA . VAL B 1 7 ? 13.884 20.511 62.730 1.00 30.87 28 VAL B CA 1
ATOM 2591 C C . VAL B 1 7 ? 14.824 21.040 63.803 1.00 27.51 28 VAL B C 1
ATOM 2592 O O . VAL B 1 7 ? 16.019 20.822 63.741 1.00 25.97 28 VAL B O 1
ATOM 2596 N N . PRO B 1 8 ? 14.265 21.741 64.796 1.00 24.90 29 PRO B N 1
ATOM 2597 C CA . PRO B 1 8 ? 15.068 22.284 65.880 1.00 24.94 29 PRO B CA 1
ATOM 2598 C C . PRO B 1 8 ? 15.553 21.184 66.801 1.00 23.28 29 PRO B C 1
ATOM 2599 O O . PRO B 1 8 ? 15.028 20.083 66.754 1.00 23.16 29 PRO B O 1
ATOM 2603 N N . GLY B 1 9 ? 16.554 21.483 67.627 1.00 29.03 30 GLY B N 1
ATOM 2604 C CA . GLY B 1 9 ? 17.200 20.464 68.462 1.00 29.69 30 GLY B CA 1
ATOM 2605 C C . GLY B 1 9 ? 18.146 19.460 67.747 1.00 32.20 30 GLY B C 1
ATOM 2606 O O . GLY B 1 9 ? 18.673 18.559 68.386 1.00 31.89 30 GLY B O 1
ATOM 2607 N N . LYS B 1 10 ? 18.379 19.597 66.451 1.00 33.29 31 LYS B N 1
ATOM 2608 C CA . LYS B 1 10 ? 19.300 18.691 65.748 1.00 37.46 31 LYS B CA 1
ATOM 2609 C C . LYS B 1 10 ? 20.524 19.489 65.413 1.00 35.84 31 LYS B C 1
ATOM 2610 O O . LYS B 1 10 ? 20.459 20.370 64.576 1.00 33.38 31 LYS B O 1
ATOM 2616 N N . ALA B 1 11 ? 21.636 19.188 66.072 1.00 34.76 32 ALA B N 1
ATOM 2617 C CA . ALA B 1 11 ? 22.854 19.933 65.828 1.00 35.82 32 ALA B CA 1
ATOM 2618 C C . ALA B 1 11 ? 23.426 19.568 64.472 1.00 32.35 32 ALA B C 1
ATOM 2619 O O . ALA B 1 11 ? 23.283 18.448 63.983 1.00 32.32 32 ALA B O 1
ATOM 2621 N N . LEU B 1 12 ? 24.030 20.566 63.860 1.00 31.14 33 LEU B N 1
ATOM 2622 C CA . LEU B 1 12 ? 24.837 20.372 62.683 1.00 30.53 33 LEU B CA 1
ATOM 2623 C C . LEU B 1 12 ? 26.092 19.609 63.060 1.00 28.07 33 LEU B C 1
ATOM 2624 O O . LEU B 1 12 ? 26.595 19.741 64.185 1.00 29.10 33 LEU B O 1
ATOM 2629 N N . GLU B 1 13 ? 26.566 18.788 62.131 1.00 27.06 34 GLU B N 1
ATOM 2630 C CA . GLU B 1 13 ? 27.762 17.981 62.335 1.00 30.37 34 GLU B CA 1
ATOM 2631 C C . GLU B 1 13 ? 28.718 18.230 61.191 1.00 26.83 34 GLU B C 1
ATOM 2632 O O . GLU B 1 13 ? 28.315 18.188 60.037 1.00 25.68 34 GLU B O 1
ATOM 2638 N N . PHE B 1 14 ? 29.982 18.445 61.526 1.00 27.60 35 PHE B N 1
ATOM 2639 C CA . PHE B 1 14 ? 31.025 18.722 60.547 1.00 26.69 35 PHE B CA 1
ATOM 2640 C C . PHE B 1 14 ? 32.146 17.704 60.640 1.00 28.54 35 PHE B C 1
ATOM 2641 O O . PHE B 1 14 ? 32.530 17.307 61.732 1.00 29.04 35 PHE B O 1
ATOM 2649 N N . PRO B 1 15 ? 32.715 17.315 59.495 1.00 25.45 36 PRO B N 1
ATOM 2650 C CA . PRO B 1 15 ? 32.577 17.907 58.189 1.00 25.57 36 PRO B CA 1
ATOM 2651 C C . PRO B 1 15 ? 31.393 17.455 57.325 1.00 26.37 36 PRO B C 1
ATOM 2652 O O . PRO B 1 15 ? 31.272 17.920 56.215 1.00 25.83 36 PRO B O 1
ATOM 2656 N N . GLN B 1 16 ? 30.522 16.578 57.803 1.00 25.53 37 GLN B N 1
ATOM 2657 C CA . GLN B 1 16 ? 29.402 16.133 56.971 1.00 28.58 37 GLN B CA 1
ATOM 2658 C C . GLN B 1 16 ? 28.649 17.312 56.389 1.00 26.28 37 GLN B C 1
ATOM 2659 O O . GLN B 1 16 ? 28.362 17.349 55.176 1.00 26.24 37 GLN B O 1
ATOM 2665 N N . ASP B 1 17 ? 28.398 18.317 57.229 1.00 24.09 38 ASP B N 1
ATOM 2666 C CA . ASP B 1 17 ? 27.552 19.413 56.810 1.00 23.88 38 ASP B CA 1
ATOM 2667 C C . ASP B 1 17 ? 28.273 20.440 55.987 1.00 23.72 38 ASP B C 1
ATOM 2668 O O . ASP B 1 17 ? 27.638 21.386 55.567 1.00 25.79 38 ASP B O 1
ATOM 2673 N N . PHE B 1 18 ? 29.563 20.244 55.676 1.00 24.39 39 PHE B N 1
ATOM 2674 C CA . PHE B 1 18 ? 30.147 21.001 54.563 1.00 24.03 39 PHE B CA 1
ATOM 2675 C C . PHE B 1 18 ? 29.561 20.604 53.207 1.00 25.11 39 PHE B C 1
ATOM 2676 O O . PHE B 1 18 ? 29.461 21.436 52.294 1.00 28.15 39 PHE B O 1
ATOM 2684 N N . GLY B 1 19 ? 29.191 19.342 53.050 1.00 25.50 40 GLY B N 1
ATOM 2685 C CA . GLY B 1 19 ? 28.759 18.865 51.740 1.00 24.68 40 GLY B CA 1
ATOM 2686 C C . GLY B 1 19 ? 27.313 19.185 51.420 1.00 25.40 40 GLY B C 1
ATOM 2687 O O . GLY B 1 19 ? 26.559 19.681 52.266 1.00 23.54 40 GLY B O 1
ATOM 2688 N N . ALA B 1 20 ? 26.916 18.851 50.197 1.00 23.52 41 ALA B N 1
ATOM 2689 C CA . ALA B 1 20 ? 25.515 18.994 49.779 1.00 23.03 41 ALA B CA 1
ATOM 2690 C C . ALA B 1 20 ? 24.563 18.122 50.594 1.00 21.24 41 ALA B C 1
ATOM 2691 O O . ALA B 1 20 ? 24.919 17.043 51.118 1.00 23.69 41 ALA B O 1
ATOM 2693 N N . HIS B 1 21 ? 23.340 18.617 50.684 1.00 22.31 42 HIS B N 1
ATOM 2694 C CA . HIS B 1 21 ? 22.248 18.014 51.397 1.00 20.92 42 HIS B CA 1
ATOM 2695 C C . HIS B 1 21 ? 21.154 17.767 50.347 1.00 22.23 42 HIS B C 1
ATOM 2696 O O . HIS B 1 21 ? 20.116 18.468 50.302 1.00 18.71 42 HIS B O 1
ATOM 2703 N N . ASN B 1 22 ? 21.385 16.757 49.509 1.00 19.63 43 ASN B N 1
ATOM 2704 C CA . ASN B 1 22 ? 20.547 16.529 48.322 1.00 21.76 43 ASN B CA 1
ATOM 2705 C C . ASN B 1 22 ? 19.168 15.966 48.647 1.00 25.30 43 ASN B C 1
ATOM 2706 O O . ASN B 1 22 ? 18.276 15.979 47.782 1.00 29.26 43 ASN B O 1
ATOM 2711 N N . ASP B 1 23 ? 18.995 15.515 49.883 1.00 24.50 44 ASP B N 1
ATOM 2712 C CA . ASP B 1 23 ? 17.682 15.159 50.453 1.00 27.48 44 ASP B CA 1
ATOM 2713 C C . ASP B 1 23 ? 16.801 16.371 50.771 1.00 30.97 44 ASP B C 1
ATOM 2714 O O . ASP B 1 23 ? 15.609 16.214 50.991 1.00 32.37 44 ASP B O 1
ATOM 2719 N N . PHE B 1 24 ? 17.368 17.580 50.806 1.00 28.02 45 PHE B N 1
ATOM 2720 C CA . PHE B 1 24 ? 16.568 18.754 51.020 1.00 27.81 45 PHE B CA 1
ATOM 2721 C C . PHE B 1 24 ? 16.211 19.404 49.732 1.00 28.64 45 PHE B C 1
ATOM 2722 O O . PHE B 1 24 ? 16.932 19.293 48.740 1.00 29.52 45 PHE B O 1
ATOM 2730 N N . ARG B 1 25 ? 15.124 20.170 49.776 1.00 28.82 46 ARG B N 1
ATOM 2731 C CA . ARG B 1 25 ? 14.596 20.783 48.570 1.00 29.82 46 ARG B CA 1
ATOM 2732 C C . ARG B 1 25 ? 15.433 21.926 48.034 1.00 29.02 46 ARG B C 1
ATOM 2733 O O . ARG B 1 25 ? 15.590 22.030 46.829 1.00 27.17 46 ARG B O 1
ATOM 2741 N N . ILE B 1 26 ? 15.956 22.764 48.929 1.00 30.11 47 ILE B N 1
ATOM 2742 C CA . ILE B 1 26 ? 16.617 23.994 48.581 1.00 28.35 47 ILE B CA 1
ATOM 2743 C C . ILE B 1 26 ? 17.977 24.024 49.246 1.00 26.73 47 ILE B C 1
ATOM 2744 O O . ILE B 1 26 ? 18.052 23.751 50.441 1.00 25.97 47 ILE B O 1
ATOM 2749 N N . GLU B 1 27 ? 19.049 24.386 48.506 1.00 25.18 48 GLU B N 1
ATOM 2750 C CA . GLU B 1 27 ? 20.332 24.656 49.120 1.00 21.10 48 GLU B CA 1
ATOM 2751 C C . GLU B 1 27 ? 21.035 25.804 48.444 1.00 22.62 48 GLU B C 1
ATOM 2752 O O . GLU B 1 27 ? 20.929 25.976 47.223 1.00 23.08 48 GLU B O 1
ATOM 2758 N N . TRP B 1 28 ? 21.760 26.598 49.246 1.00 22.01 49 TRP B N 1
ATOM 2759 C CA . TRP B 1 28 ? 22.533 27.755 48.776 1.00 19.55 49 TRP B CA 1
ATOM 2760 C C . TRP B 1 28 ? 23.990 27.714 49.143 1.00 23.33 49 TRP B C 1
ATOM 2761 O O . TRP B 1 28 ? 24.359 27.295 50.276 1.00 22.09 49 TRP B O 1
ATOM 2772 N N . TRP B 1 29 ? 24.811 28.208 48.197 1.00 20.50 50 TRP B N 1
ATOM 2773 C CA . TRP B 1 29 ? 26.205 28.447 48.392 1.00 24.20 50 TRP B CA 1
ATOM 2774 C C . TRP B 1 29 ? 26.401 29.887 47.931 1.00 21.89 50 TRP B C 1
ATOM 2775 O O . TRP B 1 29 ? 26.326 30.150 46.735 1.00 23.27 50 TRP B O 1
ATOM 2786 N N . TYR B 1 30 ? 26.644 30.806 48.867 1.00 24.25 51 TYR B N 1
ATOM 2787 C CA . TYR B 1 30 ? 26.660 32.269 48.563 1.00 22.62 51 TYR B CA 1
ATOM 2788 C C . TYR B 1 30 ? 27.957 32.903 49.108 1.00 23.64 51 TYR B C 1
ATOM 2789 O O . TYR B 1 30 ? 28.187 32.990 50.343 1.00 20.14 51 TYR B O 1
ATOM 2798 N N . VAL B 1 31 ? 28.792 33.309 48.170 1.00 21.74 52 VAL B N 1
ATOM 2799 C CA . VAL B 1 31 ? 30.109 33.878 48.439 1.00 22.95 52 VAL B CA 1
ATOM 2800 C C . VAL B 1 31 ? 30.052 35.392 48.057 1.00 21.79 52 VAL B C 1
ATOM 2801 O O . VAL B 1 31 ? 29.545 35.757 46.982 1.00 25.22 52 VAL B O 1
ATOM 2805 N N . THR B 1 32 ? 30.517 36.232 48.978 1.00 23.09 53 THR B N 1
ATOM 2806 C CA . THR B 1 32 ? 30.631 37.661 48.769 1.00 23.40 53 THR B CA 1
ATOM 2807 C C . THR B 1 32 ? 31.957 38.078 49.256 1.00 25.09 53 THR B C 1
ATOM 2808 O O . THR B 1 32 ? 32.429 37.584 50.273 1.00 21.93 53 THR B O 1
ATOM 2812 N N . GLY B 1 33 ? 32.584 39.027 48.563 1.00 26.76 54 GLY B N 1
ATOM 2813 C CA . GLY B 1 33 ? 33.826 39.516 49.040 1.00 24.89 54 GLY B CA 1
ATOM 2814 C C . GLY B 1 33 ? 34.345 40.778 48.429 1.00 24.66 54 GLY B C 1
ATOM 2815 O O . GLY B 1 33 ? 33.801 41.288 47.482 1.00 21.73 54 GLY B O 1
ATOM 2816 N N . TRP B 1 34 ? 35.405 41.296 49.034 1.00 23.38 55 TRP B N 1
ATOM 2817 C CA . TRP B 1 34 ? 36.113 42.460 48.516 1.00 23.78 55 TRP B CA 1
ATOM 2818 C C . TRP B 1 34 ? 37.487 42.046 48.087 1.00 23.12 55 TRP B C 1
ATOM 2819 O O . TRP B 1 34 ? 38.145 41.300 48.812 1.00 25.38 55 TRP B O 1
ATOM 2830 N N . LEU B 1 35 ? 37.937 42.544 46.930 1.00 22.93 56 LEU B N 1
ATOM 2831 C CA . LEU B 1 35 ? 39.312 42.307 46.444 1.00 24.11 56 LEU B CA 1
ATOM 2832 C C . LEU B 1 35 ? 40.101 43.570 46.475 1.00 23.29 56 LEU B C 1
ATOM 2833 O O . LEU B 1 35 ? 39.496 44.621 46.441 1.00 24.15 56 LEU B O 1
ATOM 2838 N N . GLU B 1 36 ? 41.435 43.460 46.624 1.00 23.44 57 GLU B N 1
ATOM 2839 C CA . GLU B 1 36 ? 42.378 44.524 46.293 1.00 24.34 57 GLU B CA 1
ATOM 2840 C C . GLU B 1 36 ? 43.243 44.031 45.131 1.00 19.62 57 GLU B C 1
ATOM 2841 O O . GLU B 1 36 ? 43.828 42.964 45.244 1.00 18.09 57 GLU B O 1
ATOM 2847 N N . THR B 1 37 ? 43.394 44.857 44.098 1.00 19.30 58 THR B N 1
ATOM 2848 C CA . THR B 1 37 ? 44.350 44.621 43.007 1.00 19.15 58 THR B CA 1
ATOM 2849 C C . THR B 1 37 ? 45.713 45.119 43.528 1.00 21.59 58 THR B C 1
ATOM 2850 O O . THR B 1 37 ? 45.747 45.680 44.611 1.00 24.31 58 THR B O 1
ATOM 2854 N N . PRO B 1 38 ? 46.819 44.927 42.768 1.00 18.71 59 PRO B N 1
ATOM 2855 C CA . PRO B 1 38 ? 48.140 45.341 43.246 1.00 18.12 59 PRO B CA 1
ATOM 2856 C C . PRO B 1 38 ? 48.280 46.806 43.615 1.00 17.28 59 PRO B C 1
ATOM 2857 O O . PRO B 1 38 ? 49.129 47.161 44.452 1.00 19.54 59 PRO B O 1
ATOM 2861 N N . THR B 1 39 ? 47.474 47.645 42.967 1.00 17.52 60 THR B N 1
ATOM 2862 C CA . THR B 1 39 ? 47.376 49.085 43.253 1.00 17.95 60 THR B CA 1
ATOM 2863 C C . THR B 1 39 ? 46.558 49.398 44.519 1.00 15.38 60 THR B C 1
ATOM 2864 O O . THR B 1 39 ? 46.533 50.525 44.982 1.00 18.74 60 THR B O 1
ATOM 2868 N N . GLY B 1 40 ? 45.939 48.394 45.093 1.00 16.27 61 GLY B N 1
ATOM 2869 C CA . GLY B 1 40 ? 44.985 48.607 46.184 1.00 16.70 61 GLY B CA 1
ATOM 2870 C C . GLY B 1 40 ? 43.578 48.964 45.765 1.00 19.30 61 GLY B C 1
ATOM 2871 O O . GLY B 1 40 ? 42.655 49.018 46.618 1.00 20.63 61 GLY B O 1
ATOM 2872 N N . LYS B 1 41 ? 43.365 49.173 44.468 1.00 20.17 62 LYS B N 1
ATOM 2873 C CA . LYS B 1 41 ? 41.989 49.376 43.944 1.00 21.11 62 LYS B CA 1
ATOM 2874 C C . LYS B 1 41 ? 41.070 48.270 44.413 1.00 21.67 62 LYS B C 1
ATOM 2875 O O . LYS B 1 41 ? 41.414 47.115 44.319 1.00 23.31 62 LYS B O 1
ATOM 2881 N N . PRO B 1 42 ? 39.861 48.625 44.889 1.00 22.26 63 PRO B N 1
ATOM 2882 C CA . PRO B 1 42 ? 38.881 47.647 45.257 1.00 23.60 63 PRO B CA 1
ATOM 2883 C C . PRO B 1 42 ? 37.978 47.131 44.090 1.00 22.81 63 PRO B C 1
ATOM 2884 O O . PRO B 1 42 ? 37.618 47.906 43.204 1.00 21.70 63 PRO B O 1
ATOM 2888 N N . LEU B 1 43 ? 37.679 45.818 44.129 1.00 23.57 64 LEU B N 1
ATOM 2889 C CA . LEU B 1 43 ? 36.617 45.146 43.361 1.00 20.85 64 LEU B CA 1
ATOM 2890 C C . LEU B 1 43 ? 35.795 44.341 44.346 1.00 22.79 64 LEU B C 1
ATOM 2891 O O . LEU B 1 43 ? 36.368 43.700 45.226 1.00 24.94 64 LEU B O 1
ATOM 2896 N N . GLY B 1 44 ? 34.463 44.371 44.215 1.00 19.72 65 GLY B N 1
ATOM 2897 C CA . GLY B 1 44 ? 33.589 43.432 44.895 1.00 21.76 65 GLY B CA 1
ATOM 2898 C C . GLY B 1 44 ? 33.306 42.254 43.963 1.00 22.65 65 GLY B C 1
ATOM 2899 O O . GLY B 1 44 ? 33.329 42.376 42.739 1.00 23.25 65 GLY B O 1
ATOM 2900 N N . PHE B 1 45 ? 33.069 41.096 44.529 1.00 22.35 66 PHE B N 1
ATOM 2901 C CA . PHE B 1 45 ? 32.547 39.982 43.727 1.00 21.99 66 PHE B CA 1
ATOM 2902 C C . PHE B 1 45 ? 31.545 39.199 44.536 1.00 20.18 66 PHE B C 1
ATOM 2903 O O . PHE B 1 45 ? 31.560 39.224 45.773 1.00 20.27 66 PHE B O 1
ATOM 2911 N N . GLN B 1 46 ? 30.677 38.469 43.831 1.00 25.43 67 GLN B N 1
ATOM 2912 C CA . GLN B 1 46 ? 29.874 37.480 44.472 1.00 23.03 67 GLN B CA 1
ATOM 2913 C C . GLN B 1 46 ? 29.690 36.295 43.566 1.00 23.81 67 GLN B C 1
ATOM 2914 O O . GLN B 1 46 ? 29.714 36.445 42.333 1.00 22.74 67 GLN B O 1
ATOM 2920 N N . ILE B 1 47 ? 29.508 35.122 44.199 1.00 21.65 68 ILE B N 1
ATOM 2921 C CA . ILE B 1 47 ? 29.189 33.845 43.508 1.00 24.79 68 ILE B CA 1
ATOM 2922 C C . ILE B 1 47 ? 28.031 33.178 44.241 1.00 22.50 68 ILE B C 1
ATOM 2923 O O . ILE B 1 47 ? 28.047 33.030 45.465 1.00 24.20 68 ILE B O 1
ATOM 2928 N N . THR B 1 48 ? 27.005 32.828 43.484 1.00 25.54 69 THR B N 1
ATOM 2929 C CA . THR B 1 48 ? 25.829 32.160 44.028 1.00 25.79 69 THR B CA 1
ATOM 2930 C C . THR B 1 48 ? 25.616 30.875 43.239 1.00 26.13 69 THR B C 1
ATOM 2931 O O . THR B 1 48 ? 25.596 30.910 42.003 1.00 24.64 69 THR B O 1
ATOM 2935 N N . PHE B 1 49 ? 25.521 29.744 43.964 1.00 25.89 70 PHE B N 1
ATOM 2936 C CA . PHE B 1 49 ? 24.920 28.500 43.452 1.00 22.97 70 PHE B CA 1
ATOM 2937 C C . PHE B 1 49 ? 23.703 28.198 44.326 1.00 21.62 70 PHE B C 1
ATOM 2938 O O . PHE B 1 49 ? 23.795 28.249 45.560 1.00 18.17 70 PHE B O 1
ATOM 2946 N N . PHE B 1 50 ? 22.599 27.827 43.685 1.00 19.85 71 PHE B N 1
ATOM 2947 C CA . PHE B 1 50 ? 21.289 27.578 44.324 1.00 24.61 71 PHE B CA 1
ATOM 2948 C C . PHE B 1 50 ? 20.682 26.338 43.668 1.00 25.55 71 PHE B C 1
ATOM 2949 O O . PHE B 1 50 ? 20.588 26.236 42.441 1.00 22.31 71 PHE B O 1
ATOM 2957 N N . ARG B 1 51 ? 20.391 25.349 44.511 1.00 25.08 72 ARG B N 1
ATOM 2958 C CA . ARG B 1 51 ? 19.778 24.119 44.095 1.00 22.57 72 ARG B CA 1
ATOM 2959 C C . ARG B 1 51 ? 18.360 24.036 44.558 1.00 25.44 72 ARG B C 1
ATOM 2960 O O . ARG B 1 51 ? 18.091 24.291 45.726 1.00 24.38 72 ARG B O 1
ATOM 2968 N N . THR B 1 52 ? 17.479 23.585 43.660 1.00 24.02 73 THR B N 1
ATOM 2969 C CA . THR B 1 52 ? 16.090 23.383 44.022 1.00 28.80 73 THR B CA 1
ATOM 2970 C C . THR B 1 52 ? 15.517 22.183 43.251 1.00 30.35 73 THR B C 1
ATOM 2971 O O . THR B 1 52 ? 16.079 21.750 42.263 1.00 25.21 73 THR B O 1
ATOM 2975 N N . ALA B 1 53 ? 14.421 21.635 43.746 1.00 35.77 74 ALA B N 1
ATOM 2976 C CA . ALA B 1 53 ? 13.827 20.405 43.197 1.00 39.15 74 ALA B CA 1
ATOM 2977 C C . ALA B 1 53 ? 12.603 20.737 42.362 1.00 39.88 74 ALA B C 1
ATOM 2978 O O . ALA B 1 53 ? 11.875 21.664 42.734 1.00 44.20 74 ALA B O 1
ATOM 2980 N N . ASN B 1 60 ? 15.172 6.903 37.257 1.00 72.72 81 ASN B N 1
ATOM 2981 C CA . ASN B 1 60 ? 15.169 8.104 38.089 1.00 74.19 81 ASN B CA 1
ATOM 2982 C C . ASN B 1 60 ? 14.949 9.365 37.228 1.00 73.68 81 ASN B C 1
ATOM 2983 O O . ASN B 1 60 ? 13.777 9.728 36.990 1.00 74.04 81 ASN B O 1
ATOM 2988 N N . PRO B 1 61 ? 16.050 10.008 36.714 1.00 71.18 82 PRO B N 1
ATOM 2989 C CA . PRO B 1 61 ? 15.872 11.377 36.211 1.00 68.38 82 PRO B CA 1
ATOM 2990 C C . PRO B 1 61 ? 15.464 11.413 34.728 1.00 63.81 82 PRO B C 1
ATOM 2991 O O . PRO B 1 61 ? 15.476 10.376 34.046 1.00 64.37 82 PRO B O 1
ATOM 2995 N N . SER B 1 62 ? 15.103 12.598 34.245 1.00 57.83 83 SER B N 1
ATOM 2996 C CA . SER B 1 62 ? 14.792 12.784 32.835 1.00 53.88 83 SER B CA 1
ATOM 2997 C C . SER B 1 62 ? 16.042 13.168 32.008 1.00 52.69 83 SER B C 1
ATOM 2998 O O . SER B 1 62 ? 16.926 13.901 32.491 1.00 51.64 83 SER B O 1
ATOM 3001 N N . HIS B 1 63 ? 16.108 12.664 30.766 1.00 49.65 84 HIS B N 1
ATOM 3002 C CA . HIS B 1 63 ? 17.203 12.998 29.841 1.00 48.32 84 HIS B CA 1
ATOM 3003 C C . HIS B 1 63 ? 17.166 14.466 29.343 1.00 48.55 84 HIS B C 1
ATOM 3004 O O . HIS B 1 63 ? 18.155 14.964 28.738 1.00 44.00 84 HIS B O 1
ATOM 3011 N N . PHE B 1 64 ? 16.022 15.125 29.627 1.00 49.36 85 PHE B N 1
ATOM 3012 C CA . PHE B 1 64 ? 15.683 16.502 29.182 1.00 48.62 85 PHE B CA 1
ATOM 3013 C C . PHE B 1 64 ? 14.865 17.364 30.205 1.00 46.46 85 PHE B C 1
ATOM 3014 O O . PHE B 1 64 ? 15.106 18.558 30.286 1.00 43.53 85 PHE B O 1
ATOM 3022 N N . ALA B 1 65 ? 13.897 16.754 30.919 1.00 47.07 86 ALA B N 1
ATOM 3023 C CA . ALA B 1 65 ? 12.959 17.441 31.859 1.00 47.63 86 ALA B CA 1
ATOM 3024 C C . ALA B 1 65 ? 13.628 18.108 33.078 1.00 47.47 86 ALA B C 1
ATOM 3025 O O . ALA B 1 65 ? 14.468 17.478 33.740 1.00 47.43 86 ALA B O 1
ATOM 3027 N N . PRO B 1 66 ? 13.274 19.389 33.374 1.00 47.27 87 PRO B N 1
ATOM 3028 C CA . PRO B 1 66 ? 13.888 20.170 34.479 1.00 46.43 87 PRO B CA 1
ATOM 3029 C C . PRO B 1 66 ? 13.445 19.805 35.932 1.00 46.07 87 PRO B C 1
ATOM 3030 O O . PRO B 1 66 ? 12.819 20.629 36.620 1.00 42.70 87 PRO B O 1
ATOM 3034 N N . ASP B 1 67 ? 13.846 18.601 36.380 1.00 46.41 88 ASP B N 1
ATOM 3035 C CA . ASP B 1 67 ? 13.441 17.993 37.678 1.00 46.12 88 ASP B CA 1
ATOM 3036 C C . ASP B 1 67 ? 14.132 18.623 38.896 1.00 43.49 88 ASP B C 1
ATOM 3037 O O . ASP B 1 67 ? 13.430 19.195 39.723 1.00 44.34 88 ASP B O 1
ATOM 3042 N N . GLN B 1 68 ? 15.467 18.453 39.030 1.00 40.44 89 GLN B N 1
ATOM 3043 C CA . GLN B 1 68 ? 16.300 19.231 39.999 1.00 37.09 89 GLN B CA 1
ATOM 3044 C C . GLN B 1 68 ? 17.148 20.241 39.244 1.00 31.41 89 GLN B C 1
ATOM 3045 O O . GLN B 1 68 ? 17.646 19.926 38.169 1.00 31.33 89 GLN B O 1
ATOM 3047 N N . LEU B 1 69 ? 17.346 21.425 39.824 1.00 25.70 90 LEU B N 1
ATOM 3048 C CA . LEU B 1 69 ? 18.039 22.502 39.162 1.00 24.14 90 LEU B CA 1
ATOM 3049 C C . LEU B 1 69 ? 19.164 23.102 39.979 1.00 22.46 90 LEU B C 1
ATOM 3050 O O . LEU B 1 69 ? 19.029 23.297 41.171 1.00 21.84 90 LEU B O 1
ATOM 3055 N N . ILE B 1 70 ? 20.294 23.364 39.320 1.00 22.33 91 ILE B N 1
ATOM 3056 C CA . ILE B 1 70 ? 21.313 24.225 39.882 1.00 22.73 91 ILE B CA 1
ATOM 3057 C C . ILE B 1 70 ? 21.281 25.529 39.119 1.00 21.88 91 ILE B C 1
ATOM 3058 O O . ILE B 1 70 ? 21.432 25.570 37.883 1.00 24.36 91 ILE B O 1
ATOM 3063 N N . ILE B 1 71 ? 21.046 26.583 39.862 1.00 25.04 92 ILE B N 1
ATOM 3064 C CA . ILE B 1 71 ? 21.044 27.931 39.352 1.00 24.94 92 ILE B CA 1
ATOM 3065 C C . ILE B 1 71 ? 22.259 28.680 39.876 1.00 26.78 92 ILE B C 1
ATOM 3066 O O . ILE B 1 71 ? 22.537 28.658 41.069 1.00 24.03 92 ILE B O 1
ATOM 3071 N N . ALA B 1 72 ? 22.986 29.331 38.990 1.00 23.91 93 ALA B N 1
ATOM 3072 C CA . ALA B 1 72 ? 24.195 30.009 39.406 1.00 24.75 93 ALA B CA 1
ATOM 3073 C C . ALA B 1 72 ? 24.256 31.409 38.818 1.00 24.51 93 ALA B C 1
ATOM 3074 O O . ALA B 1 72 ? 23.735 31.672 37.712 1.00 23.76 93 ALA B O 1
ATOM 3076 N N . HIS B 1 73 ? 24.844 32.323 39.590 1.00 23.28 94 HIS B N 1
ATOM 3077 C CA . HIS B 1 73 ? 25.242 33.618 39.024 1.00 23.50 94 HIS B CA 1
ATOM 3078 C C . HIS B 1 73 ? 26.528 34.148 39.650 1.00 25.96 94 HIS B C 1
ATOM 3079 O O . HIS B 1 73 ? 26.958 33.741 40.754 1.00 26.08 94 HIS B O 1
ATOM 3086 N N . VAL B 1 74 ? 27.155 35.050 38.913 1.00 25.05 95 VAL B N 1
ATOM 3087 C CA . VAL B 1 74 ? 28.407 35.639 39.349 1.00 24.28 95 VAL B CA 1
ATOM 3088 C C . VAL B 1 74 ? 28.436 37.122 38.963 1.00 21.62 95 VAL B C 1
ATOM 3089 O O . VAL B 1 74 ? 27.935 37.521 37.888 1.00 21.40 95 VAL B O 1
ATOM 3093 N N . ALA B 1 75 ? 29.098 37.920 39.794 1.00 21.55 96 ALA B N 1
ATOM 3094 C CA . ALA B 1 75 ? 29.281 39.344 39.456 1.00 21.58 96 ALA B CA 1
ATOM 3095 C C . ALA B 1 75 ? 30.536 39.921 39.955 1.00 20.84 96 ALA B C 1
ATOM 3096 O O . ALA B 1 75 ? 31.050 39.519 41.001 1.00 21.62 96 ALA B O 1
ATOM 3098 N N . LEU B 1 76 ? 30.990 40.917 39.189 1.00 23.84 97 LEU B N 1
ATOM 3099 C CA . LEU B 1 76 ? 32.134 41.726 39.553 1.00 23.47 97 LEU B CA 1
ATOM 3100 C C . LEU B 1 76 ? 31.709 43.168 39.606 1.00 18.26 97 LEU B C 1
ATOM 3101 O O . LEU B 1 76 ? 31.155 43.697 38.618 1.00 23.16 97 LEU B O 1
ATOM 3106 N N . SER B 1 77 ? 31.956 43.815 40.740 1.00 21.23 98 SER B N 1
ATOM 3107 C CA . SER B 1 77 ? 31.694 45.243 40.919 1.00 20.77 98 SER B CA 1
ATOM 3108 C C . SER B 1 77 ? 32.969 46.035 40.913 1.00 22.76 98 SER B C 1
ATOM 3109 O O . SER B 1 77 ? 33.750 45.963 41.858 1.00 23.30 98 SER B O 1
ATOM 3112 N N . ASP B 1 78 ? 33.131 46.826 39.859 1.00 20.97 99 ASP B N 1
ATOM 3113 C CA . ASP B 1 78 ? 34.256 47.700 39.656 1.00 22.15 99 ASP B CA 1
ATOM 3114 C C . ASP B 1 78 ? 33.763 49.151 39.624 1.00 22.42 99 ASP B C 1
ATOM 3115 O O . ASP B 1 78 ? 32.971 49.520 38.763 1.00 23.82 99 ASP B O 1
ATOM 3120 N N . PRO B 1 79 ? 34.209 49.991 40.567 1.00 24.86 100 PRO B N 1
ATOM 3121 C CA . PRO B 1 79 ? 33.705 51.386 40.518 1.00 28.80 100 PRO B CA 1
ATOM 3122 C C . PRO B 1 79 ? 34.084 52.150 39.253 1.00 29.03 100 PRO B C 1
ATOM 3123 O O . PRO B 1 79 ? 33.397 53.077 38.891 1.00 30.81 100 PRO B O 1
ATOM 3127 N N . ALA B 1 80 ? 35.145 51.755 38.556 1.00 31.71 101 ALA B N 1
ATOM 3128 C CA . ALA B 1 80 ? 35.466 52.396 37.263 1.00 30.24 101 ALA B CA 1
ATOM 3129 C C . ALA B 1 80 ? 34.399 52.108 36.211 1.00 28.33 101 ALA B C 1
ATOM 3130 O O . ALA B 1 80 ? 34.242 52.871 35.267 1.00 27.54 101 ALA B O 1
ATOM 3132 N N . ILE B 1 81 ? 33.718 50.985 36.331 1.00 27.47 102 ILE B N 1
ATOM 3133 C CA . ILE B 1 81 ? 32.732 50.565 35.327 1.00 28.13 102 ILE B CA 1
ATOM 3134 C C . ILE B 1 81 ? 31.377 51.142 35.702 1.00 26.42 102 ILE B C 1
ATOM 3135 O O . ILE B 1 81 ? 30.630 51.567 34.838 1.00 26.29 102 ILE B O 1
ATOM 3140 N N . GLY B 1 82 ? 31.018 51.070 36.974 1.00 25.73 103 GLY B N 1
ATOM 3141 C CA . GLY B 1 82 ? 29.785 51.723 37.439 1.00 23.72 103 GLY B CA 1
ATOM 3142 C C . GLY B 1 82 ? 28.500 50.902 37.349 1.00 27.48 103 GLY B C 1
ATOM 3143 O O . GLY B 1 82 ? 27.403 51.388 37.741 1.00 19.89 103 GLY B O 1
ATOM 3144 N N . LYS B 1 83 ? 28.604 49.694 36.783 1.00 25.51 104 LYS B N 1
ATOM 3145 C CA . LYS B 1 83 ? 27.514 48.737 36.797 1.00 24.83 104 LYS B CA 1
ATOM 3146 C C . LYS B 1 83 ? 28.176 47.382 36.874 1.00 24.82 104 LYS B C 1
ATOM 3147 O O . LYS B 1 83 ? 29.401 47.231 36.607 1.00 21.40 104 LYS B O 1
ATOM 3153 N N . LEU B 1 84 ? 27.413 46.389 37.317 1.00 25.37 105 LEU B N 1
ATOM 3154 C CA . LEU B 1 84 ? 27.959 45.032 37.394 1.00 22.41 105 LEU B CA 1
ATOM 3155 C C . LEU B 1 84 ? 28.409 44.484 36.054 1.00 23.04 105 LEU B C 1
ATOM 3156 O O . LEU B 1 84 ? 27.789 44.724 35.019 1.00 24.51 105 LEU B O 1
ATOM 3161 N N . GLN B 1 85 ? 29.505 43.749 36.081 1.00 24.78 106 GLN B N 1
ATOM 3162 C CA . GLN B 1 85 ? 29.716 42.733 35.055 1.00 24.19 106 GLN B CA 1
ATOM 3163 C C . GLN B 1 85 ? 29.222 41.444 35.679 1.00 24.71 106 GLN B C 1
ATOM 3164 O O . GLN B 1 85 ? 29.539 41.132 36.830 1.00 26.42 106 GLN B O 1
ATOM 3170 N N . HIS B 1 86 ? 28.409 40.712 34.934 1.00 22.97 107 HIS B N 1
ATOM 3171 C CA . HIS B 1 86 ? 27.756 39.553 35.502 1.00 23.93 107 HIS B CA 1
ATOM 3172 C C . HIS B 1 86 ? 27.466 38.447 34.487 1.00 23.70 107 HIS B C 1
ATOM 3173 O O . HIS B 1 86 ? 27.634 38.605 33.286 1.00 23.92 107 HIS B O 1
ATOM 3180 N N . ASP B 1 87 ? 27.124 37.284 35.010 1.00 23.90 108 ASP B N 1
ATOM 3181 C CA . ASP B 1 87 ? 26.790 36.168 34.172 1.00 23.25 108 ASP B CA 1
ATOM 3182 C C . ASP B 1 87 ? 25.962 35.204 35.025 1.00 22.79 108 ASP B C 1
ATOM 3183 O O . ASP B 1 87 ? 26.065 35.199 36.265 1.00 19.50 108 ASP B O 1
ATOM 3188 N N . GLN B 1 88 ? 25.140 34.420 34.339 1.00 22.18 109 GLN B N 1
ATOM 3189 C CA . GLN B 1 88 ? 24.172 33.546 34.951 1.00 24.85 109 GLN B CA 1
ATOM 3190 C C . GLN B 1 88 ? 23.915 32.295 34.081 1.00 25.76 109 GLN B C 1
ATOM 3191 O O . GLN B 1 88 ? 23.856 32.376 32.875 1.00 22.52 109 GLN B O 1
ATOM 3197 N N . LYS B 1 89 ? 23.822 31.136 34.736 1.00 26.01 110 LYS B N 1
ATOM 3198 C CA . LYS B 1 89 ? 23.582 29.849 34.106 1.00 24.45 110 LYS B CA 1
ATOM 3199 C C . LYS B 1 89 ? 22.571 29.087 34.934 1.00 25.40 110 LYS B C 1
ATOM 3200 O O . LYS B 1 89 ? 22.381 29.374 36.118 1.00 26.95 110 LYS B O 1
ATOM 3206 N N . ILE B 1 90 ? 21.914 28.119 34.294 1.00 24.83 111 ILE B N 1
ATOM 3207 C CA . ILE B 1 90 ? 21.108 27.159 35.009 1.00 23.78 111 ILE B CA 1
ATOM 3208 C C . ILE B 1 90 ? 21.140 25.831 34.273 1.00 25.13 111 ILE B C 1
ATOM 3209 O O . ILE B 1 90 ? 21.086 25.782 33.055 1.00 22.73 111 ILE B O 1
ATOM 3214 N N . ALA B 1 91 ? 21.196 24.752 35.046 1.00 25.91 112 ALA B N 1
ATOM 3215 C CA . ALA B 1 91 ? 21.317 23.422 34.512 1.00 24.06 112 ALA B CA 1
ATOM 3216 C C . ALA B 1 91 ? 20.548 22.416 35.351 1.00 22.85 112 ALA B C 1
ATOM 3217 O O . ALA B 1 91 ? 20.445 22.536 36.546 1.00 24.57 112 ALA B O 1
ATOM 3219 N N . ARG B 1 92 ? 20.020 21.420 34.663 1.00 22.89 113 ARG B N 1
ATOM 3220 C CA . ARG B 1 92 ? 19.404 20.251 35.274 1.00 26.00 113 ARG B CA 1
ATOM 3221 C C . ARG B 1 92 ? 20.486 19.446 35.978 1.00 26.98 113 ARG B C 1
ATOM 3222 O O . ARG B 1 92 ? 21.586 19.229 35.425 1.00 26.66 113 ARG B O 1
ATOM 3230 N N . ALA B 1 93 ? 20.169 19.013 37.185 1.00 24.74 114 ALA B N 1
ATOM 3231 C CA . ALA B 1 93 ? 21.105 18.277 37.982 1.00 28.71 114 ALA B CA 1
ATOM 3232 C C . ALA B 1 93 ? 20.549 16.896 38.275 1.00 32.46 114 ALA B C 1
ATOM 3233 O O . ALA B 1 93 ? 19.364 16.632 38.095 1.00 32.75 114 ALA B O 1
ATOM 3235 N N . GLY B 1 94 ? 21.428 16.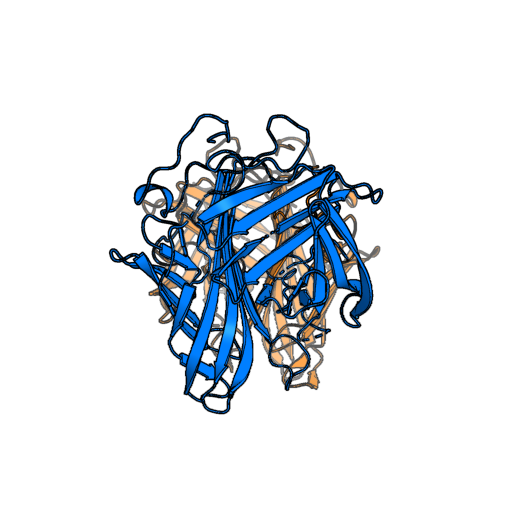001 38.690 1.00 37.77 115 GLY B N 1
ATOM 3236 C CA . GLY B 1 94 ? 21.064 14.588 38.899 1.00 40.61 115 GLY B CA 1
ATOM 3237 C C . GLY B 1 94 ? 21.123 13.682 37.665 1.00 41.82 115 GLY B C 1
ATOM 3238 O O . GLY B 1 94 ? 20.888 12.477 37.781 1.00 45.60 115 GLY B O 1
ATOM 3239 N N . PHE B 1 95 ? 21.424 14.234 36.493 1.00 41.18 116 PHE B N 1
ATOM 3240 C CA . PHE B 1 95 ? 21.422 13.455 35.256 1.00 41.55 116 PHE B CA 1
ATOM 3241 C C . PHE B 1 95 ? 22.854 13.199 34.750 1.00 41.62 116 PHE B C 1
ATOM 3242 O O . PHE B 1 95 ? 23.257 12.048 34.485 1.00 42.49 116 PHE B O 1
ATOM 3250 N N . ASP B 1 96 ? 23.614 14.275 34.571 1.00 37.26 117 ASP B N 1
ATOM 3251 C CA . ASP B 1 96 ? 25.002 14.153 34.154 1.00 35.35 117 ASP B CA 1
ATOM 3252 C C . ASP B 1 96 ? 25.847 14.802 35.244 1.00 33.29 117 ASP B C 1
ATOM 3253 O O . ASP B 1 96 ? 26.117 16.010 35.207 1.00 30.38 117 ASP B O 1
ATOM 3258 N N . LEU B 1 97 ? 26.222 13.987 36.224 1.00 30.21 118 LEU B N 1
ATOM 3259 C CA . LEU B 1 97 ? 26.943 14.478 37.362 1.00 33.80 118 LEU B CA 1
ATOM 3260 C C . LEU B 1 97 ? 28.243 15.141 36.959 1.00 32.37 118 LEU B C 1
ATOM 3261 O O . LEU B 1 97 ? 28.721 15.992 37.699 1.00 34.53 118 LEU B O 1
ATOM 3266 N N . ALA B 1 98 ? 28.834 14.723 35.833 1.00 29.55 119 ALA B N 1
ATOM 3267 C CA . ALA B 1 98 ? 30.017 15.391 35.293 1.00 28.78 119 ALA B CA 1
ATOM 3268 C C . ALA B 1 98 ? 29.710 16.843 34.822 1.00 27.49 119 ALA B C 1
ATOM 3269 O O . ALA B 1 98 ? 30.557 17.726 34.941 1.00 30.86 119 ALA B O 1
ATOM 3271 N N . TYR B 1 99 ? 28.501 17.093 34.338 1.00 25.18 120 TYR B N 1
ATOM 3272 C CA . TYR B 1 99 ? 28.142 18.443 33.837 1.00 26.84 120 TYR B CA 1
ATOM 3273 C C . TYR B 1 99 ? 27.712 19.412 34.959 1.00 24.59 120 TYR B C 1
ATOM 3274 O O . TYR B 1 99 ? 28.160 20.560 35.040 1.00 25.10 120 TYR B O 1
ATOM 3283 N N . ALA B 1 100 ? 26.781 18.960 35.788 1.00 24.15 121 ALA B N 1
ATOM 3284 C CA . ALA B 1 100 ? 26.331 19.767 36.906 1.00 23.44 121 ALA B CA 1
ATOM 3285 C C . ALA B 1 100 ? 25.908 18.854 38.065 1.00 21.06 121 ALA B C 1
ATOM 3286 O O . ALA B 1 100 ? 25.263 17.834 37.856 1.00 20.27 121 ALA B O 1
ATOM 3288 N N . ARG B 1 101 ? 26.354 19.210 39.259 1.00 21.45 122 ARG B N 1
ATOM 3289 C CA . ARG B 1 101 ? 26.139 18.430 40.450 1.00 22.19 122 ARG B CA 1
ATOM 3290 C C . ARG B 1 101 ? 26.311 19.252 41.709 1.00 23.34 122 ARG B C 1
ATOM 3291 O O . ARG B 1 101 ? 27.064 20.208 41.726 1.00 21.01 122 ARG B O 1
ATOM 3299 N N . THR B 1 102 ? 25.614 18.854 42.772 1.00 22.96 123 THR B N 1
ATOM 3300 C CA . THR B 1 102 ? 25.969 19.285 44.124 1.00 24.21 123 THR B CA 1
ATOM 3301 C C . THR B 1 102 ? 26.260 18.039 44.932 1.00 20.35 123 THR B C 1
ATOM 3302 O O . THR B 1 102 ? 25.380 17.212 45.149 1.00 23.10 123 THR B O 1
ATOM 3306 N N . GLY B 1 103 ? 27.515 17.902 45.371 1.00 22.71 124 GLY B N 1
ATOM 3307 C CA . GLY B 1 103 ? 28.044 16.657 45.942 1.00 23.78 124 GLY B CA 1
ATOM 3308 C C . GLY B 1 103 ? 28.718 16.858 47.277 1.00 25.15 124 GLY B C 1
ATOM 3309 O O . GLY B 1 103 ? 28.620 17.903 47.888 1.00 25.55 124 GLY B O 1
ATOM 3310 N N . ASN B 1 104 ? 29.394 15.825 47.728 1.00 25.51 125 ASN B N 1
ATOM 3311 C CA . ASN B 1 104 ? 30.104 15.829 49.017 1.00 28.10 125 ASN B CA 1
ATOM 3312 C C . ASN B 1 104 ? 31.144 16.926 49.157 1.00 25.86 125 ASN B C 1
ATOM 3313 O O . ASN B 1 104 ? 31.322 17.489 50.236 1.00 28.47 125 ASN B O 1
ATOM 3318 N N . THR B 1 105 ? 31.831 17.224 48.069 1.00 24.86 126 THR B N 1
ATOM 3319 C CA . THR B 1 105 ? 32.966 18.143 48.085 1.00 28.40 126 THR B CA 1
ATOM 3320 C C . THR B 1 105 ? 32.887 19.272 47.085 1.00 28.48 126 THR B C 1
ATOM 3321 O O . THR B 1 105 ? 33.590 20.246 47.226 1.00 32.22 126 THR B O 1
ATOM 3325 N N . ASP B 1 106 ? 32.058 19.184 46.075 1.00 26.52 127 ASP B N 1
ATOM 3326 C CA . ASP B 1 106 ? 31.941 20.335 45.231 1.00 26.80 127 ASP B CA 1
ATOM 3327 C C . ASP B 1 106 ? 30.552 20.639 44.708 1.00 25.71 127 ASP B C 1
ATOM 3328 O O . ASP B 1 106 ? 29.549 19.899 44.934 1.00 23.81 127 ASP B O 1
ATOM 3333 N N . VAL B 1 107 ? 30.508 21.786 44.039 1.00 25.82 128 VAL B N 1
ATOM 3334 C CA . VAL B 1 107 ? 29.330 22.261 43.328 1.00 26.02 128 VAL B CA 1
ATOM 3335 C C . VAL B 1 107 ? 29.833 22.623 41.953 1.00 23.59 128 VAL B C 1
ATOM 3336 O O . VAL B 1 107 ? 30.919 23.230 41.833 1.00 22.57 128 VAL B O 1
ATOM 3340 N N . LYS B 1 108 ? 29.102 22.204 40.913 1.00 23.31 129 LYS B N 1
ATOM 3341 C CA . LYS B 1 108 ? 29.547 22.407 39.556 1.00 24.41 129 LYS B CA 1
ATOM 3342 C C . LYS B 1 108 ? 28.383 22.700 38.597 1.00 23.06 129 LYS B C 1
ATOM 3343 O O . LYS B 1 108 ? 27.298 22.164 38.729 1.00 24.25 129 LYS B O 1
ATOM 3349 N N . LEU B 1 109 ? 28.600 23.629 37.696 1.00 20.41 130 LEU B N 1
ATOM 3350 C CA . LEU B 1 109 ? 27.591 23.933 36.658 1.00 21.01 130 LEU B CA 1
ATOM 3351 C C . LEU B 1 109 ? 28.360 24.278 35.385 1.00 20.78 130 LEU B C 1
ATOM 3352 O O . LEU B 1 109 ? 28.946 25.392 35.264 1.00 20.00 130 LEU B O 1
ATOM 3357 N N . ASP B 1 110 ? 28.333 23.349 34.420 1.00 22.19 131 ASP B N 1
ATOM 3358 C CA . ASP B 1 110 ? 29.163 23.427 33.234 1.00 22.18 131 ASP B CA 1
ATOM 3359 C C . ASP B 1 110 ? 30.631 23.543 33.707 1.00 24.68 131 ASP B C 1
ATOM 3360 O O . ASP B 1 110 ? 31.107 22.653 34.416 1.00 24.60 131 ASP B O 1
ATOM 3365 N N . ASP B 1 111 ? 31.352 24.606 33.341 1.00 25.58 132 ASP B N 1
ATOM 3366 C CA . ASP B 1 111 ? 32.744 24.776 33.786 1.00 23.95 132 ASP B CA 1
ATOM 3367 C C . ASP B 1 111 ? 32.869 25.503 35.095 1.00 24.12 132 ASP B C 1
ATOM 3368 O O . ASP B 1 111 ? 33.970 25.563 35.670 1.00 25.05 132 ASP B O 1
ATOM 3373 N N . TRP B 1 112 ? 31.773 26.075 35.578 1.00 22.60 133 TRP B N 1
ATOM 3374 C CA . TRP B 1 112 ? 31.815 26.809 36.839 1.00 23.84 133 TRP B CA 1
ATOM 3375 C C . TRP B 1 112 ? 31.902 25.825 37.993 1.00 23.17 133 TRP B C 1
ATOM 3376 O O . TRP B 1 112 ? 31.097 24.909 38.089 1.00 23.11 133 TRP B O 1
ATOM 3387 N N . ILE B 1 113 ? 32.857 26.035 38.891 1.00 23.09 134 ILE B N 1
ATOM 3388 C CA . ILE B 1 113 ? 33.086 25.054 39.952 1.00 25.77 134 ILE B CA 1
ATOM 3389 C C . ILE B 1 113 ? 33.534 25.695 41.235 1.00 26.56 134 ILE B C 1
ATOM 3390 O O . ILE B 1 113 ? 34.208 26.725 41.242 1.00 27.32 134 ILE B O 1
ATOM 3395 N N . PHE B 1 114 ? 33.071 25.115 42.335 1.00 26.11 135 PHE B N 1
ATOM 3396 C CA . PHE B 1 114 ? 33.346 25.606 43.663 1.00 25.14 135 PHE B CA 1
ATOM 3397 C C . PHE B 1 114 ? 33.543 24.353 44.520 1.00 25.70 135 PHE B C 1
ATOM 3398 O O . PHE B 1 114 ? 32.617 23.569 44.662 1.00 23.39 135 PHE B O 1
ATOM 3406 N N . VAL B 1 115 ? 34.761 24.165 45.028 1.00 21.93 136 VAL B N 1
ATOM 3407 C CA . VAL B 1 115 ? 35.206 22.911 45.585 1.00 22.90 136 VAL B CA 1
ATOM 3408 C C . VAL B 1 115 ? 35.685 23.177 46.976 1.00 23.25 136 VAL B C 1
ATOM 3409 O O . VAL B 1 115 ? 36.369 24.167 47.180 1.00 23.29 136 VAL B O 1
ATOM 3413 N N . ARG B 1 116 ? 35.340 22.345 47.949 1.00 23.81 137 ARG B N 1
ATOM 3414 C CA . ARG B 1 116 ? 36.012 22.427 49.243 1.00 23.90 137 ARG B CA 1
ATOM 3415 C C . ARG B 1 116 ? 37.034 21.312 49.321 1.00 24.90 137 ARG B C 1
ATOM 3416 O O . ARG B 1 116 ? 36.658 20.130 49.268 1.00 21.10 137 ARG B O 1
ATOM 3424 N N . GLU B 1 117 ? 38.310 21.699 49.479 1.00 24.60 138 GLU B N 1
ATOM 3425 C CA . GLU B 1 117 ? 39.427 20.734 49.599 1.00 25.46 138 GLU B CA 1
ATOM 3426 C C . GLU B 1 117 ? 39.404 20.116 50.958 1.00 26.56 138 GLU B C 1
ATOM 3427 O O . GLU B 1 117 ? 38.808 20.656 51.881 1.00 29.33 138 GLU B O 1
ATOM 3433 N N . THR B 1 118 ? 40.121 19.024 51.124 1.00 27.73 139 THR B N 1
ATOM 3434 C CA . THR B 1 118 ? 40.139 18.346 52.419 1.00 30.67 139 THR B CA 1
ATOM 3435 C C . THR B 1 118 ? 40.700 19.225 53.563 1.00 29.14 139 THR B C 1
ATOM 3436 O O . THR B 1 118 ? 40.285 19.099 54.740 1.00 26.75 139 THR B O 1
ATOM 3440 N N . ASP B 1 119 ? 41.637 20.113 53.236 1.00 26.04 140 ASP B N 1
ATOM 3441 C CA . ASP B 1 119 ? 42.139 21.021 54.266 1.00 26.33 140 ASP B CA 1
ATOM 3442 C C . ASP B 1 119 ? 41.224 22.192 54.671 1.00 25.71 140 ASP B C 1
ATOM 3443 O O . ASP B 1 119 ? 41.608 22.992 55.521 1.00 25.60 140 ASP B O 1
ATOM 3448 N N . GLY B 1 120 ? 40.039 22.319 54.077 1.00 24.31 141 GLY B N 1
ATOM 3449 C CA . GLY B 1 120 ? 39.116 23.400 54.457 1.00 24.75 141 GLY B CA 1
ATOM 3450 C C . GLY B 1 120 ? 39.095 24.576 53.494 1.00 26.55 141 GLY B C 1
ATOM 3451 O O . GLY B 1 120 ? 38.153 25.371 53.534 1.00 28.68 141 GLY B O 1
ATOM 3452 N N . ARG B 1 121 ? 40.122 24.691 52.634 1.00 23.28 142 ARG B N 1
ATOM 3453 C CA . ARG B 1 121 ? 40.190 25.780 51.717 1.00 21.68 142 ARG B CA 1
ATOM 3454 C C . ARG B 1 121 ? 39.283 25.529 50.533 1.00 23.10 142 ARG B C 1
ATOM 3455 O O . ARG B 1 121 ? 39.191 24.413 50.027 1.00 26.64 142 ARG B O 1
ATOM 3463 N N . TYR B 1 122 ? 38.600 26.572 50.086 1.00 23.72 143 TYR B N 1
ATOM 3464 C CA . TYR B 1 122 ? 37.747 26.456 48.877 1.00 23.27 143 TYR B CA 1
ATOM 3465 C C . TYR B 1 122 ? 38.518 26.895 47.683 1.00 21.61 143 TYR B C 1
ATOM 3466 O O . TYR B 1 122 ? 39.307 27.843 47.784 1.00 25.69 143 TYR B O 1
ATOM 3475 N N . ARG B 1 123 ? 38.315 26.208 46.556 1.00 25.61 144 ARG B N 1
ATOM 3476 C CA . ARG B 1 123 ? 38.888 26.593 45.291 1.00 28.71 144 ARG B CA 1
ATOM 3477 C C . ARG B 1 123 ? 37.736 26.820 44.325 1.00 27.27 144 ARG B C 1
ATOM 3478 O O . ARG B 1 123 ? 36.851 25.966 44.195 1.00 24.87 144 ARG B O 1
ATOM 3486 N N . THR B 1 124 ? 37.746 27.956 43.632 1.00 24.13 145 THR B N 1
ATOM 3487 C CA . THR B 1 124 ? 36.712 28.211 42.639 1.00 23.70 145 THR B CA 1
ATOM 3488 C C . THR B 1 124 ? 37.293 28.648 41.327 1.00 23.64 145 THR B C 1
ATOM 3489 O O . THR B 1 124 ? 38.308 29.311 41.272 1.00 21.17 145 THR B O 1
ATOM 3493 N N . ARG B 1 125 ? 36.674 28.226 40.241 1.00 25.64 146 ARG B N 1
ATOM 3494 C CA . ARG B 1 125 ? 36.993 28.793 38.971 1.00 24.54 146 ARG B CA 1
ATOM 3495 C C . ARG B 1 125 ? 35.695 29.112 38.278 1.00 26.26 146 ARG B C 1
ATOM 3496 O O . ARG B 1 125 ? 34.905 28.209 38.062 1.00 22.29 146 ARG B O 1
ATOM 3504 N N . ILE B 1 126 ? 35.513 30.398 37.928 1.00 24.82 147 ILE B N 1
ATOM 3505 C CA . ILE B 1 126 ? 34.355 30.902 37.278 1.00 25.95 147 ILE B CA 1
ATOM 3506 C C . ILE B 1 126 ? 34.791 31.723 36.035 1.00 26.82 147 ILE B C 1
ATOM 3507 O O . ILE B 1 126 ? 35.246 32.868 36.129 1.00 26.47 147 ILE B O 1
ATOM 3512 N N . GLU B 1 127 ? 34.683 31.099 34.882 1.00 28.22 148 GLU B N 1
ATOM 3513 C CA . GLU B 1 127 ? 34.936 31.751 33.632 1.00 28.12 148 GLU B CA 1
ATOM 3514 C C . GLU B 1 127 ? 33.629 32.307 33.097 1.00 27.71 148 GLU B C 1
ATOM 3515 O O . GLU B 1 127 ? 32.824 31.559 32.498 1.00 21.85 148 GLU B O 1
ATOM 3521 N N . ALA B 1 128 ? 33.443 33.603 33.349 1.00 23.79 149 ALA B N 1
ATOM 3522 C CA . ALA B 1 128 ? 32.298 34.369 32.905 1.00 25.46 149 ALA B CA 1
ATOM 3523 C C . ALA B 1 128 ? 32.590 35.074 31.576 1.00 24.94 149 ALA B C 1
ATOM 3524 O O . ALA B 1 128 ? 33.665 34.976 31.054 1.00 22.45 149 ALA B O 1
ATOM 3526 N N . GLU B 1 129 ? 31.595 35.723 31.021 1.00 26.99 150 GLU B N 1
ATOM 3527 C CA . GLU B 1 129 ? 31.739 36.337 29.719 1.00 34.35 150 GLU B CA 1
ATOM 3528 C C . GLU B 1 129 ? 32.853 37.389 29.692 1.00 32.54 150 GLU B C 1
ATOM 3529 O O . GLU B 1 129 ? 33.699 37.363 28.818 1.00 33.90 150 GLU B O 1
ATOM 3535 N N . ASP B 1 130 ? 32.895 38.262 30.691 1.00 31.39 151 ASP B N 1
ATOM 3536 C CA . ASP B 1 130 ? 33.832 39.383 30.712 1.00 31.03 151 ASP B CA 1
ATOM 3537 C C . ASP B 1 130 ? 35.054 39.179 31.628 1.00 29.83 151 ASP B C 1
ATOM 3538 O O . ASP B 1 130 ? 35.937 40.016 31.697 1.00 28.66 151 ASP B O 1
ATOM 3543 N N . PHE B 1 131 ? 35.072 38.106 32.382 1.00 25.42 152 PHE B N 1
ATOM 3544 C CA . PHE B 1 131 ? 36.091 37.956 33.385 1.00 24.17 152 PHE B CA 1
ATOM 3545 C C . PHE B 1 131 ? 36.161 36.515 33.837 1.00 25.66 152 PHE B C 1
ATOM 3546 O O . PHE B 1 131 ? 35.177 35.768 33.724 1.00 25.17 152 PHE B O 1
ATOM 3554 N N . THR B 1 132 ? 37.322 36.120 34.339 1.00 25.72 153 THR B N 1
ATOM 3555 C CA . THR B 1 132 ? 37.460 34.829 34.998 1.00 25.56 153 THR B CA 1
ATOM 3556 C C . THR B 1 132 ? 37.978 35.045 36.420 1.00 26.60 153 THR B C 1
ATOM 3557 O O . THR B 1 132 ? 38.938 35.762 36.632 1.00 25.49 153 THR B O 1
ATOM 3561 N N . LEU B 1 133 ? 37.308 34.425 37.382 1.00 26.98 154 LEU B N 1
ATOM 3562 C CA . LEU B 1 133 ? 37.783 34.367 38.763 1.00 26.54 154 LEU B CA 1
ATOM 3563 C C . LEU B 1 133 ? 38.416 32.994 39.032 1.00 28.10 154 LEU B C 1
ATOM 3564 O O . LEU B 1 133 ? 37.778 31.963 38.818 1.00 26.05 154 LEU B O 1
ATOM 3569 N N . THR B 1 134 ? 39.656 32.989 39.517 1.00 25.84 155 THR B N 1
ATOM 3570 C CA . THR B 1 134 ? 40.293 31.764 39.955 1.00 26.36 155 THR B CA 1
ATOM 3571 C C . THR B 1 134 ? 40.856 32.002 41.322 1.00 22.83 155 THR B C 1
ATOM 3572 O O . THR B 1 134 ? 41.947 32.534 41.442 1.00 25.42 155 THR B O 1
ATOM 3576 N N . PHE B 1 135 ? 40.100 31.648 42.362 1.00 23.31 156 PHE B N 1
ATOM 3577 C CA . PHE B 1 135 ? 40.440 32.039 43.714 1.00 22.52 156 PHE B CA 1
ATOM 3578 C C . PHE B 1 135 ? 40.645 30.823 44.649 1.00 24.76 156 PHE B C 1
ATOM 3579 O O . PHE B 1 135 ? 40.059 29.761 44.442 1.00 21.90 156 PHE B O 1
ATOM 3587 N N . ILE B 1 136 ? 41.430 31.027 45.701 1.00 24.35 157 ILE B N 1
ATOM 3588 C CA . ILE B 1 136 ? 41.466 30.137 46.857 1.00 23.61 157 ILE B CA 1
ATOM 3589 C C . ILE B 1 136 ? 40.880 30.979 48.000 1.00 25.06 157 ILE B C 1
ATOM 3590 O O . ILE B 1 136 ? 41.246 32.151 48.166 1.00 23.69 157 ILE B O 1
ATOM 3595 N N . LEU B 1 137 ? 39.901 30.409 48.709 1.00 20.57 158 LEU B N 1
ATOM 3596 C CA . LEU B 1 137 ? 39.339 31.045 49.911 1.00 22.94 158 LEU B CA 1
ATOM 3597 C C . LEU B 1 137 ? 39.727 30.204 51.113 1.00 22.44 158 LEU B C 1
ATOM 3598 O O . LEU B 1 137 ? 39.357 29.038 51.220 1.00 24.87 158 LEU B O 1
ATOM 3603 N N . THR B 1 138 ? 40.516 30.795 52.002 1.00 22.11 159 THR B N 1
ATOM 3604 C CA . THR B 1 138 ? 41.087 30.084 53.130 1.00 21.73 159 THR B CA 1
ATOM 3605 C C . THR B 1 138 ? 40.442 30.579 54.412 1.00 23.78 159 THR B C 1
ATOM 3606 O O . THR B 1 138 ? 40.524 31.807 54.729 1.00 22.43 159 THR B O 1
ATOM 3610 N N . PRO B 1 139 ? 39.822 29.659 55.183 1.00 23.64 160 PRO B N 1
ATOM 3611 C CA . PRO B 1 139 ? 39.283 30.085 56.469 1.00 24.52 160 PRO B CA 1
ATOM 3612 C C . PRO B 1 139 ? 40.327 30.643 57.420 1.00 24.89 160 PRO B C 1
ATOM 3613 O O . PRO B 1 139 ? 41.484 30.277 57.371 1.00 28.46 160 PRO B O 1
ATOM 3617 N N . SER B 1 140 ? 39.908 31.558 58.271 1.00 28.51 161 SER B N 1
ATOM 3618 C CA . SER B 1 140 ? 40.795 32.109 59.314 1.00 28.64 161 SER B CA 1
ATOM 3619 C C . SER B 1 140 ? 40.161 32.011 60.693 1.00 27.39 161 SER B C 1
ATOM 3620 O O . SER B 1 140 ? 40.854 32.167 61.681 1.00 25.88 161 SER B O 1
ATOM 3623 N N . GLN B 1 141 ? 38.848 31.770 60.754 1.00 26.69 162 GLN B N 1
ATOM 3624 C CA . GLN B 1 141 ? 38.123 31.582 62.030 1.00 27.37 162 GLN B CA 1
ATOM 3625 C C . GLN B 1 141 ? 37.284 30.313 61.953 1.00 26.40 162 GLN B C 1
ATOM 3626 O O . GLN B 1 141 ? 37.063 29.799 60.855 1.00 26.49 162 GLN B O 1
ATOM 3632 N N . PRO B 1 142 ? 36.748 29.844 63.101 1.00 25.31 163 PRO B N 1
ATOM 3633 C CA . PRO B 1 142 ? 35.790 28.744 63.103 1.00 25.88 163 PRO B CA 1
ATOM 3634 C C . PRO B 1 142 ? 34.520 29.161 62.414 1.00 28.15 163 PRO B C 1
ATOM 3635 O O . PRO B 1 142 ? 34.180 30.333 62.405 1.00 29.67 163 PRO B O 1
ATOM 3639 N N . LEU B 1 143 ? 33.800 28.228 61.833 1.00 24.24 164 LEU B N 1
ATOM 3640 C CA . LEU B 1 143 ? 32.588 28.636 61.165 1.00 23.91 164 LEU B CA 1
ATOM 3641 C C . LEU B 1 143 ? 31.641 29.230 62.202 1.00 22.21 164 LEU B C 1
ATOM 3642 O O . LEU B 1 143 ? 31.730 28.922 63.401 1.00 24.35 164 LEU B O 1
ATOM 3655 N N . LEU B 1 145 ? 27.765 29.371 63.293 1.00 26.53 166 LEU B N 1
ATOM 3656 C CA . LEU B 1 145 ? 26.394 28.874 63.228 1.00 24.84 166 LEU B CA 1
ATOM 3657 C C . LEU B 1 145 ? 25.428 30.033 63.332 1.00 25.40 166 LEU B C 1
ATOM 3658 O O . LEU B 1 145 ? 25.655 30.937 64.098 1.00 22.31 166 LEU B O 1
ATOM 3663 N N . GLN B 1 146 ? 24.369 30.013 62.539 1.00 24.44 167 GLN B N 1
ATOM 3664 C CA . GLN B 1 146 ? 23.350 31.010 62.631 1.00 22.91 167 GLN B CA 1
ATOM 3665 C C . GLN B 1 146 ? 22.161 30.381 63.366 1.00 24.84 167 GLN B C 1
ATOM 3666 O O . GLN B 1 146 ? 22.066 29.161 63.528 1.00 24.72 167 GLN B O 1
ATOM 3672 N N . GLY B 1 147 ? 21.277 31.236 63.832 1.00 22.83 168 GLY B N 1
ATOM 3673 C CA . GLY B 1 147 ? 20.178 30.875 64.725 1.00 25.98 168 GLY B CA 1
ATOM 3674 C C . GLY B 1 147 ? 20.587 30.102 65.969 1.00 26.46 168 GLY B C 1
ATOM 3675 O O . GLY B 1 147 ? 21.626 30.372 66.564 1.00 25.35 168 GLY B O 1
ATOM 3676 N N . GLU B 1 148 ? 19.757 29.134 66.343 1.00 25.79 169 GLU B N 1
ATOM 3677 C CA . GLU B 1 148 ? 20.003 28.282 67.486 1.00 28.18 169 GLU B CA 1
ATOM 3678 C C . GLU B 1 148 ? 20.709 27.046 66.960 1.00 27.49 169 GLU B C 1
ATOM 3679 O O . GLU B 1 148 ? 20.101 26.146 66.389 1.00 27.91 169 GLU B O 1
ATOM 3685 N N . ASN B 1 149 ? 22.028 27.073 67.087 1.00 25.80 170 ASN B N 1
ATOM 3686 C CA . ASN B 1 149 ? 22.898 26.008 66.657 1.00 27.74 170 ASN B CA 1
ATOM 3687 C C . ASN B 1 149 ? 22.699 25.566 65.236 1.00 27.60 170 ASN B C 1
ATOM 3688 O O . ASN B 1 149 ? 22.764 24.380 64.968 1.00 28.00 170 ASN B O 1
ATOM 3693 N N . GLY B 1 150 ? 22.438 26.521 64.329 1.00 25.72 171 GLY B N 1
ATOM 3694 C CA . GLY B 1 150 ? 22.220 26.218 62.929 1.00 23.33 171 GLY B CA 1
ATOM 3695 C C . GLY B 1 150 ? 20.750 26.299 62.566 1.00 24.41 171 GLY B C 1
ATOM 3696 O O . GLY B 1 150 ? 20.443 26.404 61.432 1.00 26.75 171 GLY B O 1
ATOM 3697 N N . PHE B 1 151 ? 19.835 26.194 63.532 1.00 24.67 172 PHE B N 1
ATOM 3698 C CA . PHE B 1 151 ? 18.421 26.293 63.255 1.00 21.93 172 PHE B CA 1
ATOM 3699 C C . PHE B 1 151 ? 17.978 27.747 63.198 1.00 23.19 172 PHE B C 1
ATOM 3700 O O . PHE B 1 151 ? 17.927 28.408 64.203 1.00 22.21 172 PHE B O 1
ATOM 3708 N N A SER B 1 152 ? 17.652 28.223 62.006 0.50 23.51 173 SER B N 1
ATOM 3709 N N B SER B 1 152 ? 17.704 28.240 61.998 0.50 24.11 173 SER B N 1
ATOM 3710 C CA A SER B 1 152 ? 17.417 29.642 61.766 0.50 24.56 173 SER B CA 1
ATOM 3711 C CA B SER B 1 152 ? 17.404 29.651 61.792 0.50 25.54 173 SER B CA 1
ATOM 3712 C C A SER B 1 152 ? 16.035 29.923 61.148 0.50 24.93 173 SER B C 1
ATOM 3713 C C B SER B 1 152 ? 16.003 29.859 61.195 0.50 25.55 173 SER B C 1
ATOM 3714 O O A SER B 1 152 ? 15.737 29.476 60.053 0.50 26.63 173 SER B O 1
ATOM 3715 O O B SER B 1 152 ? 15.656 29.285 60.174 0.50 27.32 173 SER B O 1
ATOM 3720 N N . ARG B 1 153 ? 15.210 30.692 61.853 1.00 26.96 174 ARG B N 1
ATOM 3721 C CA . ARG B 1 153 ? 13.865 31.012 61.422 1.00 27.08 174 ARG B CA 1
ATOM 3722 C C . ARG B 1 153 ? 13.898 32.196 60.466 1.00 27.82 174 ARG B C 1
ATOM 3723 O O . ARG B 1 153 ? 14.697 33.110 60.649 1.00 30.20 174 ARG B O 1
ATOM 3731 N N . LYS B 1 154 ? 13.016 32.154 59.465 1.00 25.36 175 LYS B N 1
ATOM 3732 C CA . LYS B 1 154 ? 12.899 33.196 58.451 1.00 24.51 175 LYS B CA 1
ATOM 3733 C C . LYS B 1 154 ? 11.447 33.647 58.286 1.00 23.63 175 LYS B C 1
ATOM 3734 O O . LYS B 1 154 ? 11.143 34.404 57.378 1.00 26.15 175 LYS B O 1
ATOM 3740 N N . GLY B 1 155 ? 10.547 33.226 59.169 1.00 23.21 176 GLY B N 1
ATOM 3741 C CA . GLY B 1 155 ? 9.196 33.781 59.198 1.00 27.04 176 GLY B CA 1
ATOM 3742 C C . GLY B 1 155 ? 8.517 33.295 60.444 1.00 27.59 176 GLY B C 1
ATOM 3743 O O . GLY B 1 155 ? 9.104 32.490 61.149 1.00 27.00 176 GLY B O 1
ATOM 3744 N N . PRO B 1 156 ? 7.270 33.737 60.685 1.00 31.12 177 PRO B N 1
ATOM 3745 C CA . PRO B 1 156 ? 6.463 33.271 61.852 1.00 34.67 177 PRO B CA 1
ATOM 3746 C C . PRO B 1 156 ? 6.027 31.804 61.700 1.00 34.49 177 PRO B C 1
ATOM 3747 O O . PRO B 1 156 ? 5.908 31.075 62.687 1.00 36.82 177 PRO B O 1
ATOM 3751 N N . GLY B 1 157 ? 5.846 31.373 60.463 1.00 37.19 178 GLY B N 1
ATOM 3752 C CA . GLY B 1 157 ? 5.480 29.986 60.170 1.00 38.84 178 GLY B CA 1
ATOM 3753 C C . GLY B 1 157 ? 6.423 28.947 60.750 1.00 41.97 178 GLY B C 1
ATOM 3754 O O . GLY B 1 157 ? 7.660 29.188 60.926 1.00 38.76 178 GLY B O 1
ATOM 3755 N N . ALA B 1 158 ? 5.820 27.792 61.083 1.00 44.41 179 ALA B N 1
ATOM 3756 C CA . ALA B 1 158 ? 6.561 26.605 61.536 1.00 43.99 179 ALA B CA 1
ATOM 3757 C C . ALA B 1 158 ? 7.602 26.194 60.493 1.00 44.22 179 ALA B C 1
ATOM 3758 O O . ALA B 1 158 ? 8.826 26.177 60.786 1.00 44.11 179 ALA B O 1
ATOM 3760 N N . PRO B 1 159 ? 7.128 25.955 59.243 1.00 43.57 180 PRO B N 1
ATOM 3761 C CA . PRO B 1 159 ? 7.998 25.553 58.124 1.00 41.86 180 PRO B CA 1
ATOM 3762 C C . PRO B 1 159 ? 9.037 26.564 57.696 1.00 37.87 180 PRO B C 1
ATOM 3763 O O . PRO B 1 159 ? 9.858 26.226 56.843 1.00 37.11 180 PRO B O 1
ATOM 3767 N N . GLN B 1 160 ? 8.973 27.796 58.213 1.00 36.10 181 GLN B N 1
ATOM 3768 C CA . GLN B 1 160 ? 9.829 28.878 57.696 1.00 31.14 181 GLN B CA 1
ATOM 3769 C C . GLN B 1 160 ? 11.093 28.873 58.528 1.00 28.89 181 GLN B C 1
ATOM 3770 O O . GLN B 1 160 ? 11.313 29.716 59.401 1.00 30.49 181 GLN B O 1
ATOM 3776 N N . ALA B 1 161 ? 11.910 27.877 58.236 1.00 27.86 182 ALA B N 1
ATOM 3777 C CA . ALA B 1 161 ? 13.230 27.749 58.824 1.00 27.02 182 ALA B CA 1
ATOM 3778 C C . ALA B 1 161 ? 14.159 27.107 57.841 1.00 24.62 182 ALA B C 1
ATOM 3779 O O . ALA B 1 161 ? 13.724 26.540 56.842 1.00 24.47 182 ALA B O 1
ATOM 3781 N N . SER B 1 162 ? 15.448 27.272 58.122 1.00 25.17 183 SER B N 1
ATOM 3782 C CA . SER B 1 162 ? 16.534 26.713 57.357 1.00 23.80 183 SER B CA 1
ATOM 3783 C C . SER B 1 162 ? 17.579 26.227 58.360 1.00 23.71 183 SER B C 1
ATOM 3784 O O . SER B 1 162 ? 17.615 26.667 59.506 1.00 24.75 183 SER B O 1
ATOM 3787 N N . TYR B 1 163 ? 18.466 25.354 57.908 1.00 25.73 184 TYR B N 1
ATOM 3788 C CA . TYR B 1 163 ? 19.714 25.106 58.594 1.00 24.87 184 TYR B CA 1
ATOM 3789 C C . TYR B 1 163 ? 20.670 26.046 57.914 1.00 25.34 184 TYR B C 1
ATOM 3790 O O . TYR B 1 163 ? 20.591 26.198 56.687 1.00 26.99 184 TYR B O 1
ATOM 3799 N N . TYR B 1 164 ? 21.569 26.656 58.691 1.00 23.08 185 TYR B N 1
ATOM 3800 C CA . TYR B 1 164 ? 22.303 27.846 58.252 1.00 22.99 185 TYR B CA 1
ATOM 3801 C C . TYR B 1 164 ? 23.598 28.088 59.034 1.00 22.48 185 TYR B C 1
ATOM 3802 O O . TYR B 1 164 ? 23.589 28.185 60.266 1.00 21.61 185 TYR B O 1
ATOM 3811 N N . TYR B 1 165 ? 24.722 28.141 58.316 1.00 20.87 186 TYR B N 1
ATOM 3812 C CA . TYR B 1 165 ? 25.994 28.609 58.914 1.00 19.94 186 TYR B CA 1
ATOM 3813 C C . TYR B 1 165 ? 26.717 29.470 57.889 1.00 21.10 186 TYR B C 1
ATOM 3814 O O . TYR B 1 165 ? 26.295 29.553 56.745 1.00 21.37 186 TYR B O 1
ATOM 3823 N N . SER B 1 166 ? 27.812 30.077 58.330 1.00 23.74 187 SER B N 1
ATOM 3824 C CA . SER B 1 166 ? 28.616 30.989 57.562 1.00 22.01 187 SER B CA 1
ATOM 3825 C C . SER B 1 166 ? 30.054 30.735 57.908 1.00 24.62 187 SER B C 1
ATOM 3826 O O . SER B 1 166 ? 30.355 30.260 59.024 1.00 22.04 187 SER B O 1
ATOM 3829 N N . GLU B 1 167 ? 30.930 31.011 56.943 1.00 22.88 188 GLU B N 1
ATOM 3830 C CA . GLU B 1 167 ? 32.375 31.063 57.130 1.00 22.39 188 GLU B CA 1
ATOM 3831 C C . GLU B 1 167 ? 32.781 32.512 56.797 1.00 23.18 188 GLU B C 1
ATOM 3832 O O . GLU B 1 167 ? 32.882 32.881 55.634 1.00 24.29 188 GLU B O 1
ATOM 3838 N N . PRO B 1 168 ? 32.876 33.361 57.820 1.00 24.32 189 PRO B N 1
ATOM 3839 C CA . PRO B 1 168 ? 33.319 34.735 57.717 1.00 25.52 189 PRO B CA 1
ATOM 3840 C C . PRO B 1 168 ? 34.832 34.809 57.647 1.00 24.07 189 PRO B C 1
ATOM 3841 O O . PRO B 1 168 ? 35.504 33.840 57.910 1.00 22.22 189 PRO B O 1
ATOM 3845 N N . HIS B 1 169 ? 35.348 35.947 57.203 1.00 24.39 190 HIS B N 1
ATOM 3846 C CA . HIS B 1 169 ? 36.777 36.232 57.263 1.00 20.84 190 HIS B CA 1
ATOM 3847 C C . HIS B 1 169 ? 37.593 35.212 56.467 1.00 23.09 190 HIS B C 1
ATOM 3848 O O . HIS B 1 169 ? 38.652 34.731 56.890 1.00 23.12 190 HIS B O 1
ATOM 3855 N N . LEU B 1 170 ? 37.039 34.831 55.330 1.00 20.28 191 LEU B N 1
ATOM 3856 C CA . LEU B 1 170 ? 37.771 33.986 54.396 1.00 21.20 191 LEU B CA 1
ATOM 3857 C C . LEU B 1 170 ? 38.851 34.844 53.732 1.00 19.11 191 LEU B C 1
ATOM 3858 O O . LEU B 1 170 ? 38.604 35.988 53.361 1.00 23.65 191 LEU B O 1
ATOM 3863 N N . GLN B 1 171 ? 40.058 34.326 53.623 1.00 24.41 192 GLN B N 1
ATOM 3864 C CA . GLN B 1 171 ? 41.158 35.087 53.038 1.00 19.38 192 GLN B CA 1
ATOM 3865 C C . GLN B 1 171 ? 41.255 34.693 51.575 1.00 24.37 192 GLN B C 1
ATOM 3866 O O . GLN B 1 171 ? 41.292 33.505 51.247 1.00 22.79 192 GLN B O 1
ATOM 3872 N N . VAL B 1 172 ? 41.265 35.698 50.692 1.00 23.21 193 VAL B N 1
ATOM 3873 C CA . VAL B 1 172 ? 41.138 35.442 49.270 1.00 24.36 193 VAL B CA 1
ATOM 3874 C C . VAL B 1 172 ? 42.522 35.605 48.643 1.00 23.50 193 VAL B C 1
ATOM 3875 O O . VAL B 1 172 ? 43.184 36.570 48.898 1.00 18.92 193 VAL B O 1
ATOM 3879 N N . SER B 1 173 ? 42.927 34.638 47.826 1.00 26.09 194 SER B N 1
ATOM 3880 C CA . SER B 1 173 ? 44.097 34.772 46.964 1.00 23.87 194 SER B CA 1
ATOM 3881 C C . SER B 1 173 ? 43.722 34.261 45.600 1.00 25.54 194 SER B C 1
ATOM 3882 O O . SER B 1 173 ? 42.759 33.537 45.437 1.00 26.92 194 SER B O 1
ATOM 3885 N N . GLY B 1 174 ? 44.520 34.603 44.610 1.00 26.74 195 GLY B N 1
ATOM 3886 C CA . GLY B 1 174 ? 44.327 34.051 43.280 1.00 26.12 195 GLY B CA 1
ATOM 3887 C C . GLY B 1 174 ? 44.434 35.149 42.270 1.00 25.75 195 GLY B C 1
ATOM 3888 O O . GLY B 1 174 ? 45.167 36.143 42.473 1.00 26.79 195 GLY B O 1
ATOM 3889 N N . ILE B 1 175 ? 43.704 34.971 41.191 1.00 20.72 196 ILE B N 1
ATOM 3890 C CA . ILE B 1 175 ? 43.893 35.791 39.975 1.00 26.64 196 ILE B CA 1
ATOM 3891 C C . ILE B 1 175 ? 42.552 36.105 39.359 1.00 25.59 196 ILE B C 1
ATOM 3892 O O . ILE B 1 175 ? 41.646 35.258 39.398 1.00 24.72 196 ILE B O 1
ATOM 3897 N N A ILE B 1 176 ? 42.445 37.297 38.779 0.50 24.51 197 ILE B N 1
ATOM 3898 N N B ILE B 1 176 ? 42.401 37.322 38.835 0.50 25.64 197 ILE B N 1
ATOM 3899 C CA A ILE B 1 176 ? 41.291 37.661 37.978 0.50 24.22 197 ILE B CA 1
ATOM 3900 C CA B ILE B 1 176 ? 41.275 37.653 37.967 0.50 26.23 197 ILE B CA 1
ATOM 3901 C C A ILE B 1 176 ? 41.786 37.998 36.569 0.50 25.91 197 ILE B C 1
ATOM 3902 C C B ILE B 1 176 ? 41.833 37.919 36.576 0.50 26.90 197 ILE B C 1
ATOM 3903 O O A ILE B 1 176 ? 42.792 38.683 36.406 0.50 26.34 197 ILE B O 1
ATOM 3904 O O B ILE B 1 176 ? 42.909 38.498 36.435 0.50 26.92 197 ILE B O 1
ATOM 3913 N N . ASN B 1 177 ? 41.110 37.468 35.559 1.00 26.57 198 ASN B N 1
ATOM 3914 C CA . ASN B 1 177 ? 41.484 37.693 34.172 1.00 27.06 198 ASN B CA 1
ATOM 3915 C C . ASN B 1 177 ? 40.376 38.549 33.558 1.00 28.40 198 ASN B C 1
ATOM 3916 O O . ASN B 1 177 ? 39.191 38.188 33.596 1.00 28.94 198 ASN B O 1
ATOM 3921 N N . ARG B 1 178 ? 40.743 39.728 33.077 1.00 28.96 199 ARG B N 1
ATOM 3922 C CA . ARG B 1 178 ? 39.787 40.659 32.450 1.00 32.52 199 ARG B CA 1
ATOM 3923 C C . ARG B 1 178 ? 40.468 41.103 31.179 1.00 37.21 199 ARG B C 1
ATOM 3924 O O . ARG B 1 178 ? 41.704 41.191 31.158 1.00 41.08 199 ARG B O 1
ATOM 3932 N N . GLN B 1 179 ? 39.704 41.343 30.122 1.00 42.94 200 GLN B N 1
ATOM 3933 C CA . GLN B 1 179 ? 40.268 41.718 28.798 1.00 47.20 200 GLN B CA 1
ATOM 3934 C C . GLN B 1 179 ? 41.481 40.866 28.436 1.00 46.94 200 GLN B C 1
ATOM 3935 O O . GLN B 1 179 ? 42.503 41.377 27.958 1.00 44.51 200 GLN B O 1
ATOM 3941 N N . GLY B 1 180 ? 41.372 39.568 28.700 1.00 47.23 201 GLY B N 1
ATOM 3942 C CA . GLY B 1 180 ? 42.404 38.620 28.303 1.00 48.80 201 GLY B CA 1
ATOM 3943 C C . GLY B 1 180 ? 43.586 38.428 29.255 1.00 48.03 201 GLY B C 1
ATOM 3944 O O . GLY B 1 180 ? 44.193 37.357 29.225 1.00 49.13 201 GLY B O 1
ATOM 3945 N N . GLU B 1 181 ? 43.906 39.420 30.097 1.00 44.53 202 GLU B N 1
ATOM 3946 C CA . GLU B 1 181 ? 45.116 39.369 30.935 1.00 40.96 202 GLU B CA 1
ATOM 3947 C C . GLU B 1 181 ? 44.875 39.255 32.445 1.00 38.02 202 GLU B C 1
ATOM 3948 O O . GLU B 1 181 ? 43.863 39.711 32.970 1.00 34.49 202 GLU B O 1
ATOM 3954 N N . ASP B 1 182 ? 45.835 38.626 33.123 1.00 36.57 203 ASP B N 1
ATOM 3955 C CA . ASP B 1 182 ? 45.694 38.201 34.518 1.00 36.35 203 ASP B CA 1
ATOM 3956 C C 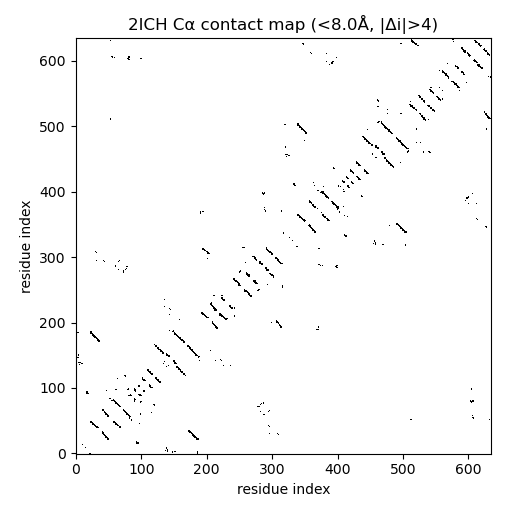. ASP B 1 182 ? 46.175 39.324 35.419 1.00 35.66 203 ASP B C 1
ATOM 3957 O O . ASP B 1 182 ? 47.148 39.988 35.074 1.00 35.30 203 ASP B O 1
ATOM 3962 N N . ILE B 1 183 ? 45.530 39.540 36.557 1.00 33.35 204 ILE B N 1
ATOM 3963 C CA . ILE B 1 183 ? 46.203 40.224 37.668 1.00 30.93 204 ILE B CA 1
ATOM 3964 C C . ILE B 1 183 ? 45.965 39.494 38.972 1.00 29.04 204 ILE B C 1
ATOM 3965 O O . ILE B 1 183 ? 44.869 39.014 39.231 1.00 26.27 204 ILE B O 1
ATOM 3970 N N . PRO B 1 184 ? 46.996 39.425 39.818 1.00 27.20 205 PRO B N 1
ATOM 3971 C CA . PRO B 1 184 ? 46.785 38.801 41.099 1.00 26.78 205 PRO B CA 1
ATOM 3972 C C . PRO B 1 184 ? 45.988 39.667 42.074 1.00 24.55 205 PRO B C 1
ATOM 3973 O O . PRO B 1 184 ? 46.156 40.862 42.100 1.00 26.67 205 PRO B O 1
ATOM 3977 N N . VAL B 1 185 ? 45.206 39.024 42.925 1.00 25.60 206 VAL B N 1
ATOM 3978 C CA . VAL B 1 185 ? 44.365 39.711 43.884 1.00 26.93 206 VAL B CA 1
ATOM 3979 C C . VAL B 1 185 ? 44.480 39.092 45.238 1.00 25.45 206 VAL B C 1
ATOM 3980 O O . VAL B 1 185 ? 44.816 37.921 45.360 1.00 23.08 206 VAL B O 1
ATOM 3984 N N . THR B 1 186 ? 44.193 39.904 46.258 1.00 25.54 207 THR B N 1
ATOM 3985 C CA . THR B 1 186 ? 44.042 39.450 47.621 1.00 21.56 207 THR B CA 1
ATOM 3986 C C . THR B 1 186 ? 42.751 40.038 48.105 1.00 23.51 207 THR B C 1
ATOM 3987 O O . THR B 1 186 ? 42.204 40.897 47.463 1.00 28.26 207 THR B O 1
ATOM 3991 N N . GLY B 1 187 ? 42.245 39.595 49.237 1.00 24.71 208 GLY B N 1
ATOM 3992 C CA . GLY B 1 187 ? 41.042 40.200 49.809 1.00 23.24 208 GLY B CA 1
ATOM 3993 C C . GLY B 1 187 ? 40.446 39.322 50.869 1.00 22.01 208 GLY B C 1
ATOM 3994 O O . GLY B 1 187 ? 41.119 38.490 51.419 1.00 19.15 208 GLY B O 1
ATOM 3995 N N . THR B 1 188 ? 39.164 39.510 51.144 1.00 24.03 209 THR B N 1
ATOM 3996 C CA . THR B 1 188 ? 38.502 38.831 52.245 1.00 26.08 209 THR B CA 1
ATOM 3997 C C . THR B 1 188 ? 37.071 38.547 51.788 1.00 22.37 209 THR B C 1
ATOM 3998 O O . THR B 1 188 ? 36.473 39.355 51.105 1.00 26.23 209 THR B O 1
ATOM 4002 N N . ALA B 1 189 ? 36.546 37.395 52.139 1.00 23.87 210 ALA B N 1
ATOM 4003 C CA . ALA B 1 189 ? 35.249 36.959 51.674 1.00 20.45 210 ALA B CA 1
ATOM 4004 C C . ALA B 1 189 ? 34.391 36.355 52.772 1.00 20.60 210 ALA B C 1
ATOM 4005 O O . ALA B 1 189 ? 34.804 36.200 53.922 1.00 22.36 210 ALA B O 1
ATOM 4007 N N . TRP B 1 190 ? 33.172 36.029 52.399 1.00 20.90 211 TRP B N 1
ATOM 4008 C CA . TRP B 1 190 ? 32.184 35.443 53.320 1.00 22.09 211 TRP B CA 1
ATOM 4009 C C . TRP B 1 190 ? 31.402 34.378 52.558 1.00 20.99 211 TRP B C 1
ATOM 4010 O O . TRP B 1 190 ? 30.991 34.613 51.445 1.00 22.40 211 TRP B O 1
ATOM 4021 N N . LEU B 1 191 ? 31.225 33.218 53.164 1.00 20.89 212 LEU B N 1
ATOM 4022 C CA . LEU B 1 191 ? 30.412 32.141 52.632 1.00 22.96 212 LEU B CA 1
ATOM 4023 C C . LEU B 1 191 ? 29.219 31.845 53.522 1.00 24.84 212 LEU B C 1
ATOM 4024 O O . LEU B 1 191 ? 29.359 31.604 54.735 1.00 20.04 212 LEU B O 1
ATOM 4029 N N . ASP B 1 192 ? 28.037 31.854 52.899 1.00 22.69 213 ASP B N 1
ATOM 4030 C CA . ASP B 1 192 ? 26.804 31.477 53.548 1.00 25.04 213 ASP B CA 1
ATOM 4031 C C . ASP B 1 192 ? 26.400 30.095 52.994 1.00 25.32 213 ASP B C 1
ATOM 4032 O O . ASP B 1 192 ? 26.430 29.856 51.798 1.00 25.17 213 ASP B O 1
ATOM 4037 N N . ARG B 1 193 ? 26.033 29.200 53.901 1.00 28.08 214 ARG B N 1
ATOM 4038 C CA . ARG B 1 193 ? 25.529 27.861 53.568 1.00 27.38 214 ARG B CA 1
ATOM 4039 C C . ARG B 1 193 ? 24.171 27.677 54.246 1.00 26.93 214 ARG B C 1
ATOM 4040 O O . ARG B 1 193 ? 24.034 27.784 55.481 1.00 22.89 214 ARG B O 1
ATOM 4048 N N . GLU B 1 194 ? 23.166 27.386 53.429 1.00 25.80 215 GLU B N 1
ATOM 4049 C CA . GLU B 1 194 ? 21.785 27.308 53.898 1.00 25.04 215 GLU B CA 1
ATOM 4050 C C . GLU B 1 194 ? 21.000 26.227 53.149 1.00 24.45 215 GLU B C 1
ATOM 4051 O O . GLU B 1 194 ? 21.007 26.156 51.904 1.00 24.95 215 GLU B O 1
ATOM 4057 N N . TRP B 1 195 ? 20.299 25.385 53.893 1.00 24.32 216 TRP B N 1
ATOM 4058 C CA . TRP B 1 195 ? 19.380 24.450 53.245 1.00 25.96 216 TRP B CA 1
ATOM 4059 C C . TRP B 1 195 ? 18.041 24.341 53.977 1.00 25.29 216 TRP B C 1
ATOM 4060 O O . TRP B 1 195 ? 17.941 24.615 55.158 1.00 23.76 216 TRP B O 1
ATOM 4071 N N . SER B 1 196 ? 17.004 23.944 53.250 1.00 24.24 217 SER B N 1
ATOM 4072 C CA . SER B 1 196 ? 15.693 23.877 53.791 1.00 25.35 217 SER B CA 1
ATOM 4073 C C . SER B 1 196 ? 14.732 23.109 52.885 1.00 25.40 217 SER B C 1
ATOM 4074 O O . SER B 1 196 ? 15.057 22.752 51.760 1.00 24.34 217 SER B O 1
ATOM 4077 N N A SER B 1 197 ? 13.530 22.826 53.339 0.50 27.25 218 SER B N 1
ATOM 4078 N N B SER B 1 197 ? 13.549 22.896 53.458 0.50 26.86 218 SER B N 1
ATOM 4079 C CA A SER B 1 197 ? 12.579 22.220 52.406 0.50 27.70 218 SER B CA 1
ATOM 4080 C CA B SER B 1 197 ? 12.418 22.203 52.841 0.50 27.43 218 SER B CA 1
ATOM 4081 C C A SER B 1 197 ? 11.325 23.114 52.240 0.50 28.07 218 SER B C 1
ATOM 4082 C C B SER B 1 197 ? 11.476 23.167 52.110 0.50 27.99 218 SER B C 1
ATOM 4083 O O A SER B 1 197 ? 10.290 22.644 51.809 0.50 27.20 218 SER B O 1
ATOM 4084 O O B SER B 1 197 ? 10.844 22.804 51.131 0.50 27.32 218 SER B O 1
ATOM 4089 N N . GLU B 1 198 ? 11.419 24.408 52.574 1.00 29.43 219 GLU B N 1
ATOM 4090 C CA . GLU B 1 198 ? 10.425 25.395 52.105 1.00 30.68 219 GLU B CA 1
ATOM 4091 C C . GLU B 1 198 ? 11.091 26.714 51.744 1.00 29.54 219 GLU B C 1
ATOM 4092 O O . GLU B 1 198 ? 12.017 27.196 52.442 1.00 26.86 219 GLU B O 1
ATOM 4098 N N . TYR B 1 199 ? 10.578 27.339 50.682 1.00 28.94 220 TYR B N 1
ATOM 4099 C CA . TYR B 1 199 ? 10.974 28.694 50.365 1.00 32.61 220 TYR B CA 1
ATOM 4100 C C . TYR B 1 199 ? 10.399 29.654 51.377 1.00 33.82 220 TYR B C 1
ATOM 4101 O O . TYR B 1 199 ? 9.573 29.281 52.216 1.00 33.26 220 TYR B O 1
ATOM 4110 N N . LEU B 1 200 ? 10.823 30.906 51.268 1.00 35.78 221 LEU B N 1
ATOM 4111 C CA . LEU B 1 200 ? 10.194 31.991 52.000 1.00 38.12 221 LEU B CA 1
ATOM 4112 C C . LEU B 1 200 ? 8.708 32.004 51.777 1.00 37.41 221 LEU B C 1
ATOM 4113 O O . LEU B 1 200 ? 8.257 31.748 50.678 1.00 33.69 221 LEU B O 1
ATOM 4118 N N . ASP B 1 201 ? 7.984 32.352 52.841 1.00 42.15 222 ASP B N 1
ATOM 4119 C CA . ASP B 1 201 ? 6.570 32.749 52.836 1.00 45.42 222 ASP B CA 1
ATOM 4120 C C . ASP B 1 201 ? 6.213 33.507 51.579 1.00 46.14 222 ASP B C 1
ATOM 4121 O O . ASP B 1 201 ? 6.852 34.495 51.269 1.00 45.95 222 ASP B O 1
ATOM 4126 N N . PRO B 1 202 ? 5.171 33.084 50.856 1.00 49.06 223 PRO B N 1
ATOM 4127 C CA . PRO B 1 202 ? 4.960 33.813 49.594 1.00 46.91 223 PRO B CA 1
ATOM 4128 C C . PRO B 1 202 ? 4.182 35.155 49.769 1.00 42.14 223 PRO B C 1
ATOM 4129 O O . PRO B 1 202 ? 4.065 35.916 48.822 1.00 41.27 223 PRO B O 1
ATOM 4133 N N . ASN B 1 203 ? 3.678 35.454 50.970 1.00 40.13 224 ASN B N 1
ATOM 4134 C CA . ASN B 1 203 ? 3.240 36.817 51.315 1.00 39.98 224 ASN B CA 1
ATOM 4135 C C . ASN B 1 203 ? 4.372 37.836 51.305 1.00 36.86 224 ASN B C 1
ATOM 4136 O O . ASN B 1 203 ? 4.099 39.050 51.443 1.00 37.48 224 ASN B O 1
ATOM 4141 N N . ALA B 1 204 ? 5.617 37.346 51.240 1.00 28.26 225 ALA B N 1
ATOM 4142 C CA . ALA B 1 204 ? 6.784 38.215 51.279 1.00 29.47 225 ALA B CA 1
ATOM 4143 C C . ALA B 1 204 ? 7.099 38.805 49.919 1.00 26.74 225 ALA B C 1
ATOM 4144 O O . ALA B 1 204 ? 7.100 38.111 48.936 1.00 30.97 225 ALA B O 1
ATOM 4146 N N . ALA B 1 205 ? 7.377 40.096 49.910 1.00 26.11 226 ALA B N 1
ATOM 4147 C CA . ALA B 1 205 ? 7.831 40.839 48.757 1.00 23.83 226 ALA B CA 1
ATOM 4148 C C . ALA B 1 205 ? 9.283 40.506 48.407 1.00 26.17 226 ALA B C 1
ATOM 4149 O O . ALA B 1 205 ? 9.670 40.299 47.233 1.00 26.93 226 ALA B O 1
ATOM 4151 N N . GLY B 1 206 ? 10.105 40.460 49.432 1.00 22.42 227 GLY B N 1
ATOM 4152 C CA . GLY B 1 206 ? 11.495 40.128 49.221 1.00 21.91 227 GLY B CA 1
ATOM 4153 C C . GLY B 1 206 ? 12.239 40.222 50.514 1.00 20.75 227 GLY B C 1
ATOM 4154 O O . GLY B 1 206 ? 11.632 40.266 51.596 1.00 20.75 227 GLY B O 1
ATOM 4155 N N . TRP B 1 207 ? 13.566 40.216 50.410 1.00 24.04 228 TRP B N 1
ATOM 4156 C CA . TRP B 1 207 ? 14.412 40.326 51.588 1.00 23.87 228 TRP B CA 1
ATOM 4157 C C . TRP B 1 207 ? 15.501 41.374 51.393 1.00 23.19 228 TRP B C 1
ATOM 4158 O O . TRP B 1 207 ? 15.717 41.845 50.265 1.00 23.51 228 TRP B O 1
ATOM 4169 N N . ASP B 1 208 ? 16.090 41.759 52.518 1.00 22.68 229 ASP B N 1
ATOM 4170 C CA . ASP B 1 208 ? 17.280 42.579 52.617 1.00 23.32 229 ASP B CA 1
ATOM 4171 C C . ASP B 1 208 ? 18.246 41.874 53.558 1.00 23.78 229 ASP B C 1
ATOM 4172 O O . ASP B 1 208 ? 17.941 41.615 54.716 1.00 21.82 229 ASP B O 1
ATOM 4177 N N . TRP B 1 209 ? 19.421 41.578 53.037 1.00 23.99 230 TRP B N 1
ATOM 4178 C CA . TRP B 1 209 ? 20.450 40.817 53.725 1.00 23.59 230 TRP B CA 1
ATOM 4179 C C . TRP B 1 209 ? 21.774 41.535 53.671 1.00 22.75 230 TRP B C 1
ATOM 4180 O O . TRP B 1 209 ? 22.103 42.118 52.637 1.00 20.64 230 TRP B O 1
ATOM 4191 N N . ILE B 1 210 ? 22.522 41.474 54.765 1.00 21.76 231 ILE B N 1
ATOM 4192 C CA . ILE B 1 210 ? 23.873 42.045 54.846 1.00 21.70 231 ILE B CA 1
ATOM 4193 C C . ILE B 1 210 ? 24.753 41.083 55.608 1.00 21.25 231 ILE B C 1
ATOM 4194 O O . ILE B 1 210 ? 24.308 40.410 56.550 1.00 24.01 231 ILE B O 1
ATOM 4199 N N . SER B 1 211 ? 26.025 41.047 55.254 1.00 24.29 232 SER B N 1
ATOM 4200 C CA . SER B 1 211 ? 27.031 40.503 56.165 1.00 19.04 232 SER B CA 1
ATOM 4201 C C . SER B 1 211 ? 28.204 41.407 56.136 1.00 20.00 232 SER B C 1
ATOM 4202 O O . SER B 1 211 ? 28.476 42.088 55.112 1.00 23.42 232 SER B O 1
ATOM 4205 N N . ALA B 1 212 ? 28.933 41.414 57.256 1.00 19.55 233 ALA B N 1
ATOM 4206 C CA . ALA B 1 212 ? 30.132 42.249 57.374 1.00 18.83 233 ALA B CA 1
ATOM 4207 C C . ALA B 1 212 ? 31.281 41.495 58.007 1.00 20.11 233 ALA B C 1
ATOM 4208 O O . ALA B 1 212 ? 31.141 40.912 59.096 1.00 19.92 233 ALA B O 1
ATOM 4210 N N . ASN B 1 213 ? 32.418 41.548 57.333 1.00 19.74 234 ASN B N 1
ATOM 4211 C CA . ASN B 1 213 ? 33.707 41.213 57.939 1.00 21.04 234 ASN B CA 1
ATOM 4212 C C . ASN B 1 213 ? 34.203 42.473 58.625 1.00 21.05 234 ASN B C 1
ATOM 4213 O O . ASN B 1 213 ? 34.477 43.465 57.965 1.00 21.83 234 ASN B O 1
ATOM 4218 N N . LEU B 1 214 ? 34.251 42.456 59.946 1.00 22.08 235 LEU B N 1
ATOM 4219 C CA . LEU B 1 214 ? 34.616 43.679 60.672 1.00 24.61 235 LEU B CA 1
ATOM 4220 C C . LEU B 1 214 ? 36.107 43.620 60.986 1.00 23.98 235 LEU B C 1
ATOM 4221 O O . LEU B 1 214 ? 36.685 42.552 61.200 1.00 25.20 235 LEU B O 1
ATOM 4226 N N . ASP B 1 215 ? 36.708 44.789 61.026 1.00 28.14 236 ASP B N 1
ATOM 4227 C CA . ASP B 1 215 ? 38.157 44.935 61.013 1.00 28.15 236 ASP B CA 1
ATOM 4228 C C . ASP B 1 215 ? 38.726 44.280 62.245 1.00 27.12 236 ASP B C 1
ATOM 4229 O O . ASP B 1 215 ? 39.846 43.809 62.229 1.00 26.57 236 ASP B O 1
ATOM 4234 N N . ASP B 1 216 ? 37.990 44.265 63.352 1.00 27.81 237 ASP B N 1
ATOM 4235 C CA . ASP B 1 216 ? 38.574 43.665 64.593 1.00 27.28 237 ASP B CA 1
ATOM 4236 C C . ASP B 1 216 ? 38.434 42.156 64.693 1.00 26.50 237 ASP B C 1
ATOM 4237 O O . ASP B 1 216 ? 38.839 41.569 65.673 1.00 27.17 237 ASP B O 1
ATOM 4242 N N . GLY B 1 217 ? 37.889 41.529 63.663 1.00 25.88 238 GLY B N 1
ATOM 4243 C CA . GLY B 1 217 ? 37.703 40.075 63.612 1.00 27.29 238 GLY B CA 1
ATOM 4244 C C . GLY B 1 217 ? 36.265 39.655 63.900 1.00 27.11 238 GLY B C 1
ATOM 4245 O O . GLY B 1 217 ? 35.965 38.456 63.876 1.00 25.34 238 GLY B O 1
ATOM 4246 N N . SER B 1 218 ? 35.405 40.630 64.210 1.00 25.41 239 SER B N 1
ATOM 4247 C CA . SER B 1 218 ? 34.007 40.373 64.451 1.00 26.95 239 SER B CA 1
ATOM 4248 C C . SER B 1 218 ? 33.324 40.090 63.086 1.00 24.61 239 SER B C 1
ATOM 4249 O O . SER B 1 218 ? 33.854 40.378 62.008 1.00 22.35 239 SER B O 1
ATOM 4252 N N . ALA B 1 219 ? 32.167 39.478 63.172 1.00 19.99 240 ALA B N 1
ATOM 4253 C CA . ALA B 1 219 ? 31.424 39.063 61.977 1.00 21.01 240 ALA B CA 1
ATOM 4254 C C . ALA B 1 219 ? 29.962 39.370 62.248 1.00 19.78 240 ALA B C 1
ATOM 4255 O O . ALA B 1 219 ? 29.409 38.886 63.241 1.00 21.54 240 ALA B O 1
ATOM 4257 N N . LEU B 1 220 ? 29.345 40.143 61.369 1.00 23.02 241 LEU B N 1
ATOM 4258 C CA . LEU B 1 220 ? 27.907 40.472 61.467 1.00 23.17 241 LEU B CA 1
ATOM 4259 C C . LEU B 1 220 ? 27.115 39.910 60.315 1.00 24.53 241 LEU B C 1
ATOM 4260 O O . LEU B 1 220 ? 27.545 39.992 59.156 1.00 23.79 241 LEU B O 1
ATOM 4273 N N . ALA B 1 222 ? 22.803 40.001 59.164 1.00 21.43 243 ALA B N 1
ATOM 4274 C CA . ALA B 1 222 ? 21.459 40.444 59.479 1.00 21.25 243 ALA B CA 1
ATOM 4275 C C . ALA B 1 222 ? 20.567 40.359 58.273 1.00 20.70 243 ALA B C 1
ATOM 4276 O O . ALA B 1 222 ? 21.040 40.422 57.119 1.00 21.45 243 ALA B O 1
ATOM 4278 N N . PHE B 1 223 ? 19.283 40.164 58.516 1.00 21.70 244 PHE B N 1
ATOM 4279 C CA . PHE B 1 223 ? 18.317 40.310 57.442 1.00 18.31 244 PHE B CA 1
ATOM 4280 C C . PHE B 1 223 ? 16.940 40.698 57.883 1.00 20.49 244 PHE B C 1
ATOM 4281 O O . PHE B 1 223 ? 16.623 40.623 59.050 1.00 18.32 244 PHE B O 1
ATOM 4289 N N . GLN B 1 224 ? 16.106 41.101 56.911 1.00 20.93 245 GLN B N 1
ATOM 4290 C CA . GLN B 1 224 ? 14.676 41.328 57.167 1.00 21.43 245 GLN B CA 1
ATOM 4291 C C . GLN B 1 224 ? 13.928 40.796 55.980 1.00 21.18 245 GLN B C 1
ATOM 4292 O O . GLN B 1 224 ? 14.450 40.718 54.841 1.00 19.99 245 GLN B O 1
ATOM 4298 N N . ILE B 1 225 ? 12.712 40.383 56.264 1.00 23.10 246 ILE B N 1
ATOM 4299 C CA . ILE B 1 225 ? 11.828 39.862 55.280 1.00 24.28 246 ILE B CA 1
ATOM 4300 C C . ILE B 1 225 ? 10.671 40.836 55.239 1.00 23.04 246 ILE B C 1
ATOM 4301 O O . ILE B 1 225 ? 9.974 41.049 56.271 1.00 19.69 246 ILE B O 1
ATOM 4306 N N . ARG B 1 226 ? 10.428 41.383 54.042 1.00 23.08 247 ARG B N 1
ATOM 4307 C CA . ARG B 1 226 ? 9.437 42.443 53.862 1.00 23.14 247 ARG B CA 1
ATOM 4308 C C . ARG B 1 226 ? 8.113 41.867 53.365 1.00 20.61 247 ARG B C 1
ATOM 4309 O O . ARG B 1 226 ? 8.081 41.003 52.466 1.00 21.04 247 ARG B O 1
ATOM 4317 N N . GLY B 1 227 ? 7.024 42.350 53.949 1.00 20.24 248 GLY B N 1
ATOM 4318 C CA . GLY B 1 227 ? 5.688 42.022 53.470 1.00 23.01 248 GLY B CA 1
ATOM 4319 C C . GLY B 1 227 ? 5.308 42.802 52.212 1.00 25.27 248 GLY B C 1
ATOM 4320 O O . GLY B 1 227 ? 5.826 43.899 51.945 1.00 26.69 248 GLY B O 1
ATOM 4321 N N . LYS B 1 228 ? 4.402 42.222 51.427 1.00 29.63 249 LYS B N 1
ATOM 4322 C CA . LYS B 1 228 ? 3.797 42.913 50.300 1.00 30.52 249 LYS B CA 1
ATOM 4323 C C . LYS B 1 228 ? 3.041 44.150 50.811 1.00 31.87 249 LYS B C 1
ATOM 4324 O O . LYS B 1 228 ? 2.766 45.091 50.059 1.00 35.57 249 LYS B O 1
ATOM 4330 N N . ASP B 1 229 ? 2.759 44.181 52.109 1.00 31.25 250 ASP B N 1
ATOM 4331 C CA . ASP B 1 229 ? 2.047 45.301 52.727 1.00 31.08 250 ASP B CA 1
ATOM 4332 C C . ASP B 1 229 ? 3.009 46.296 53.390 1.00 32.73 250 ASP B C 1
ATOM 4333 O O . ASP B 1 229 ? 2.587 47.128 54.219 1.00 28.61 250 ASP B O 1
ATOM 4338 N N . ASP B 1 230 ? 4.298 46.148 53.058 1.00 33.11 251 ASP B N 1
ATOM 4339 C CA . ASP B 1 230 ? 5.401 46.948 53.610 1.00 33.46 251 ASP B CA 1
ATOM 4340 C C . ASP B 1 230 ? 5.629 46.776 55.139 1.00 34.02 251 ASP B C 1
ATOM 4341 O O . ASP B 1 230 ? 6.281 47.607 55.777 1.00 36.27 251 ASP B O 1
ATOM 4346 N N . SER B 1 231 ? 5.120 45.678 55.702 1.00 31.65 252 SER B N 1
ATOM 4347 C CA . SER B 1 231 ? 5.448 45.265 57.069 1.00 31.58 252 SER B CA 1
ATOM 4348 C C . SER B 1 231 ? 6.772 44.475 57.109 1.00 28.50 252 SER B C 1
ATOM 4349 O O . SER B 1 231 ? 7.242 43.956 56.106 1.00 30.17 252 SER B O 1
ATOM 4352 N N . LYS B 1 232 ? 7.355 44.408 58.289 1.00 25.70 253 LYS B N 1
ATOM 4353 C CA . LYS B 1 232 ? 8.453 43.552 58.588 1.00 25.24 253 LYS B CA 1
ATOM 4354 C C . LYS B 1 232 ? 7.850 42.201 58.988 1.00 23.36 253 LYS B C 1
ATOM 4355 O O . LYS B 1 232 ? 7.201 42.068 60.039 1.00 26.25 253 LYS B O 1
ATOM 4361 N N . ILE B 1 233 ? 7.975 41.216 58.119 1.00 18.68 254 ILE B N 1
ATOM 4362 C CA . ILE B 1 233 ? 7.464 39.882 58.383 1.00 22.66 254 ILE B CA 1
ATOM 4363 C C . ILE B 1 233 ? 8.372 39.190 59.372 1.00 19.95 254 ILE B C 1
ATOM 4364 O O . ILE B 1 233 ? 7.911 38.428 60.181 1.00 22.46 254 ILE B O 1
ATOM 4369 N N . TRP B 1 234 ? 9.678 39.411 59.259 1.00 20.00 255 TRP B N 1
ATOM 4370 C CA . TRP B 1 234 ? 10.645 38.766 60.167 1.00 20.18 255 TRP B CA 1
ATOM 4371 C C . TRP B 1 234 ? 11.917 39.552 60.060 1.00 22.78 255 TRP B C 1
ATOM 4372 O O . TRP B 1 234 ? 12.117 40.327 59.106 1.00 22.60 255 TRP B O 1
ATOM 4383 N N . ALA B 1 235 ? 12.781 39.402 61.050 1.00 22.43 256 ALA B N 1
ATOM 4384 C CA . ALA B 1 235 ? 14.125 39.988 60.958 1.00 21.92 256 ALA B CA 1
ATOM 4385 C C . ALA B 1 235 ? 15.012 39.213 61.907 1.00 20.53 256 ALA B C 1
ATOM 4386 O O . ALA B 1 235 ? 14.533 38.594 62.844 1.00 19.24 256 ALA B O 1
ATOM 4388 N N . TYR B 1 236 ? 16.289 39.275 61.651 1.00 21.47 257 TYR B N 1
ATOM 4389 C CA . TYR B 1 236 ? 17.293 38.556 62.418 1.00 21.18 257 TYR B CA 1
ATOM 4390 C C . TYR B 1 236 ? 18.594 39.229 62.298 1.00 22.11 257 TYR B C 1
ATOM 4391 O O . TYR B 1 236 ? 18.878 39.779 61.238 1.00 21.09 257 TYR B O 1
ATOM 4400 N N . ALA B 1 237 ? 19.400 39.145 63.366 1.00 24.45 258 ALA B N 1
ATOM 4401 C CA . ALA B 1 237 ? 20.819 39.450 63.291 1.00 25.21 258 ALA B CA 1
ATOM 4402 C C . ALA B 1 237 ? 21.685 38.614 64.264 1.00 23.24 258 ALA B C 1
ATOM 4403 O O . ALA B 1 237 ? 21.253 38.129 65.321 1.00 19.32 258 ALA B O 1
ATOM 4405 N N . ALA B 1 238 ? 22.935 38.488 63.896 1.00 21.43 259 ALA B N 1
ATOM 4406 C CA . ALA B 1 238 ? 23.895 37.862 64.778 1.00 20.94 259 ALA B CA 1
ATOM 4407 C C . ALA B 1 238 ? 25.236 38.568 64.673 1.00 20.93 259 ALA B C 1
ATOM 4408 O O . ALA B 1 238 ? 25.676 38.904 63.600 1.00 22.82 259 ALA B O 1
ATOM 4410 N N . LEU B 1 239 ? 25.866 38.835 65.815 1.00 22.45 260 LEU B N 1
ATOM 4411 C CA . LEU B 1 239 ? 27.176 39.454 65.832 1.00 23.00 260 LEU B CA 1
ATOM 4412 C C . LEU B 1 239 ? 28.075 38.566 66.683 1.00 24.15 260 LEU B C 1
ATOM 4413 O O . LEU B 1 239 ? 27.831 38.397 67.877 1.00 20.92 260 LEU B O 1
ATOM 4418 N N . ARG B 1 240 ? 29.080 37.977 66.051 1.00 21.29 261 ARG B N 1
ATOM 4419 C CA . ARG B 1 240 ? 30.140 37.315 66.771 1.00 23.18 261 ARG B CA 1
ATOM 4420 C C . ARG B 1 240 ? 31.277 38.311 67.005 1.00 23.96 261 ARG B C 1
ATOM 4421 O O . ARG B 1 240 ? 31.863 38.840 66.058 1.00 20.06 261 ARG B O 1
ATOM 4429 N N . ASP B 1 241 ? 31.626 38.526 68.255 1.00 24.72 262 ASP B N 1
ATOM 4430 C CA . ASP B 1 241 ? 32.662 39.471 68.563 1.00 24.37 262 ASP B CA 1
ATOM 4431 C C . ASP B 1 241 ? 34.052 38.867 68.311 1.00 25.61 262 ASP B C 1
ATOM 4432 O O . ASP B 1 241 ? 34.182 37.709 67.942 1.00 23.62 262 ASP B O 1
ATOM 4437 N N . ALA B 1 242 ? 35.085 39.673 68.499 1.00 29.97 263 ALA B N 1
ATOM 4438 C CA . ALA B 1 242 ? 36.474 39.223 68.262 1.00 31.36 263 ALA B CA 1
ATOM 4439 C C . ALA B 1 242 ? 36.878 38.092 69.222 1.00 31.12 263 ALA B C 1
ATOM 4440 O O . ALA B 1 242 ? 37.756 37.330 68.893 1.00 30.54 263 ALA B O 1
ATOM 4442 N N . SER B 1 243 ? 36.225 37.983 70.379 1.00 30.11 264 SER B N 1
ATOM 4443 C CA . SER B 1 243 ? 36.391 36.845 71.287 1.00 28.43 264 SER B CA 1
ATOM 4444 C C . SER B 1 243 ? 35.694 35.555 70.850 1.00 28.50 264 SER B C 1
ATOM 4445 O O . SER B 1 243 ? 35.805 34.532 71.511 1.00 27.42 264 SER B O 1
ATOM 4448 N N . GLY B 1 244 ? 34.881 35.584 69.813 1.00 27.79 265 GLY B N 1
ATOM 4449 C CA . GLY B 1 244 ? 34.219 34.358 69.446 1.00 26.43 265 GLY B CA 1
ATOM 4450 C C . GLY B 1 244 ? 32.844 34.180 70.065 1.00 27.85 265 GLY B C 1
ATOM 4451 O O . GLY B 1 244 ? 32.214 33.166 69.767 1.00 30.49 265 GLY B O 1
ATOM 4452 N N . HIS B 1 245 ? 32.374 35.137 70.889 1.00 24.67 266 HIS B N 1
ATOM 4453 C CA . HIS B 1 245 ? 31.010 35.100 71.473 1.00 27.89 266 HIS B CA 1
ATOM 4454 C C . HIS B 1 245 ? 29.968 35.649 70.514 1.00 27.26 266 HIS B C 1
ATOM 4455 O O . HIS B 1 245 ? 30.088 36.778 70.042 1.00 24.07 266 HIS B O 1
ATOM 4462 N N . THR B 1 246 ? 28.935 34.866 70.253 1.00 26.24 267 THR B N 1
ATOM 4463 C CA . THR B 1 246 ? 27.884 35.292 69.369 1.00 26.64 267 THR B CA 1
ATOM 4464 C C . THR B 1 246 ? 26.699 35.836 70.160 1.00 26.96 267 THR B C 1
ATOM 4465 O O . THR B 1 246 ? 26.219 35.196 71.105 1.00 23.15 267 THR B O 1
ATOM 4469 N N . ARG B 1 247 ? 26.250 37.026 69.743 1.00 25.01 268 ARG B N 1
ATOM 4470 C CA . ARG B 1 247 ? 25.053 37.682 70.249 1.00 24.04 268 ARG B CA 1
ATOM 4471 C C . ARG B 1 247 ? 23.989 37.639 69.177 1.00 23.08 268 ARG B C 1
ATOM 4472 O O . ARG B 1 247 ? 24.241 38.070 68.052 1.00 19.55 268 ARG B O 1
ATOM 4480 N N . LEU B 1 248 ? 22.821 37.089 69.517 1.00 23.99 269 LEU B N 1
ATOM 4481 C CA . LEU B 1 248 ? 21.669 37.010 68.604 1.00 25.08 269 LEU B CA 1
ATOM 4482 C C . LEU B 1 248 ? 20.593 38.045 68.931 1.00 25.77 269 LEU B C 1
ATOM 4483 O O . LEU B 1 248 ? 20.366 38.396 70.106 1.00 21.24 269 LEU B O 1
ATOM 4488 N N . PHE B 1 249 ? 19.888 38.462 67.876 1.00 25.88 270 PHE B N 1
ATOM 4489 C CA . PHE B 1 249 ? 18.844 39.458 67.956 1.00 25.60 270 PHE B CA 1
ATOM 4490 C C . PHE B 1 249 ? 17.517 38.933 67.447 1.00 26.14 270 PHE B C 1
ATOM 4491 O O . PHE B 1 249 ? 17.442 38.276 66.401 1.00 23.02 270 PHE B O 1
ATOM 4499 N N . THR B 1 250 ? 16.468 39.231 68.209 1.00 25.58 271 THR B N 1
ATOM 4500 C CA . THR B 1 250 ? 15.098 38.857 67.854 1.00 25.48 271 THR B CA 1
ATOM 4501 C C . THR B 1 250 ? 14.599 39.755 66.724 1.00 25.50 271 THR B C 1
ATOM 4502 O O . THR B 1 250 ? 15.254 40.736 66.384 1.00 23.27 271 THR B O 1
ATOM 4506 N N . PRO B 1 251 ? 13.450 39.415 66.114 1.00 24.53 272 PRO B N 1
ATOM 4507 C CA . PRO B 1 251 ? 12.912 40.314 65.101 1.00 24.23 272 PRO B CA 1
ATOM 4508 C C . PRO B 1 251 ? 12.616 41.723 65.571 1.00 25.28 272 PRO B C 1
ATOM 4509 O O . PRO B 1 251 ? 12.922 42.682 64.851 1.00 26.69 272 PRO B O 1
ATOM 4513 N N . ASP B 1 252 ? 12.036 41.874 66.754 1.00 25.28 273 ASP B N 1
ATOM 4514 C CA . ASP B 1 252 ? 11.780 43.217 67.275 1.00 27.96 273 ASP B CA 1
ATOM 4515 C C . ASP B 1 252 ? 13.039 44.065 67.564 1.00 30.25 273 ASP B C 1
ATOM 4516 O O . ASP B 1 252 ? 12.925 45.294 67.631 1.00 27.62 273 ASP B O 1
ATOM 4521 N N . GLN B 1 253 ? 14.213 43.431 67.713 1.00 27.08 274 GLN B N 1
ATOM 4522 C CA . GLN B 1 253 ? 15.475 44.151 67.940 1.00 25.36 274 GLN B CA 1
ATOM 4523 C C . GLN B 1 253 ? 16.221 44.541 66.647 1.00 25.64 274 GLN B C 1
ATOM 4524 O O . GLN B 1 253 ? 17.311 45.179 66.717 1.00 24.64 274 GLN B O 1
ATOM 4530 N N . VAL B 1 254 ? 15.664 44.187 65.489 1.00 19.58 275 VAL B N 1
ATOM 4531 C CA . VAL B 1 254 ? 16.356 44.430 64.210 1.00 21.84 275 VAL B CA 1
ATOM 4532 C C . VAL B 1 254 ? 15.474 45.243 63.297 1.00 22.51 275 VAL B C 1
ATOM 4533 O O . VAL B 1 254 ? 14.304 44.924 63.100 1.00 26.56 275 VAL B O 1
ATOM 4537 N N . SER B 1 255 ? 16.029 46.309 62.763 1.00 24.82 276 SER B N 1
ATOM 4538 C CA . SER B 1 255 ? 15.271 47.202 61.884 1.00 24.17 276 SER B CA 1
ATOM 4539 C C . SER B 1 255 ? 16.141 47.891 60.872 1.00 20.45 276 SER B C 1
ATOM 4540 O O . SER B 1 255 ? 17.277 48.308 61.145 1.00 23.12 276 SER B O 1
ATOM 4543 N N . PHE B 1 256 ? 15.571 48.099 59.709 1.00 22.92 277 PHE B N 1
ATOM 4544 C CA . PHE B 1 256 ? 16.307 48.668 58.564 1.00 21.34 277 PHE B CA 1
ATOM 4545 C C . PHE B 1 256 ? 15.707 50.033 58.269 1.00 21.06 277 PHE B C 1
ATOM 4546 O O . PHE B 1 256 ? 14.489 50.185 58.305 1.00 25.48 277 PHE B O 1
ATOM 4554 N N . HIS B 1 257 ? 16.537 51.028 57.968 1.00 23.48 278 HIS B N 1
ATOM 4555 C CA . HIS B 1 257 ? 16.070 52.404 57.799 1.00 21.20 278 HIS B CA 1
ATOM 4556 C C . HIS B 1 257 ? 16.793 53.070 56.638 1.00 21.65 278 HIS B C 1
ATOM 4557 O O . HIS B 1 257 ? 17.849 53.642 56.849 1.00 22.73 278 HIS B O 1
ATOM 4564 N N . PRO B 1 258 ? 16.235 52.999 55.406 1.00 23.12 279 PRO B N 1
ATOM 4565 C CA . PRO B 1 258 ? 16.823 53.648 54.247 1.00 25.02 279 PRO B CA 1
ATOM 4566 C C . PRO B 1 258 ? 17.256 55.089 54.443 1.00 24.34 279 PRO B C 1
ATOM 4567 O O . PRO B 1 258 ? 16.524 55.850 55.046 1.00 23.25 279 PRO B O 1
ATOM 4571 N N . ILE B 1 259 ? 18.420 55.433 53.879 1.00 23.81 280 ILE B N 1
ATOM 4572 C CA . ILE B 1 259 ? 18.886 56.795 53.796 1.00 26.31 280 ILE B CA 1
ATOM 4573 C C . ILE B 1 259 ? 18.663 57.413 52.431 1.00 25.08 280 ILE B C 1
ATOM 4574 O O . ILE B 1 259 ? 18.207 58.546 52.322 1.00 21.42 280 ILE B O 1
ATOM 4579 N N . ARG B 1 260 ? 19.040 56.655 51.406 1.00 26.50 281 ARG B N 1
ATOM 4580 C CA . ARG B 1 260 ? 18.991 57.079 50.028 1.00 25.66 281 ARG B CA 1
ATOM 4581 C C . ARG 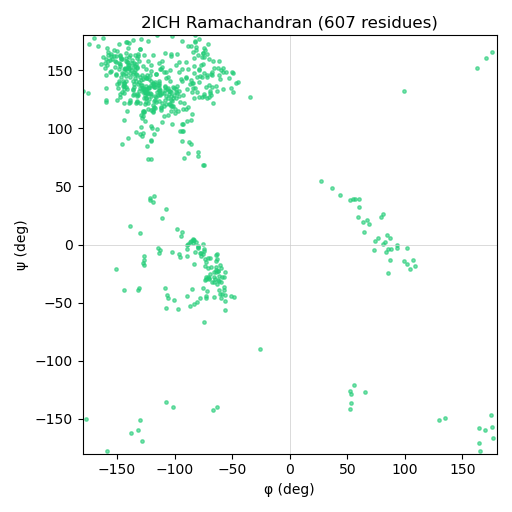B 1 260 ? 18.646 55.867 49.143 1.00 27.72 281 ARG B C 1
ATOM 4582 O O . ARG B 1 260 ? 19.032 54.720 49.396 1.00 24.68 281 ARG B O 1
ATOM 4590 N N . THR B 1 261 ? 17.939 56.163 48.072 1.00 27.12 282 THR B N 1
ATOM 4591 C CA . THR B 1 261 ? 17.315 55.175 47.269 1.00 28.53 282 THR B CA 1
ATOM 4592 C C . THR B 1 261 ? 17.832 55.469 45.862 1.00 29.06 282 THR B C 1
ATOM 4593 O O . THR B 1 261 ? 18.090 56.624 45.518 1.00 29.89 282 THR B O 1
ATOM 4597 N N . TRP B 1 262 ? 18.045 54.420 45.088 1.00 27.34 283 TRP B N 1
ATOM 4598 C CA . TRP B 1 262 ? 18.566 54.510 43.730 1.00 26.30 283 TRP B CA 1
ATOM 4599 C C . TRP B 1 262 ? 17.613 53.749 42.815 1.00 24.36 283 TRP B C 1
ATOM 4600 O O . TRP B 1 262 ? 17.254 52.632 43.117 1.00 26.22 283 TRP B O 1
ATOM 4611 N N . ARG B 1 263 ? 17.214 54.360 41.704 1.00 25.50 284 ARG B N 1
ATOM 4612 C CA . ARG B 1 263 ? 16.294 53.746 40.737 1.00 24.87 284 ARG B CA 1
ATOM 4613 C C . ARG B 1 263 ? 17.039 53.137 39.518 1.00 26.32 284 ARG B C 1
ATOM 4614 O O . ARG B 1 263 ? 17.934 53.770 38.942 1.00 24.53 284 ARG B O 1
ATOM 4622 N N . SER B 1 264 ? 16.650 51.912 39.152 1.00 25.59 285 SER B N 1
ATOM 4623 C CA . SER B 1 264 ? 17.207 51.227 37.978 1.00 25.20 285 SER B CA 1
ATOM 4624 C C . SER B 1 264 ? 16.387 51.616 36.772 1.00 25.15 285 SER B C 1
ATOM 4625 O O . SER B 1 264 ? 15.182 51.360 36.731 1.00 24.34 285 SER B O 1
ATOM 4628 N N . ALA B 1 265 ? 17.042 52.248 35.810 1.00 25.85 286 ALA B N 1
ATOM 4629 C CA . ALA B 1 265 ? 16.450 52.592 34.537 1.00 27.54 286 ALA B CA 1
ATOM 4630 C C . ALA B 1 265 ? 16.090 51.336 33.751 1.00 30.79 286 ALA B C 1
ATOM 4631 O O . ALA B 1 265 ? 15.132 51.351 32.962 1.00 34.21 286 ALA B O 1
ATOM 4633 N N . ARG B 1 266 ? 16.847 50.256 33.977 1.00 31.10 287 ARG B N 1
ATOM 4634 C CA . ARG B 1 266 ? 16.642 49.000 33.269 1.00 31.15 287 ARG B CA 1
ATOM 4635 C C . ARG B 1 266 ? 15.382 48.267 33.719 1.00 28.84 287 ARG B C 1
ATOM 4636 O O . ARG B 1 266 ? 14.620 47.844 32.895 1.00 28.24 287 ARG B O 1
ATOM 4644 N N . THR B 1 267 ? 15.140 48.145 35.010 1.00 29.17 288 THR B N 1
ATOM 4645 C CA . THR B 1 267 ? 13.965 47.387 35.536 1.00 27.76 288 THR B CA 1
ATOM 4646 C C . THR B 1 267 ? 12.905 48.225 36.233 1.00 28.88 288 THR B C 1
ATOM 4647 O O . THR B 1 267 ? 11.873 47.695 36.649 1.00 30.87 288 THR B O 1
ATOM 4651 N N . GLN B 1 268 ? 13.171 49.519 36.384 1.00 29.48 289 GLN B N 1
ATOM 4652 C CA . GLN B 1 268 ? 12.335 50.406 37.185 1.00 30.29 289 GLN B CA 1
ATOM 4653 C C . GLN B 1 268 ? 12.436 50.232 38.704 1.00 27.05 289 GLN B C 1
ATOM 4654 O O . GLN B 1 268 ? 11.813 50.980 39.433 1.00 29.30 289 GLN B O 1
ATOM 4660 N N . ALA B 1 269 ? 13.184 49.257 39.197 1.00 27.18 290 ALA B N 1
ATOM 4661 C CA . ALA B 1 269 ? 13.237 49.003 40.640 1.00 27.13 290 ALA B CA 1
ATOM 4662 C C . ALA B 1 269 ? 13.915 50.127 41.456 1.00 25.23 290 ALA B C 1
ATOM 4663 O O . ALA B 1 269 ? 14.858 50.763 40.997 1.00 26.45 290 ALA B O 1
ATOM 4665 N N . VAL B 1 270 ? 13.425 50.355 42.682 1.00 26.17 291 VAL B N 1
ATOM 4666 C CA . VAL B 1 270 ? 13.971 51.402 43.556 1.00 24.03 291 VAL B CA 1
ATOM 4667 C C . VAL B 1 270 ? 14.508 50.769 44.817 1.00 24.36 291 VAL B C 1
ATOM 4668 O O . VAL B 1 270 ? 13.759 50.117 45.565 1.00 24.40 291 VAL B O 1
ATOM 4672 N N . TYR B 1 271 ? 15.805 50.956 45.049 1.00 21.11 292 TYR B N 1
ATOM 4673 C CA . TYR B 1 271 ? 16.542 50.162 46.013 1.00 22.58 292 TYR B CA 1
ATOM 4674 C C . TYR B 1 271 ? 17.119 51.101 47.059 1.00 24.65 292 TYR B C 1
ATOM 4675 O O . TYR B 1 271 ? 17.646 52.146 46.706 1.00 23.97 292 TYR B O 1
ATOM 4684 N N . PRO B 1 272 ? 17.041 50.727 48.338 1.00 23.43 293 PRO B N 1
ATOM 4685 C CA . PRO B 1 272 ? 17.710 51.477 49.402 1.00 23.47 293 PRO B CA 1
ATOM 4686 C C . PRO B 1 272 ? 19.181 51.130 49.446 1.00 23.06 293 PRO B C 1
ATOM 4687 O O . PRO B 1 272 ? 19.611 50.344 50.304 1.00 19.46 293 PRO B O 1
ATOM 4691 N N . VAL B 1 273 ? 19.949 51.724 48.543 1.00 25.30 294 VAL B N 1
ATOM 4692 C CA . VAL B 1 273 ? 21.362 51.383 48.390 1.00 22.56 294 VAL B CA 1
ATOM 4693 C C . VAL B 1 273 ? 22.234 51.878 49.564 1.00 23.59 294 VAL B C 1
ATOM 4694 O O . VAL B 1 273 ? 23.337 51.371 49.793 1.00 20.65 294 VAL B O 1
ATOM 4698 N N . ALA B 1 274 ? 21.711 52.862 50.295 1.00 22.70 295 ALA B N 1
ATOM 4699 C CA . ALA B 1 274 ? 22.307 53.371 51.516 1.00 21.95 295 ALA B CA 1
ATOM 4700 C C . ALA B 1 274 ? 21.248 53.294 52.578 1.00 23.82 295 ALA B C 1
ATOM 4701 O O . ALA B 1 274 ? 20.107 53.772 52.375 1.00 23.24 295 ALA B O 1
ATOM 4703 N N . THR B 1 275 ? 21.607 52.736 53.721 1.00 22.40 296 THR B N 1
ATOM 4704 C CA . THR B 1 275 ? 20.640 52.469 54.754 1.00 23.99 296 THR B CA 1
ATOM 4705 C C . THR B 1 275 ? 21.313 52.324 56.114 1.00 25.57 296 THR B C 1
ATOM 4706 O O . THR B 1 275 ? 22.530 52.201 56.208 1.00 22.31 296 THR B O 1
ATOM 4710 N N . ARG B 1 276 ? 20.502 52.309 57.160 1.00 23.42 297 ARG B N 1
ATOM 4711 C CA . ARG B 1 276 ? 20.977 51.988 58.511 1.00 24.99 297 ARG B CA 1
ATOM 4712 C C . ARG B 1 276 ? 20.252 50.788 59.060 1.00 25.85 297 ARG B C 1
ATOM 4713 O O . ARG B 1 276 ? 19.051 50.636 58.842 1.00 27.59 297 ARG B O 1
ATOM 4721 N N . VAL B 1 277 ? 20.988 49.934 59.757 1.00 23.63 298 VAL B N 1
ATOM 4722 C CA . VAL B 1 277 ? 20.438 48.776 60.382 1.00 23.63 298 VAL B CA 1
ATOM 4723 C C . VAL B 1 277 ? 20.721 48.884 61.875 1.00 22.17 298 VAL B C 1
ATOM 4724 O O . VAL B 1 277 ? 21.867 49.136 62.279 1.00 23.00 298 VAL B O 1
ATOM 4728 N N . LEU B 1 278 ? 19.686 48.702 62.678 1.00 24.34 299 LEU B N 1
ATOM 4729 C CA . LEU B 1 278 ? 19.799 48.649 64.116 1.00 25.03 299 LEU B CA 1
ATOM 4730 C C . LEU B 1 278 ? 19.653 47.210 64.557 1.00 26.44 299 LEU B C 1
ATOM 4731 O O . LEU B 1 278 ? 18.717 46.512 64.146 1.00 27.50 299 LEU B O 1
ATOM 4736 N N . THR B 1 279 ? 20.613 46.780 65.367 1.00 26.78 300 THR B N 1
ATOM 4737 C CA . THR B 1 279 ? 20.614 45.494 66.051 1.00 22.75 300 THR B CA 1
ATOM 4738 C C . THR B 1 279 ? 20.682 45.891 67.502 1.00 23.10 300 THR B C 1
ATOM 4739 O O . THR B 1 279 ? 21.748 46.255 68.005 1.00 20.74 300 THR B O 1
ATOM 4743 N N . GLY B 1 280 ? 19.544 45.838 68.181 1.00 21.98 301 GLY B N 1
ATOM 4744 C CA . GLY B 1 280 ? 19.427 46.364 69.519 1.00 21.28 301 GLY B CA 1
ATOM 4745 C C . GLY B 1 280 ? 19.896 47.812 69.592 1.00 24.05 301 GLY B C 1
ATOM 4746 O O . GLY B 1 280 ? 19.505 48.661 68.785 1.00 27.38 301 GLY B O 1
ATOM 4747 N N . GLU B 1 281 ? 20.790 48.072 70.535 1.00 24.89 302 GLU B N 1
ATOM 4748 C CA . GLU B 1 281 ? 21.327 49.422 70.777 1.00 28.85 302 GLU B CA 1
ATOM 4749 C C . GLU B 1 281 ? 22.433 49.842 69.793 1.00 26.09 302 GLU B C 1
ATOM 4750 O O . GLU B 1 281 ? 22.922 50.949 69.876 1.00 25.93 302 GLU B O 1
ATOM 4756 N N . THR B 1 282 ? 22.817 48.971 68.869 1.00 26.62 303 THR B N 1
ATOM 4757 C CA . THR B 1 282 ? 23.919 49.270 67.930 1.00 26.66 303 THR B CA 1
ATOM 4758 C C . THR B 1 282 ? 23.368 49.704 66.588 1.00 27.12 303 THR B C 1
ATOM 4759 O O . THR B 1 282 ? 22.479 49.078 66.033 1.00 28.71 303 THR B O 1
ATOM 4763 N N . GLU B 1 283 ? 23.951 50.768 66.058 1.00 27.54 304 GLU B N 1
ATOM 4764 C CA . GLU B 1 283 ? 23.552 51.358 64.822 1.00 27.48 304 GLU B CA 1
ATOM 4765 C C . GLU B 1 283 ? 24.674 51.181 63.765 1.00 27.10 304 GLU B C 1
ATOM 4766 O O . GLU B 1 283 ? 25.827 51.592 63.950 1.00 26.10 304 GLU B O 1
ATOM 4772 N N . TRP B 1 284 ? 24.279 50.562 62.659 1.00 23.62 305 TRP B N 1
ATOM 4773 C CA . TRP B 1 284 ? 25.138 50.248 61.570 1.00 24.14 305 TRP B CA 1
ATOM 4774 C C . TRP B 1 284 ? 24.690 51.073 60.381 1.00 23.79 305 TRP B C 1
ATOM 4775 O O . TRP B 1 284 ? 23.499 51.083 60.020 1.00 28.42 305 TRP B O 1
ATOM 4786 N N . GLN B 1 285 ? 25.645 51.718 59.738 1.00 24.33 306 GLN B N 1
ATOM 4787 C CA . GLN B 1 285 ? 25.383 52.451 58.516 1.00 24.74 306 GLN B CA 1
ATOM 4788 C C . GLN B 1 285 ? 26.097 51.771 57.361 1.00 25.74 306 GLN B C 1
ATOM 4789 O O . GLN B 1 285 ? 27.291 51.435 57.455 1.00 23.92 306 GLN B O 1
ATOM 4795 N N . ILE B 1 286 ? 25.323 51.599 56.276 1.00 25.44 307 ILE B N 1
ATOM 4796 C CA . ILE B 1 286 ? 25.753 50.972 55.015 1.00 23.91 307 ILE B CA 1
ATOM 4797 C C . ILE B 1 286 ? 25.919 51.997 53.885 1.00 23.82 307 ILE B C 1
ATOM 4798 O O . ILE B 1 286 ? 25.012 52.752 53.553 1.00 26.12 307 ILE B O 1
ATOM 4803 N N . THR B 1 287 ? 27.076 51.961 53.271 1.00 24.84 308 THR B N 1
ATOM 4804 C CA . THR B 1 287 ? 27.448 52.836 52.182 1.00 25.66 308 THR B CA 1
ATOM 4805 C C . THR B 1 287 ? 27.816 51.921 51.028 1.00 22.49 308 THR B C 1
ATOM 4806 O O . THR B 1 287 ? 28.687 51.061 51.149 1.00 24.45 308 THR B O 1
ATOM 4810 N N . PRO B 1 288 ? 27.130 52.073 49.900 1.00 22.19 309 PRO B N 1
ATOM 4811 C CA . PRO B 1 288 ? 27.384 51.223 48.782 1.00 21.43 309 PRO B CA 1
ATOM 4812 C C . PRO B 1 288 ? 28.646 51.634 48.043 1.00 25.06 309 PRO B C 1
ATOM 4813 O O . PRO B 1 288 ? 28.965 52.807 48.017 1.00 22.30 309 PRO B O 1
ATOM 4817 N N . LEU B 1 289 ? 29.385 50.660 47.511 1.00 23.78 310 LEU B N 1
ATOM 4818 C CA . LEU B 1 289 ? 30.570 50.934 46.700 1.00 25.90 310 LEU B CA 1
ATOM 4819 C C . LEU B 1 289 ? 30.196 51.761 45.484 1.00 25.23 310 LEU B C 1
ATOM 4820 O O . LEU B 1 289 ? 30.928 52.666 45.091 1.00 23.90 310 LEU B O 1
ATOM 4833 N N . ASP B 1 291 ? 26.152 52.602 43.185 1.00 23.11 312 ASP B N 1
ATOM 4834 C CA . ASP B 1 291 ? 24.679 52.519 43.226 1.00 24.23 312 ASP B CA 1
ATOM 4835 C C . ASP B 1 291 ? 24.129 51.402 42.326 1.00 24.85 312 ASP B C 1
ATOM 4836 O O . ASP B 1 291 ? 23.242 50.656 42.748 1.00 21.33 312 ASP B O 1
ATOM 4841 N N . ASP B 1 292 ? 24.664 51.259 41.109 1.00 21.64 313 ASP B N 1
ATOM 4842 C CA . ASP B 1 292 ? 24.170 50.206 40.199 1.00 22.07 313 ASP B CA 1
ATOM 4843 C C . ASP B 1 292 ? 24.900 48.884 40.413 1.00 23.09 313 ASP B C 1
ATOM 4844 O O . ASP B 1 292 ? 25.947 48.591 39.765 1.00 23.35 313 ASP B O 1
ATOM 4849 N N . GLN B 1 293 ? 24.371 48.087 41.338 1.00 20.61 314 GLN B N 1
ATOM 4850 C CA . GLN B 1 293 ? 24.840 46.725 41.514 1.00 22.16 314 GLN B CA 1
ATOM 4851 C C . GLN B 1 293 ? 23.676 45.743 41.326 1.00 23.32 314 GLN B C 1
ATOM 4852 O O . GLN B 1 293 ? 23.587 44.762 42.012 1.00 23.65 314 GLN B O 1
ATOM 4858 N N . GLU B 1 294 ? 22.821 46.042 40.341 1.00 21.38 315 GLU B N 1
ATOM 4859 C CA . GLU B 1 294 ? 21.637 45.231 40.027 1.00 22.56 315 GLU B CA 1
ATOM 4860 C C . GLU B 1 294 ? 21.985 44.132 39.014 1.00 21.75 315 GLU B C 1
ATOM 4861 O O . GLU B 1 294 ? 22.692 44.384 38.038 1.00 23.50 315 GLU B O 1
ATOM 4867 N N . LEU B 1 295 ? 21.520 42.918 39.310 1.00 22.44 316 LEU B N 1
ATOM 4868 C CA . LEU B 1 295 ? 21.752 41.698 38.524 1.00 25.26 316 LEU B CA 1
ATOM 4869 C C . LEU B 1 295 ? 20.374 41.170 38.176 1.00 26.36 316 LEU B C 1
ATOM 4870 O O . LEU B 1 295 ? 19.549 40.843 39.064 1.00 24.45 316 LEU B O 1
ATOM 4875 N N . ASP B 1 296 ? 20.094 41.147 36.874 1.00 25.52 317 ASP B N 1
ATOM 4876 C CA . ASP B 1 296 ? 18.887 40.565 36.326 1.00 24.86 317 ASP B CA 1
ATOM 4877 C C . ASP B 1 296 ? 19.172 39.171 35.715 1.00 27.19 317 ASP B C 1
ATOM 4878 O O . ASP B 1 296 ? 19.698 39.093 34.611 1.00 23.35 317 ASP B O 1
ATOM 4883 N N . SER B 1 297 ? 18.796 38.091 36.416 1.00 26.32 318 SER B N 1
ATOM 4884 C CA . SER B 1 297 ? 19.000 36.727 35.928 1.00 24.60 318 SER B CA 1
ATOM 4885 C C . SER B 1 297 ? 17.663 36.099 35.494 1.00 23.14 318 SER B C 1
ATOM 4886 O O . SER B 1 297 ? 17.486 34.901 35.611 1.00 23.59 318 SER B O 1
ATOM 4889 N N . ARG B 1 298 ? 16.721 36.908 35.020 1.00 20.62 319 ARG B N 1
ATOM 4890 C CA . ARG B 1 298 ? 15.373 36.402 34.790 1.00 22.56 319 ARG B CA 1
ATOM 4891 C C . ARG B 1 298 ? 15.325 35.417 33.603 1.00 22.57 319 ARG B C 1
ATOM 4892 O O . ARG B 1 298 ? 14.462 34.559 33.572 1.00 23.72 319 ARG B O 1
ATOM 4900 N N . ALA B 1 299 ? 16.222 35.578 32.628 1.00 22.03 320 ALA B N 1
ATOM 4901 C CA . ALA B 1 299 ? 16.278 34.645 31.487 1.00 23.25 320 ALA B CA 1
ATOM 4902 C C . ALA B 1 299 ? 17.129 33.375 31.749 1.00 21.59 320 ALA B C 1
ATOM 4903 O O . ALA B 1 299 ? 17.315 32.558 30.829 1.00 22.11 320 ALA B O 1
ATOM 4905 N N . SER B 1 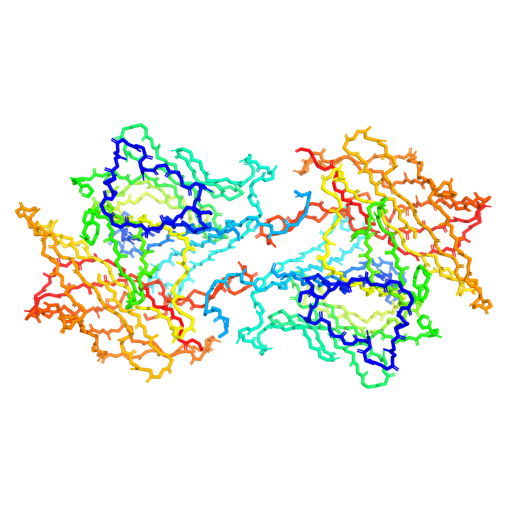300 ? 17.645 33.239 32.963 1.00 18.81 321 SER B N 1
ATOM 4906 C CA . SER B 1 300 ? 18.175 31.982 33.493 1.00 18.22 321 SER B CA 1
ATOM 4907 C C . SER B 1 300 ? 17.357 31.556 34.709 1.00 19.86 321 SER B C 1
ATOM 4908 O O . SER B 1 300 ? 17.927 31.055 35.691 1.00 20.99 321 SER B O 1
ATOM 4911 N N . ALA B 1 301 ? 16.034 31.718 34.593 1.00 19.82 322 ALA B N 1
ATOM 4912 C CA . ALA B 1 301 ? 15.026 31.288 35.597 1.00 24.62 322 ALA B CA 1
ATOM 4913 C C . ALA B 1 301 ? 15.209 31.939 36.996 1.00 23.25 322 ALA B C 1
ATOM 4914 O O . ALA B 1 301 ? 14.744 31.416 37.983 1.00 24.71 322 ALA B O 1
ATOM 4916 N N . GLY B 1 302 ? 15.862 33.106 37.048 1.00 24.01 323 GLY B N 1
ATOM 4917 C CA . GLY B 1 302 ? 16.076 33.787 38.309 1.00 23.68 323 GLY B CA 1
ATOM 4918 C C . GLY B 1 302 ? 15.181 34.982 38.373 1.00 22.52 323 GLY B C 1
ATOM 4919 O O . GLY B 1 302 ? 14.011 34.945 37.973 1.00 27.10 323 GLY B O 1
ATOM 4920 N N . ALA B 1 303 ? 15.750 36.084 38.812 1.00 26.76 324 ALA B N 1
ATOM 4921 C CA . ALA B 1 303 ? 14.960 37.228 39.249 1.00 26.42 324 ALA B CA 1
ATOM 4922 C C . ALA B 1 303 ? 15.878 38.429 39.268 1.00 26.23 324 ALA B C 1
ATOM 4923 O O . ALA B 1 303 ? 17.053 38.302 38.973 1.00 25.15 324 ALA B O 1
ATOM 4925 N N . VAL B 1 304 ? 15.333 39.593 39.605 1.00 25.51 325 VAL B N 1
ATOM 4926 C CA . VAL B 1 304 ? 16.116 40.809 39.653 1.00 25.53 325 VAL B CA 1
ATOM 4927 C C . VAL B 1 304 ? 16.577 41.013 41.082 1.00 25.75 325 VAL B C 1
ATOM 4928 O O . VAL B 1 304 ? 15.752 41.069 42.002 1.00 26.82 325 VAL B O 1
ATOM 4932 N N . TYR B 1 305 ? 17.896 41.099 41.237 1.00 25.43 326 TYR B N 1
ATOM 4933 C CA . TYR B 1 305 ? 18.590 41.249 42.530 1.00 27.59 326 TYR B CA 1
ATOM 4934 C C . TYR B 1 305 ? 19.491 42.460 42.524 1.00 28.16 326 TYR B C 1
ATOM 4935 O O . TYR B 1 305 ? 20.002 42.848 41.486 1.00 28.45 326 TYR B O 1
ATOM 4944 N N . TRP B 1 306 ? 19.689 43.052 43.703 1.00 24.84 327 TRP B N 1
ATOM 4945 C CA . TRP B 1 306 ? 20.783 43.953 43.953 1.00 22.75 327 TRP B CA 1
ATOM 4946 C C . TRP B 1 306 ? 21.841 43.182 44.764 1.00 23.22 327 TRP B C 1
ATOM 4947 O O . TRP B 1 306 ? 21.567 42.663 45.852 1.00 23.08 327 TRP B O 1
ATOM 4958 N N . GLU B 1 307 ? 23.038 43.065 44.185 1.00 22.22 328 GLU B N 1
ATOM 4959 C CA . GLU B 1 307 ? 24.132 42.284 44.793 1.00 22.58 328 GLU B CA 1
ATOM 4960 C C . GLU B 1 307 ? 25.296 43.188 44.941 1.00 24.34 328 GLU B C 1
ATOM 4961 O O . GLU B 1 307 ? 26.186 43.224 44.063 1.00 24.61 328 GLU B O 1
ATOM 4967 N N . GLY B 1 308 ? 25.335 43.942 46.035 1.00 19.89 329 GLY B N 1
ATOM 4968 C CA . GLY B 1 308 ? 26.287 45.010 46.090 1.00 20.85 329 GLY B CA 1
ATOM 4969 C C . GLY B 1 308 ? 27.269 44.976 47.230 1.00 20.71 329 GLY B C 1
ATOM 4970 O O . GLY B 1 308 ? 26.932 44.735 48.376 1.00 23.61 329 GLY B O 1
ATOM 4971 N N . ALA B 1 309 ? 28.509 45.225 46.880 1.00 23.30 330 ALA B N 1
ATOM 4972 C CA . ALA B 1 309 ? 29.549 45.490 47.848 1.00 23.03 330 ALA B CA 1
ATOM 4973 C C . ALA B 1 309 ? 29.204 46.765 48.585 1.00 23.14 330 ALA B C 1
ATOM 4974 O O . ALA B 1 309 ? 28.771 47.746 47.983 1.00 21.12 330 ALA B O 1
ATOM 4976 N N . VAL B 1 310 ? 29.388 46.729 49.895 1.00 24.79 331 VAL B N 1
ATOM 4977 C CA . VAL B 1 310 ? 29.143 47.854 50.755 1.00 24.39 331 VAL B CA 1
ATOM 4978 C C . VAL B 1 310 ? 30.202 47.923 51.859 1.00 24.83 331 VAL B C 1
ATOM 4979 O O . VAL B 1 310 ? 30.901 46.929 52.112 1.00 22.68 331 VAL B O 1
ATOM 4983 N N . THR B 1 311 ? 30.258 49.088 52.509 1.00 21.20 332 THR B N 1
ATOM 4984 C CA . THR B 1 311 ? 31.129 49.330 53.671 1.00 25.11 332 THR B CA 1
ATOM 4985 C C . THR B 1 311 ? 30.248 49.717 54.872 1.00 24.42 332 THR B C 1
ATOM 4986 O O . THR B 1 311 ? 29.127 50.231 54.691 1.00 22.60 332 THR B O 1
ATOM 4990 N N . PHE B 1 312 ? 30.732 49.364 56.060 1.00 24.22 333 PHE B N 1
ATOM 4991 C CA . PHE B 1 312 ? 30.018 49.558 57.350 1.00 23.26 333 PHE B CA 1
ATOM 4992 C C . PHE B 1 312 ? 30.733 50.464 58.353 1.00 23.83 333 PHE B C 1
ATOM 4993 O O . PHE B 1 312 ? 31.945 50.413 58.514 1.00 25.56 333 PHE B O 1
ATOM 5001 N N . THR B 1 313 ? 29.954 51.326 59.005 1.00 26.39 334 THR B N 1
ATOM 5002 C CA . THR B 1 313 ? 30.332 51.939 60.241 1.00 27.76 334 THR B CA 1
ATOM 5003 C C . THR B 1 313 ? 29.462 51.388 61.331 1.00 28.34 334 THR B C 1
ATOM 5004 O O . THR B 1 313 ? 28.361 50.882 61.083 1.00 27.84 334 THR B O 1
ATOM 5008 N N . ARG B 1 314 ? 29.987 51.494 62.553 1.00 29.66 335 ARG B N 1
ATOM 5009 C CA . ARG B 1 314 ? 29.365 50.973 63.739 1.00 28.65 335 ARG B CA 1
ATOM 5010 C C . ARG B 1 314 ? 29.399 52.039 64.773 1.00 30.87 335 ARG B C 1
ATOM 5011 O O . ARG B 1 314 ? 30.492 52.529 65.136 1.00 24.08 335 ARG B O 1
ATOM 5019 N N . ASP B 1 315 ? 28.214 52.388 65.264 1.00 32.27 336 ASP B N 1
ATOM 5020 C CA . ASP B 1 315 ? 28.062 53.583 66.099 1.00 32.59 336 ASP B CA 1
ATOM 5021 C C . ASP B 1 315 ? 28.968 54.726 65.646 1.00 33.69 336 ASP B C 1
ATOM 5022 O O . ASP B 1 315 ? 29.663 55.370 66.470 1.00 28.52 336 ASP B O 1
ATOM 5027 N N . GLY B 1 316 ? 28.904 54.955 64.323 1.00 31.37 337 GLY B N 1
ATOM 5028 C CA . GLY B 1 316 ? 29.550 56.071 63.662 1.00 33.37 337 GLY B CA 1
ATOM 5029 C C . GLY B 1 316 ? 31.041 55.926 63.455 1.00 32.18 337 GLY B C 1
ATOM 5030 O O . GLY B 1 316 ? 31.654 56.849 62.990 1.00 33.73 337 GLY B O 1
ATOM 5031 N N . GLN B 1 317 ? 31.603 54.765 63.787 1.00 31.36 338 GLN B N 1
ATOM 5032 C CA . GLN B 1 317 ? 33.041 54.477 63.667 1.00 32.68 338 GLN B CA 1
ATOM 5033 C C . GLN B 1 317 ? 33.191 53.540 62.451 1.00 33.98 338 GLN B C 1
ATOM 5034 O O . GLN B 1 317 ? 32.380 52.628 62.306 1.00 33.46 338 GLN B O 1
ATOM 5040 N N . PRO B 1 318 ? 34.173 53.786 61.551 1.00 33.33 339 PRO B N 1
ATOM 5041 C CA . PRO B 1 318 ? 34.474 52.796 60.475 1.00 33.47 339 PRO B CA 1
ATOM 5042 C C . PRO B 1 318 ? 34.621 51.398 61.075 1.00 29.78 339 PRO B C 1
ATOM 5043 O O . PRO B 1 318 ? 35.268 51.252 62.080 1.00 30.14 339 PRO B O 1
ATOM 5047 N N . ALA B 1 319 ? 33.960 50.397 60.507 1.00 27.52 340 ALA B N 1
ATOM 5048 C CA . ALA B 1 319 ? 33.916 49.072 61.148 1.00 28.58 340 ALA B CA 1
ATOM 5049 C C . ALA B 1 319 ? 34.247 47.898 60.218 1.00 26.88 340 ALA B C 1
ATOM 5050 O O . ALA B 1 319 ? 34.884 46.933 60.652 1.00 27.75 340 ALA B O 1
ATOM 5052 N N . GLY B 1 320 ? 33.817 47.948 58.961 1.00 23.26 341 GLY B N 1
ATOM 5053 C CA . GLY B 1 320 ? 34.256 46.944 58.002 1.00 25.40 341 GLY B CA 1
ATOM 5054 C C . GLY B 1 320 ? 33.667 46.974 56.601 1.00 25.49 341 GLY B C 1
ATOM 5055 O O . GLY B 1 320 ? 33.184 47.999 56.123 1.00 26.09 341 GLY B O 1
ATOM 5056 N N . ARG B 1 321 ? 33.710 45.817 55.946 1.00 27.23 342 ARG B N 1
ATOM 5057 C CA . ARG B 1 321 ? 33.307 45.691 54.561 1.00 28.57 342 ARG B CA 1
ATOM 5058 C C . ARG B 1 321 ? 32.562 44.386 54.391 1.00 26.99 342 ARG B C 1
ATOM 5059 O O . ARG B 1 321 ? 32.801 43.443 55.132 1.00 24.64 342 ARG B O 1
ATOM 5067 N N . GLY B 1 322 ? 31.697 44.351 53.378 1.00 23.71 343 GLY B N 1
ATOM 5068 C CA . GLY B 1 322 ? 30.868 43.171 53.110 1.00 22.93 343 GLY B CA 1
ATOM 5069 C C . GLY B 1 322 ? 29.906 43.452 51.995 1.00 20.91 343 GLY B C 1
ATOM 5070 O O . GLY B 1 322 ? 30.209 44.211 51.047 1.00 20.25 343 GLY B O 1
ATOM 5071 N N . TYR B 1 323 ? 28.738 42.844 52.092 1.00 22.94 344 TYR B N 1
ATOM 5072 C CA . TYR B 1 323 ? 27.776 42.840 50.993 1.00 23.72 344 TYR B CA 1
ATOM 5073 C C . TYR B 1 323 ? 26.384 43.072 51.523 1.00 23.46 344 TYR B C 1
ATOM 5074 O O . TYR B 1 323 ? 26.095 42.729 52.663 1.00 19.27 344 TYR B O 1
ATOM 5091 N N . GLU B 1 325 ? 22.430 42.414 49.907 1.00 25.61 346 GLU B N 1
ATOM 5092 C CA . GLU B 1 325 ? 21.585 41.787 48.889 1.00 23.35 346 GLU B CA 1
ATOM 5093 C C . GLU B 1 325 ? 20.160 42.163 49.135 1.00 26.11 346 GLU B C 1
ATOM 5094 O O . GLU B 1 325 ? 19.652 42.016 50.282 1.00 24.96 346 GLU B O 1
ATOM 5100 N N . LEU B 1 326 ? 19.505 42.580 48.040 1.00 22.24 347 LEU B N 1
ATOM 5101 C CA . LEU B 1 326 ? 18.181 43.125 48.043 1.00 22.49 347 LEU B CA 1
ATOM 5102 C C . LEU B 1 326 ? 17.337 42.451 46.971 1.00 24.25 347 LEU B C 1
ATOM 5103 O O . LEU B 1 326 ? 17.754 42.363 45.802 1.00 20.73 347 LEU B O 1
ATOM 5108 N N . THR B 1 327 ? 16.161 41.969 47.366 1.00 20.71 348 THR B N 1
ATOM 5109 C CA . THR B 1 327 ? 15.259 41.308 46.434 1.00 22.03 348 THR B CA 1
ATOM 5110 C C . THR B 1 327 ? 13.897 41.837 46.547 1.00 22.57 348 THR B C 1
ATOM 5111 O O . THR B 1 327 ? 13.542 42.445 47.538 1.00 19.39 348 THR B O 1
ATOM 5115 N N . GLY B 1 328 ? 13.134 41.658 45.476 1.00 23.09 349 GLY B N 1
ATOM 5116 C CA . GLY B 1 328 ? 11.760 41.984 45.503 1.00 22.30 349 GLY B CA 1
ATOM 5117 C C . GLY B 1 328 ? 11.453 43.451 45.354 1.00 24.09 349 GLY B C 1
ATOM 5118 O O . GLY B 1 328 ? 10.411 43.883 45.755 1.00 24.74 349 GLY B O 1
ATOM 5119 N N . TYR B 1 329 ? 12.333 44.224 44.753 1.00 24.95 350 TYR B N 1
ATOM 5120 C CA . TYR B 1 329 ? 12.096 45.661 44.609 1.00 25.74 350 TYR B CA 1
ATOM 5121 C C . TYR B 1 329 ? 11.473 46.027 43.254 1.00 28.13 350 TYR B C 1
ATOM 5122 O O . TYR B 1 329 ? 11.022 47.145 43.062 1.00 31.99 350 TYR B O 1
ATOM 5131 N N . VAL B 1 330 ? 11.438 45.075 42.326 1.00 34.43 351 VAL B N 1
ATOM 5132 C CA . VAL B 1 330 ? 10.705 45.183 41.070 1.00 38.40 351 VAL B CA 1
ATOM 5133 C C . VAL B 1 330 ? 9.251 44.785 41.316 1.00 41.63 351 VAL B C 1
ATOM 5134 O O . VAL B 1 330 ? 9.011 43.801 42.006 1.00 40.28 351 VAL B O 1
ATOM 5138 N N . ARG B 1 331 ? 8.301 45.511 40.711 1.00 47.60 352 ARG B N 1
ATOM 5139 C CA . ARG B 1 331 ? 6.845 45.179 40.787 1.00 49.90 352 ARG B CA 1
ATOM 5140 C C . ARG B 1 331 ? 6.221 44.933 39.393 1.00 50.25 352 ARG B C 1
ATOM 5141 O O . ARG B 1 331 ? 5.813 43.803 39.067 1.00 50.28 352 ARG B O 1
#